Protein 1GV3 (pdb70)

B-factor: mean 31.77, std 11.48, range [1.85, 85.51]

Secondary structure (P-SEA, 3-state):
cccccccccccccccccccccccccccccccaaaaaaacccaaaaaaaaaaaaaaaccccccccaaaaaacccccccccaaaaaaaaaaaaaaaaaaaacccccccccccaaaaaaaaacccaaaaaaaaaaaaaacccccccccccccccbbbbbbbccccccccccccccccccccccccccccccaaaaaaaaccccccaaaaaaaaaac/ccccccccccccbbbbbccccccccccccccaaaaaaacccaaaaaaaaaaaaaccccccccccaaaaaacccccccccaaaaaaaaaaaaaaaaaaaacccccccccccaaaaaaaaacccaaaaaaaaaaaaaaccccccccccccccbbbbbbbbccccccccccccccccccccccccccccccaaaaaaaaccccccaaaaaaaaaac

Sequence (426 aa):
SIGFIDRQLGTNPAELPPLPYGYDALEKAIDAETMKLHHDKHHAAYVNNLNNALKKHPELQNSSVEALLRDLNSVPEDIRTTVRNNGGGHLNHTIFWQIMSPDGGGQPTGDIAQEINQTFGSFEEFKKQFNQAGGDRFGSGWVWLVRNPQGQLQVVSTPNQDNPIMEGSYPIMGNDVWEHAYYLRYQNRRPEYLNNWWNVVNWSEINRRTQASSIGFIDRQLGTNPAELPPLPYGYDALEKAIDAETMKLHHDKHHAAYVNNLNNALKKHPELQNSSVEALLRDLNSVPEDIRTTVRNNGGGHLNHTIFWQIMSPDGGGQPTGDIAQEINQTFGSFEEFKKQFNQAGGDRFGSGWVWLVRNPQGQLQVVSTPNQDNPIMEGSYPIMGNDVWEHAYYLRYQNRRPEYLNNWWNVVNWSEINRRTQAS

Solvent-accessible surface area: 17579 Å² total

Nearest PDB structures (foldseek):
  1gv3-assembly1_B  TM=1.004E+00  e=3.907E-37  Nostoc sp. PCC 7120 = FACHB-418
  8avn-assembly1_B  TM=9.792E-01  e=2.004E-24  Candidatus Wolfebacteria bacterium GW2011_GWB1_47_1
  6bej-assembly1_A  TM=9.726E-01  e=2.902E-24  Xanthomonas citri
  8avk-assembly1_B  TM=9.806E-01  e=1.754E-23  Candidatus Wolfebacteria bacterium GW2011_GWB1_47_1
  3mds-assembly1_A  TM=9.818E-01  e=2.825E-23  Thermus thermophilus

Foldseek 3Di:
DALDLVDFQAPLPGDQDDQPDQLCLLVLQAHSVLSCCCRVPVLVVLSVLLNVLCVVPVVCNVDGLLVCLQCLVPPDPVCSVSSQQSSLSNSQVSNASQQFGSPAADFADDPVQVLCCVQQVHRVRVLVVQLVQLVPPPAWWKWFFWQAPVRHTDIHIDHRSHDCSNVVIHGLYMDTNHCSRPCVPQNPNSSVSSVSRNRTGRNVSSVSSSVSD/DALDLPDFQAPLPGDQDDQPDALPLLVLQAHSVLSCCCRVPVLVVLRVLLNVLCVVPVVCRVDGLLVCLLCLVVPDPVCSVSSQQSSLSNSQVSNASQQFGSQAADQADDDVQVLCCVQQVHRVSSLVVQLVLLVPQPAWWKWFFKLAPVRHTDIHIDHRSHDCVNRPIRGLDMDTNHCSRPCVPQNPCSSVSSVSRNRGGRNVSSVSSSVSD

InterPro domains:
  IPR001189 Manganese/iron superoxide dismutase [PR01703] (69-80)
  IPR001189 Manganese/iron superoxide dismutase [PR01703] (90-103)
  IPR001189 Manganese/iron superoxide dismutase [PR01703] (136-149)
  IPR001189 Manganese/iron superoxide dismutase [PR01703] (189-197)
  IPR001189 Manganese/iron superoxide dismutase [PR01703] (226-238)
  IPR019831 Manganese/iron superoxide dismutase, N-terminal [PF00081] (67-153)
  IPR019832 Manganese/iron superoxide dismutase, C-terminal [PF02777] (160-261)
  IPR019833 Manganese/iron superoxide dismutase, binding site [PS00088] (228-235)
  IPR036314 Manganese/iron superoxide dismutase, C-terminal domain superfamily [G3DSA:3.55.40.20] (152-270)
  IPR036314 Manganese/iron superoxide dismutase, C-terminal domain superfamily [SSF54719] (155-264)
  IPR036324 Manganese/iron superoxide dismutase, N-terminal domain superfamily [G3DSA:1.10.287.990] (83-151)
  IPR036324 Manganese/iron superoxide dismutase, N-terminal domain superfamily [SSF46609] (63-154)

Radius of gyration: 22.81 Å; Cα contacts (8 Å, |Δi|>4): 747; chains: 2; bounding box: 48×62×49 Å

Organism: Nostoc sp. (strain PCC 7120 / SAG 25.82 / UTEX 2576) (NCBI:txid103690)

Structure (mmCIF, N/CA/C/O backbone):
data_1GV3
#
_entry.id   1GV3
#
_cell.length_a   151.320
_cell.length_b   151.320
_cell.length_c   69.280
_cell.angle_alpha   90.00
_cell.angle_beta   90.00
_cell.angle_gamma   120.00
#
_symmetry.space_group_name_H-M   'H 3'
#
loop_
_entity.id
_entity.type
_entity.pdbx_description
1 polymer 'MANGANESE SUPEROXIDE DISMUTASE'
2 non-polymer 'MANGANESE (II) ION'
3 water water
#
loop_
_atom_site.group_PDB
_atom_site.id
_atom_site.type_symbol
_atom_site.label_atom_id
_atom_site.label_alt_id
_atom_site.label_comp_id
_atom_site.label_asym_id
_atom_site.label_entity_id
_atom_site.label_seq_id
_atom_site.pdbx_PDB_ins_code
_atom_site.Cartn_x
_atom_site.Cartn_y
_atom_site.Cartn_z
_atom_site.occupancy
_atom_site.B_iso_or_equiv
_atom_site.auth_seq_id
_atom_site.auth_comp_id
_atom_site.auth_asym_id
_atom_site.auth_atom_id
_atom_site.pdbx_PDB_model_num
ATOM 1 N N . SER A 1 25 ? 116.637 29.441 -1.296 1.00 41.24 25 SER A N 1
ATOM 2 C CA . SER A 1 25 ? 117.280 28.430 -2.189 1.00 42.74 25 SER A CA 1
ATOM 3 C C . SER A 1 25 ? 118.355 27.638 -1.453 1.00 40.27 25 SER A C 1
ATOM 4 O O . SER A 1 25 ? 119.189 28.208 -0.747 1.00 40.10 25 SER A O 1
ATOM 7 N N . ILE A 1 26 ? 118.338 26.324 -1.650 1.00 39.30 26 ILE A N 1
ATOM 8 C CA . ILE A 1 26 ? 119.275 25.411 -0.998 1.00 36.96 26 ILE A CA 1
ATOM 9 C C . ILE A 1 26 ? 120.157 24.658 -1.998 1.00 36.07 26 ILE A C 1
ATOM 10 O O . ILE A 1 26 ? 121.360 24.550 -1.794 1.00 33.78 26 ILE A O 1
ATOM 15 N N . GLY A 1 27 ? 119.552 24.122 -3.059 1.00 35.33 27 GLY A N 1
ATOM 16 C CA . GLY A 1 27 ? 120.305 23.384 -4.064 1.00 36.12 27 GLY A CA 1
ATOM 17 C C . GLY A 1 27 ? 121.423 24.231 -4.632 1.00 38.67 27 GLY A C 1
ATOM 18 O O . GLY A 1 27 ? 122.595 23.849 -4.608 1.00 37.76 27 GLY A O 1
ATOM 19 N N . PHE A 1 28 ? 121.043 25.394 -5.148 1.00 40.95 28 PHE A N 1
ATOM 20 C CA . PHE A 1 28 ? 121.979 26.355 -5.706 1.00 43.01 28 PHE A CA 1
ATOM 21 C C . PHE A 1 28 ? 121.858 27.612 -4.855 1.00 44.79 28 PHE A C 1
ATOM 22 O O . PHE A 1 28 ? 120.813 27.856 -4.250 1.00 46.03 28 PHE A O 1
ATOM 30 N N . ILE A 1 29 ? 122.912 28.419 -4.805 1.00 46.71 29 ILE A N 1
ATOM 31 C CA . ILE A 1 29 ? 122.946 29.624 -3.990 1.00 49.44 29 ILE A CA 1
ATOM 32 C C . ILE A 1 29 ? 122.081 30.719 -4.630 1.00 51.04 29 ILE A C 1
ATOM 33 O O . ILE A 1 29 ? 121.302 31.388 -3.923 1.00 50.89 29 ILE A O 1
ATOM 38 N N . ASP A 1 30 ? 122.227 30.938 -5.923 1.00 53.25 30 ASP A N 1
ATOM 39 C CA . ASP A 1 30 ? 121.508 31.992 -6.630 1.00 55.96 30 ASP A CA 1
ATOM 40 C C . ASP A 1 30 ? 120.114 31.653 -7.159 1.00 56.35 30 ASP A C 1
ATOM 41 O O . ASP A 1 30 ? 119.409 32.537 -7.646 1.00 57.44 30 ASP A O 1
ATOM 46 N N . ARG A 1 31 ? 119.700 30.396 -7.042 1.00 56.12 31 ARG A N 1
ATOM 47 C CA . ARG A 1 31 ? 118.388 29.995 -7.542 1.00 56.04 31 ARG A CA 1
ATOM 48 C C . ARG A 1 31 ? 117.829 28.744 -6.878 1.00 54.76 31 ARG A C 1
ATOM 49 O O . ARG A 1 31 ? 118.576 27.905 -6.372 1.00 54.54 31 ARG A O 1
ATOM 57 N N . GLN A 1 32 ? 116.504 28.638 -6.871 1.00 53.34 32 GLN A N 1
ATOM 58 C CA . GLN A 1 32 ? 115.830 27.487 -6.287 1.00 51.93 32 GLN A CA 1
ATOM 59 C C . GLN A 1 32 ? 115.788 26.338 -7.286 1.00 49.42 32 GLN A C 1
ATOM 60 O O . GLN A 1 32 ? 115.978 26.535 -8.489 1.00 48.18 32 GLN A O 1
ATOM 66 N N . LEU A 1 33 ? 115.561 25.135 -6.773 1.00 46.87 33 LEU A N 1
ATOM 67 C CA . LEU A 1 33 ? 115.502 23.937 -7.599 1.00 44.13 33 LEU A CA 1
ATOM 68 C C . LEU A 1 33 ? 114.106 23.805 -8.207 1.00 43.11 33 LEU A C 1
ATOM 69 O O . LEU A 1 33 ? 113.135 23.526 -7.502 1.00 41.98 33 LEU A O 1
ATOM 74 N N . GLY A 1 34 ? 114.016 24.020 -9.518 1.00 43.21 34 GLY A N 1
ATOM 75 C CA . GLY A 1 34 ? 112.739 23.950 -10.213 1.00 42.53 34 GLY A CA 1
ATOM 76 C C . GLY A 1 34 ? 112.105 22.578 -10.367 1.00 42.29 34 GLY A C 1
ATOM 77 O O . GLY A 1 34 ? 112.787 21.550 -10.316 1.00 41.19 34 GLY A O 1
ATOM 78 N N . THR A 1 35 ? 110.785 22.570 -10.546 1.00 42.73 35 THR A N 1
ATOM 79 C CA . THR A 1 35 ? 110.024 21.335 -10.721 1.00 44.15 35 THR A CA 1
ATOM 80 C C . THR A 1 35 ? 109.122 21.414 -11.956 1.00 46.67 35 THR A C 1
ATOM 81 O O . THR A 1 35 ? 108.183 20.627 -12.101 1.00 46.74 35 THR A O 1
ATOM 85 N N . ASN A 1 36 ? 109.437 22.329 -12.870 1.00 48.68 36 ASN A N 1
ATOM 86 C CA . ASN A 1 36 ? 108.632 22.500 -14.075 1.00 50.53 36 ASN A CA 1
ATOM 87 C C . ASN A 1 36 ? 109.423 22.417 -15.388 1.00 48.98 36 ASN A C 1
ATOM 88 O O . ASN A 1 36 ? 109.491 23.386 -16.145 1.00 49.12 36 ASN A O 1
ATOM 93 N N . PRO A 1 37 ? 110.057 21.265 -15.661 1.00 47.96 37 PRO A N 1
ATOM 94 C CA . PRO A 1 37 ? 110.082 20.061 -14.826 1.00 46.85 37 PRO A CA 1
ATOM 95 C C . PRO A 1 37 ? 111.360 20.048 -13.983 1.00 44.88 37 PRO A C 1
ATOM 96 O O . PRO A 1 37 ? 112.133 21.009 -13.992 1.00 44.42 37 PRO A O 1
ATOM 100 N N . ALA A 1 38 ? 111.554 18.975 -13.227 1.00 43.62 38 ALA A N 1
ATOM 101 C CA . ALA A 1 38 ? 112.759 18.826 -12.423 1.00 41.84 38 ALA A CA 1
ATOM 102 C C . ALA A 1 38 ? 113.828 18.403 -13.426 1.00 40.25 38 ALA A C 1
ATOM 103 O O . ALA A 1 38 ? 113.541 17.635 -14.346 1.00 39.35 38 ALA A O 1
ATOM 105 N N . GLU A 1 39 ? 115.040 18.928 -13.280 1.00 39.45 39 GLU A N 1
ATOM 106 C CA . GLU A 1 39 ? 116.126 18.595 -14.205 1.00 40.43 39 GLU A CA 1
ATOM 107 C C . GLU A 1 39 ? 117.394 18.095 -13.534 1.00 37.69 39 GLU A C 1
ATOM 108 O O . GLU A 1 39 ? 117.818 18.632 -12.514 1.00 37.15 39 GLU A O 1
ATOM 114 N N . LEU A 1 40 ? 118.011 17.088 -14.141 1.00 36.18 40 LEU A N 1
ATOM 115 C CA . LEU A 1 40 ? 119.256 16.531 -13.633 1.00 35.70 40 LEU A CA 1
ATOM 116 C C . LEU A 1 40 ? 120.377 17.499 -13.986 1.00 36.34 40 LEU A C 1
ATOM 117 O O . LEU A 1 40 ? 120.659 17.725 -15.163 1.00 37.38 40 LEU A O 1
ATOM 122 N N . PRO A 1 41 ? 121.021 18.098 -12.970 1.00 36.47 41 PRO A N 1
ATOM 123 C CA . PRO A 1 41 ? 122.117 19.045 -13.193 1.00 36.52 41 PRO A CA 1
ATOM 124 C C . PRO A 1 41 ? 123.326 18.331 -13.780 1.00 36.75 41 PRO A C 1
ATOM 125 O O . PRO A 1 41 ? 123.602 17.177 -13.447 1.00 36.29 41 PRO A O 1
ATOM 129 N N . PRO A 1 42 ? 124.039 18.990 -14.698 1.00 37.34 42 PRO A N 1
ATOM 130 C CA . PRO A 1 42 ? 125.219 18.365 -15.296 1.00 37.26 42 PRO A CA 1
ATOM 131 C C . PRO A 1 42 ? 126.367 18.353 -14.285 1.00 37.09 42 PRO A C 1
ATOM 132 O O . PRO A 1 42 ? 126.461 19.233 -13.424 1.00 37.06 42 PRO A O 1
ATOM 136 N N . LEU A 1 43 ? 127.229 17.350 -14.389 1.00 36.53 43 LEU A N 1
ATOM 137 C CA . LEU A 1 43 ? 128.382 17.235 -13.511 1.00 36.00 43 LEU A CA 1
ATOM 138 C C . LEU A 1 43 ? 129.331 18.397 -13.855 1.00 37.48 43 LEU A C 1
ATOM 139 O O . LEU A 1 43 ? 129.636 18.630 -15.029 1.00 37.64 43 LEU A O 1
ATOM 144 N N . PRO A 1 44 ? 129.788 19.154 -12.837 1.00 36.79 44 PRO A N 1
ATOM 145 C CA . PRO A 1 44 ? 130.693 20.303 -12.995 1.00 36.75 44 PRO A CA 1
ATOM 146 C C . PRO A 1 44 ? 132.099 19.946 -13.475 1.00 36.57 44 PRO A C 1
ATOM 147 O O . PRO A 1 44 ? 132.910 20.832 -13.734 1.00 37.86 44 PRO A O 1
ATOM 151 N N . TYR A 1 45 ? 132.388 18.652 -13.560 1.00 36.06 45 TYR A N 1
ATOM 152 C CA . TYR A 1 45 ? 133.705 18.167 -13.972 1.00 34.84 45 TYR A CA 1
ATOM 153 C C . TYR A 1 45 ? 133.586 16.829 -14.692 1.00 33.97 45 TYR A C 1
ATOM 154 O O . TYR A 1 45 ? 132.483 16.339 -14.917 1.00 33.50 45 TYR A O 1
ATOM 163 N N . GLY A 1 46 ? 134.729 16.256 -15.066 1.00 34.50 46 GLY A N 1
ATOM 164 C CA . GLY A 1 46 ? 134.743 14.970 -15.741 1.00 33.98 46 GLY A CA 1
ATOM 165 C C . GLY A 1 46 ? 134.432 13.845 -14.771 1.00 33.89 46 GLY A C 1
ATOM 166 O O . GLY A 1 46 ? 134.619 13.996 -13.562 1.00 34.03 46 GLY A O 1
ATOM 167 N N . TYR A 1 47 ? 133.964 12.717 -15.298 1.00 33.31 47 TYR A N 1
ATOM 168 C CA . TYR A 1 47 ? 133.614 11.558 -14.480 1.00 33.84 47 TYR A CA 1
ATOM 169 C C . TYR A 1 47 ? 134.790 10.946 -13.730 1.00 34.14 47 TYR A C 1
ATOM 170 O O . TYR A 1 47 ? 134.607 10.351 -12.668 1.00 33.00 47 TYR A O 1
ATOM 179 N N . ASP A 1 48 ? 135.996 11.119 -14.266 1.00 34.09 48 ASP A N 1
ATOM 180 C CA . ASP A 1 48 ? 137.202 10.573 -13.643 1.00 34.61 48 ASP A CA 1
ATOM 181 C C . ASP A 1 48 ? 138.016 11.632 -12.894 1.00 33.27 48 ASP A C 1
ATOM 182 O O . ASP A 1 48 ? 139.135 11.369 -12.455 1.00 33.68 48 ASP A O 1
ATOM 187 N N . ALA A 1 49 ? 137.434 12.815 -12.728 1.00 32.31 49 ALA A N 1
ATOM 188 C CA . ALA A 1 49 ? 138.105 13.934 -12.068 1.00 31.22 49 ALA A CA 1
ATOM 189 C C . ALA A 1 49 ? 138.342 13.808 -10.566 1.00 31.37 49 ALA A C 1
ATOM 190 O O . ALA A 1 49 ? 139.241 14.452 -10.022 1.00 30.22 49 ALA A O 1
ATOM 192 N N . LEU A 1 50 ? 137.544 12.986 -9.891 1.00 31.72 50 LEU A N 1
ATOM 193 C CA . LEU A 1 50 ? 137.685 12.825 -8.445 1.00 31.07 50 LEU A CA 1
ATOM 194 C C . LEU A 1 50 ? 138.340 11.499 -8.069 1.00 32.19 50 LEU A C 1
ATOM 195 O O . LEU A 1 50 ? 138.245 11.060 -6.920 1.00 30.86 50 LEU A O 1
ATOM 200 N N . GLU A 1 51 ? 139.065 10.916 -9.024 1.00 33.34 51 GLU A N 1
ATOM 201 C CA . GLU A 1 51 ? 139.727 9.625 -8.852 1.00 36.02 51 GLU A CA 1
ATOM 202 C C . GLU A 1 51 ? 140.592 9.391 -7.619 1.00 37.04 51 GLU A C 1
ATOM 203 O O . GLU A 1 51 ? 140.814 8.242 -7.247 1.00 36.84 51 GLU A O 1
ATOM 209 N N . LYS A 1 52 ? 141.095 10.446 -6.983 1.00 38.30 52 LYS A N 1
ATOM 210 C CA . LYS A 1 52 ? 141.908 10.228 -5.787 1.00 40.02 52 LYS A CA 1
ATOM 211 C C . LYS A 1 52 ? 141.058 9.850 -4.573 1.00 38.47 52 LYS A C 1
ATOM 212 O O . LYS A 1 52 ? 141.582 9.636 -3.479 1.00 39.87 52 LYS A O 1
ATOM 218 N N . ALA A 1 53 ? 139.751 9.723 -4.794 1.00 35.98 53 ALA A N 1
ATOM 219 C CA . ALA A 1 53 ? 138.811 9.348 -3.745 1.00 33.96 53 ALA A CA 1
ATOM 220 C C . ALA A 1 53 ? 137.654 8.499 -4.283 1.00 31.81 53 ALA A C 1
ATOM 221 O O . ALA A 1 53 ? 137.321 7.469 -3.708 1.00 30.03 53 ALA A O 1
ATOM 223 N N . ILE A 1 54 ? 137.066 8.921 -5.401 1.00 30.16 54 ILE A N 1
ATOM 224 C CA . ILE A 1 54 ? 135.930 8.214 -5.994 1.00 29.37 54 ILE A CA 1
ATOM 225 C C . ILE A 1 54 ? 136.198 7.775 -7.436 1.00 28.75 54 ILE A C 1
ATOM 226 O O . ILE A 1 54 ? 136.559 8.588 -8.286 1.00 27.53 54 ILE A O 1
ATOM 231 N N . ASP A 1 55 ? 136.008 6.483 -7.694 1.00 28.41 55 ASP A N 1
ATOM 232 C CA . ASP A 1 55 ? 136.215 5.905 -9.018 1.00 28.39 55 ASP A CA 1
ATOM 233 C C . ASP A 1 55 ? 135.248 6.466 -10.057 1.00 27.86 55 ASP A C 1
ATOM 234 O O . ASP A 1 55 ? 134.144 6.898 -9.732 1.00 29.67 55 ASP A O 1
ATOM 239 N N . ALA A 1 56 ? 135.680 6.442 -11.313 1.00 27.48 56 ALA A N 1
ATOM 240 C CA . ALA A 1 56 ? 134.895 6.950 -12.430 1.00 27.17 56 ALA A CA 1
ATOM 241 C C . ALA A 1 56 ? 133.588 6.195 -12.654 1.00 26.30 56 ALA A C 1
ATOM 242 O O . ALA A 1 56 ? 132.571 6.804 -12.989 1.00 24.94 56 ALA A O 1
ATOM 244 N N . GLU A 1 57 ? 133.629 4.872 -12.502 1.00 25.95 57 GLU A N 1
ATOM 245 C CA . GLU A 1 57 ? 132.448 4.028 -12.684 1.00 28.72 57 GLU A CA 1
ATOM 246 C C . GLU A 1 57 ? 131.323 4.433 -11.723 1.00 27.49 57 GLU A C 1
ATOM 247 O O . GLU A 1 57 ? 130.149 4.459 -12.102 1.00 26.12 57 GLU A O 1
ATOM 253 N N . THR A 1 58 ? 131.695 4.752 -10.483 1.00 26.33 58 THR A N 1
ATOM 254 C CA . THR A 1 58 ? 130.731 5.171 -9.471 1.00 24.77 58 THR A CA 1
ATOM 255 C C . THR A 1 58 ? 130.187 6.567 -9.782 1.00 24.22 58 THR A C 1
ATOM 256 O O . THR A 1 58 ? 128.995 6.818 -9.616 1.00 23.72 58 THR A O 1
ATOM 260 N N . MET A 1 59 ? 131.047 7.467 -10.252 1.00 22.71 59 MET A N 1
ATOM 261 C CA . MET A 1 59 ? 130.593 8.812 -10.596 1.00 25.39 59 MET A CA 1
ATOM 262 C C . MET A 1 59 ? 129.511 8.738 -11.675 1.00 25.64 59 MET A C 1
ATOM 263 O O . MET A 1 59 ? 128.502 9.445 -11.599 1.00 26.97 59 MET A O 1
ATOM 268 N N . LYS A 1 60 ? 129.697 7.833 -12.637 1.00 27.32 60 LYS A N 1
ATOM 269 C CA . LYS A 1 60 ? 128.738 7.636 -13.727 1.00 28.05 60 LYS A CA 1
ATOM 270 C C . LYS A 1 60 ? 127.414 7.059 -13.232 1.00 27.32 60 LYS A C 1
ATOM 271 O O . LYS A 1 60 ? 126.353 7.605 -13.519 1.00 27.75 60 LYS A O 1
ATOM 277 N N . LEU A 1 61 ? 127.487 5.946 -12.505 1.00 26.50 61 LEU A N 1
ATOM 278 C CA . LEU A 1 61 ? 126.302 5.281 -11.960 1.00 25.48 61 LEU A CA 1
ATOM 279 C C . LEU A 1 61 ? 125.533 6.177 -11.002 1.00 24.42 61 LEU A C 1
ATOM 280 O O . LEU A 1 61 ? 124.315 6.306 -11.094 1.00 26.10 61 LEU A O 1
ATOM 285 N N . HIS A 1 62 ? 126.267 6.795 -10.084 1.00 23.89 62 HIS A N 1
ATOM 286 C CA . HIS A 1 62 ? 125.695 7.659 -9.058 1.00 21.47 62 HIS A CA 1
ATOM 287 C C . HIS A 1 62 ? 124.961 8.863 -9.654 1.00 23.22 62 HIS A C 1
ATOM 288 O O . HIS A 1 62 ? 123.820 9.154 -9.284 1.00 22.61 62 HIS A O 1
ATOM 295 N N . HIS A 1 63 ? 125.610 9.549 -10.588 1.00 22.74 63 HIS A N 1
ATOM 296 C CA . HIS A 1 63 ? 125.007 10.710 -11.229 1.00 24.90 63 HIS A CA 1
ATOM 297 C C . HIS A 1 63 ? 123.993 10.331 -12.315 1.00 26.23 63 HIS A C 1
ATOM 298 O O . HIS A 1 63 ? 122.825 10.723 -12.249 1.00 24.96 63 HIS A O 1
ATOM 305 N N . ASP A 1 64 ? 124.447 9.563 -13.304 1.00 27.87 64 ASP A N 1
ATOM 306 C CA . ASP A 1 64 ? 123.604 9.161 -14.434 1.00 29.88 64 ASP A CA 1
ATOM 307 C C . ASP A 1 64 ? 122.451 8.208 -14.152 1.00 30.07 64 ASP A C 1
ATOM 308 O O . ASP A 1 64 ? 121.440 8.249 -14.851 1.00 29.24 64 ASP A O 1
ATOM 313 N N . LYS A 1 65 ? 122.606 7.328 -13.166 1.00 28.21 65 LYS A N 1
ATOM 314 C CA . LYS A 1 65 ? 121.541 6.376 -12.852 1.00 29.19 65 LYS A CA 1
ATOM 315 C C . LYS A 1 65 ? 120.761 6.740 -11.590 1.00 27.71 65 LYS A C 1
ATOM 316 O O . LYS A 1 65 ? 119.557 6.979 -11.647 1.00 28.10 65 LYS A O 1
ATOM 322 N N . HIS A 1 66 ? 121.456 6.805 -10.457 1.00 27.15 66 HIS A N 1
ATOM 323 C CA . HIS A 1 66 ? 120.816 7.127 -9.183 1.00 25.07 66 HIS A CA 1
ATOM 324 C C . HIS A 1 66 ? 120.164 8.506 -9.101 1.00 24.47 66 HIS A C 1
ATOM 325 O O . HIS A 1 66 ? 118.981 8.608 -8.788 1.00 25.58 66 HIS A O 1
ATOM 332 N N . HIS A 1 67 ? 120.925 9.565 -9.365 1.00 23.68 67 HIS A N 1
ATOM 333 C CA . HIS A 1 67 ? 120.366 10.911 -9.288 1.00 22.76 67 HIS A CA 1
ATOM 334 C C . HIS A 1 67 ? 119.282 11.091 -10.354 1.00 23.28 67 HIS A C 1
ATOM 335 O O . HIS A 1 67 ? 118.213 11.623 -10.068 1.00 21.58 67 HIS A O 1
ATOM 342 N N . ALA A 1 68 ? 119.538 10.587 -11.559 1.00 23.91 68 ALA A N 1
ATOM 343 C CA . ALA A 1 68 ? 118.571 10.686 -12.653 1.00 24.48 68 ALA A CA 1
ATOM 344 C C . ALA A 1 68 ? 117.229 10.062 -12.263 1.00 24.46 68 ALA A C 1
ATOM 345 O O . ALA A 1 68 ? 116.171 10.619 -12.555 1.00 24.85 68 ALA A O 1
ATOM 347 N N . ALA A 1 69 ? 117.281 8.924 -11.574 1.00 23.81 69 ALA A N 1
ATOM 348 C CA . ALA A 1 69 ? 116.073 8.232 -11.134 1.00 22.00 69 ALA A CA 1
ATOM 349 C C . ALA A 1 69 ? 115.237 9.070 -10.171 1.00 23.66 69 ALA A C 1
ATOM 350 O O . ALA A 1 69 ? 114.016 9.080 -10.267 1.00 24.20 69 ALA A O 1
ATOM 352 N N . TYR A 1 70 ? 115.887 9.768 -9.241 1.00 23.96 70 TYR A N 1
ATOM 353 C CA . TYR A 1 70 ? 115.161 10.611 -8.289 1.00 25.05 70 TYR A CA 1
ATOM 354 C C . TYR A 1 70 ? 114.468 11.743 -9.041 1.00 25.54 70 TYR A C 1
ATOM 355 O O . TYR A 1 70 ? 113.359 12.142 -8.690 1.00 27.33 70 TYR A O 1
ATOM 364 N N . VAL A 1 71 ? 115.130 12.257 -10.074 1.00 26.78 71 VAL A N 1
ATOM 365 C CA . VAL A 1 71 ? 114.566 13.328 -10.894 1.00 28.28 71 VAL A CA 1
ATOM 366 C C . VAL A 1 71 ? 113.345 12.812 -11.650 1.00 28.05 71 VAL A C 1
ATOM 367 O 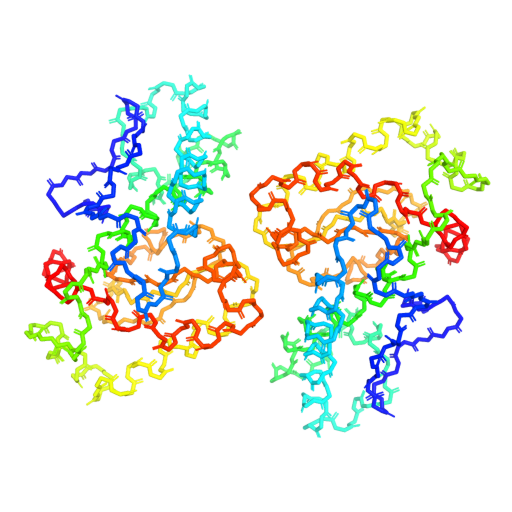O . VAL A 1 71 ? 112.284 13.433 -11.612 1.00 29.24 71 VAL A O 1
ATOM 371 N N . ASN A 1 72 ? 113.488 11.654 -12.292 1.00 29.57 72 ASN A N 1
ATOM 372 C CA . ASN A 1 72 ? 112.393 11.055 -13.051 1.00 30.44 72 ASN A CA 1
ATOM 373 C C . ASN A 1 72 ? 111.205 10.721 -12.161 1.00 30.70 72 ASN A C 1
ATOM 374 O O . ASN A 1 72 ? 110.071 11.066 -12.483 1.00 30.94 72 ASN A O 1
ATOM 379 N N . ASN A 1 73 ? 111.467 10.056 -11.037 1.00 30.41 73 ASN A N 1
ATOM 380 C CA . ASN A 1 73 ? 110.400 9.683 -10.114 1.00 30.60 73 ASN A CA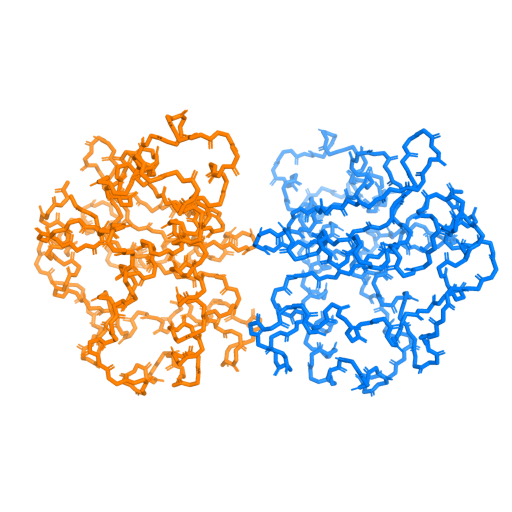 1
ATOM 381 C C . ASN A 1 73 ? 109.679 10.907 -9.568 1.00 29.87 73 ASN A C 1
ATOM 382 O O . ASN A 1 73 ? 108.471 10.868 -9.351 1.00 31.02 73 ASN A O 1
ATOM 387 N N . LEU A 1 74 ? 110.419 11.991 -9.348 1.00 30.06 74 LEU A N 1
ATOM 388 C CA . LEU A 1 74 ? 109.822 13.226 -8.849 1.00 31.15 74 LEU A CA 1
ATOM 389 C C . LEU A 1 74 ? 108.890 13.810 -9.910 1.00 31.90 74 LEU A C 1
ATOM 390 O O . LEU A 1 74 ? 107.761 14.187 -9.607 1.00 31.26 74 LEU A O 1
ATOM 395 N N . ASN A 1 75 ? 109.369 13.869 -11.150 1.00 33.50 75 ASN A N 1
ATOM 396 C CA . ASN A 1 75 ? 108.573 14.394 -12.257 1.00 36.04 75 ASN A CA 1
ATOM 397 C C . ASN A 1 75 ? 107.266 13.614 -12.427 1.00 37.98 75 ASN A C 1
ATOM 398 O O . ASN A 1 75 ? 106.210 14.211 -12.617 1.00 38.27 75 ASN A O 1
ATOM 403 N N . ASN A 1 76 ? 107.336 12.290 -12.304 1.00 40.90 76 ASN A N 1
ATOM 404 C CA . ASN A 1 76 ? 106.157 11.437 -12.430 1.00 43.61 76 ASN A CA 1
ATOM 405 C C . ASN A 1 76 ? 105.101 11.749 -11.377 1.00 44.87 76 ASN A C 1
ATOM 406 O O . ASN A 1 76 ? 103.909 11.791 -11.682 1.00 47.16 76 ASN A O 1
ATOM 411 N N . ALA A 1 77 ? 105.539 11.960 -10.139 1.00 44.41 77 ALA A N 1
ATOM 412 C CA . ALA A 1 77 ? 104.627 12.257 -9.040 1.00 44.13 77 ALA A CA 1
ATOM 413 C C . ALA A 1 77 ? 103.980 13.640 -9.142 1.00 44.66 77 ALA A C 1
ATOM 414 O O . ALA A 1 77 ? 102.831 13.821 -8.743 1.00 44.22 77 ALA A O 1
ATOM 416 N N . LEU A 1 78 ? 104.717 14.606 -9.681 1.00 45.13 78 LEU A N 1
ATOM 417 C CA . LEU A 1 78 ? 104.215 15.971 -9.823 1.00 46.94 78 LEU A CA 1
ATOM 418 C C . LEU A 1 78 ? 103.215 16.154 -10.964 1.00 48.74 78 LEU A C 1
ATOM 419 O O . LEU A 1 78 ? 102.421 17.093 -10.946 1.00 48.64 78 LEU A O 1
ATOM 424 N N . LYS A 1 79 ? 103.281 15.282 -11.968 1.00 50.07 79 LYS A N 1
ATOM 425 C CA . LYS A 1 79 ? 102.368 15.350 -13.105 1.00 52.97 79 LYS A CA 1
ATOM 426 C C . LYS A 1 79 ? 100.943 15.093 -12.641 1.00 54.47 79 LYS A C 1
ATOM 427 O O . LYS A 1 79 ? 99.986 15.581 -13.241 1.00 55.37 79 LYS A O 1
ATOM 433 N N . LYS A 1 80 ? 100.821 14.331 -11.556 1.00 55.39 80 LYS A N 1
ATOM 434 C CA . LYS A 1 80 ? 99.532 13.983 -10.971 1.00 56.45 80 LYS A CA 1
ATOM 435 C C . LYS A 1 80 ? 98.893 15.177 -10.266 1.00 56.38 80 LYS A C 1
ATOM 436 O O . LYS A 1 80 ? 97.687 15.191 -10.028 1.00 57.25 80 LYS A O 1
ATOM 442 N N . HIS A 1 81 ? 99.712 16.170 -9.930 1.00 55.73 81 HIS A N 1
ATOM 443 C CA . HIS A 1 81 ? 99.248 17.384 -9.265 1.00 55.78 81 HIS A CA 1
ATOM 444 C C . HIS A 1 81 ? 100.011 18.579 -9.842 1.00 56.31 81 HIS A C 1
ATOM 445 O O . HIS A 1 81 ? 100.906 19.126 -9.198 1.00 55.47 81 HIS A O 1
ATOM 452 N N . PRO A 1 82 ? 99.642 19.010 -11.063 1.00 57.47 82 PRO A N 1
ATOM 453 C CA . PRO A 1 82 ? 100.238 20.128 -11.807 1.00 58.49 82 PRO A CA 1
ATOM 454 C C . PRO A 1 82 ? 100.426 21.430 -11.030 1.00 59.40 82 PRO A C 1
ATOM 455 O O . PRO A 1 82 ? 101.272 22.251 -11.387 1.00 58.40 82 PRO A O 1
ATOM 459 N N . GLU A 1 83 ? 99.635 21.613 -9.976 1.00 60.68 83 GLU A N 1
ATOM 460 C CA . GLU A 1 83 ? 99.710 22.813 -9.147 1.00 62.05 83 GLU A CA 1
ATOM 461 C C . GLU A 1 83 ? 101.097 22.962 -8.539 1.00 62.32 83 GLU A C 1
ATOM 462 O O . GLU A 1 83 ? 101.672 24.051 -8.530 1.00 62.35 83 GLU A O 1
ATOM 468 N N . LEU A 1 84 ? 101.629 21.847 -8.047 1.00 62.68 84 LEU A N 1
ATOM 469 C CA . LEU A 1 84 ? 102.938 21.811 -7.406 1.00 63.49 84 LEU A CA 1
ATOM 470 C C . LEU A 1 84 ? 104.111 22.150 -8.322 1.00 63.74 84 LEU A C 1
ATOM 471 O O . LEU A 1 84 ? 105.209 22.436 -7.845 1.00 64.19 84 LEU A O 1
ATOM 476 N N . GLN A 1 85 ? 103.878 22.129 -9.630 1.00 64.22 85 GLN A N 1
ATOM 477 C CA . GLN A 1 85 ? 104.929 22.445 -10.592 1.00 64.50 85 GLN A CA 1
ATOM 478 C C . GLN A 1 85 ? 105.276 23.932 -10.591 1.00 64.12 85 GLN A C 1
ATOM 479 O O . GLN A 1 85 ? 106.243 24.347 -11.225 1.00 64.39 85 GLN A O 1
ATOM 485 N N . ASN A 1 86 ? 104.487 24.725 -9.871 1.00 64.01 86 ASN A N 1
ATOM 486 C CA . ASN A 1 86 ? 104.710 26.166 -9.777 1.00 63.53 86 ASN A CA 1
ATOM 487 C C . ASN A 1 86 ? 105.641 26.515 -8.606 1.00 61.57 86 ASN A C 1
ATOM 488 O O . ASN A 1 86 ? 106.109 27.650 -8.491 1.00 61.42 86 ASN A O 1
ATOM 493 N N . SER A 1 87 ? 105.899 25.539 -7.738 1.00 58.84 87 SER A N 1
ATOM 494 C CA . SER A 1 87 ? 106.787 25.738 -6.594 1.00 56.21 87 SER A CA 1
ATOM 495 C C . SER A 1 87 ? 108.117 25.017 -6.823 1.00 52.71 87 SER A C 1
ATOM 496 O O . SER A 1 87 ? 108.307 24.366 -7.848 1.00 53.14 87 SER A O 1
ATOM 499 N N . SER A 1 88 ? 109.037 25.146 -5.874 1.00 47.83 88 SER A N 1
ATOM 500 C CA . SER A 1 88 ? 110.347 24.518 -5.990 1.00 42.34 88 SER A CA 1
ATOM 501 C C . SER A 1 88 ? 110.479 23.300 -5.084 1.00 39.31 88 SER A C 1
ATOM 502 O O . SER A 1 88 ? 109.612 23.042 -4.248 1.00 39.08 88 SER A O 1
ATOM 505 N N . VAL A 1 89 ? 111.572 22.560 -5.254 1.00 34.75 89 VAL A N 1
ATOM 506 C CA . VAL A 1 89 ? 111.835 21.380 -4.435 1.00 31.34 89 VAL A CA 1
ATOM 507 C C . VAL A 1 89 ? 111.982 21.791 -2.968 1.00 29.37 89 VAL A C 1
ATOM 508 O O . VAL A 1 89 ? 111.437 21.134 -2.089 1.00 29.10 89 VAL A O 1
ATOM 512 N N . GLU A 1 90 ? 112.683 22.899 -2.720 1.00 29.89 90 GLU A N 1
ATOM 513 C CA . GLU A 1 90 ? 112.881 23.408 -1.361 1.00 31.27 90 GLU A CA 1
ATOM 514 C C . GLU A 1 90 ? 111.542 23.711 -0.694 1.00 32.18 90 GLU A C 1
ATOM 515 O O . GLU A 1 90 ? 111.293 23.290 0.435 1.00 30.83 90 GLU A O 1
ATOM 521 N N . ALA A 1 91 ? 110.673 24.410 -1.423 1.00 34.11 91 ALA A N 1
ATOM 522 C CA . ALA A 1 91 ? 109.350 24.788 -0.932 1.00 35.23 91 ALA A CA 1
ATOM 523 C C . ALA A 1 91 ? 108.497 23.579 -0.565 1.00 35.24 91 ALA A C 1
ATOM 524 O O . ALA A 1 91 ? 107.758 23.610 0.420 1.00 36.42 91 ALA A O 1
ATOM 526 N N . LEU A 1 92 ? 108.611 22.514 -1.354 1.00 35.65 92 LEU A N 1
ATOM 527 C CA . LEU A 1 92 ? 107.859 21.285 -1.115 1.00 36.53 92 LEU A CA 1
ATOM 528 C C . LEU A 1 92 ? 108.357 20.543 0.125 1.00 37.11 92 LEU A C 1
ATOM 529 O O . LEU A 1 92 ? 107.560 20.085 0.946 1.00 38.15 92 LEU A O 1
ATOM 534 N N . LEU A 1 93 ? 109.674 20.429 0.262 1.00 36.79 93 LEU A N 1
ATOM 535 C CA . LEU A 1 93 ? 110.265 19.726 1.401 1.00 37.66 93 LEU A CA 1
ATOM 536 C C . LEU A 1 93 ? 110.127 20.488 2.719 1.00 39.13 93 LEU A C 1
ATOM 537 O O . LEU A 1 93 ? 110.138 19.887 3.793 1.00 38.48 93 LEU A O 1
ATOM 542 N N . ARG A 1 94 ? 109.990 21.808 2.634 1.00 41.67 94 ARG A N 1
ATOM 543 C CA . ARG A 1 94 ? 109.842 22.635 3.829 1.00 46.08 94 ARG A CA 1
ATOM 544 C C . ARG A 1 94 ? 108.460 22.493 4.463 1.00 47.10 94 ARG A C 1
ATOM 545 O O . ARG A 1 94 ? 108.291 22.742 5.658 1.00 48.10 94 ARG A O 1
ATOM 553 N N . ASP A 1 95 ? 107.479 22.085 3.661 1.00 48.31 95 ASP A N 1
ATOM 554 C CA . ASP A 1 95 ? 106.111 21.919 4.142 1.00 49.78 95 ASP A CA 1
ATOM 555 C C . ASP A 1 95 ? 105.448 20.714 3.476 1.00 49.56 95 ASP A C 1
ATOM 556 O O . ASP A 1 95 ? 104.606 20.859 2.589 1.00 48.91 95 ASP A O 1
ATOM 561 N N . LEU A 1 96 ? 105.836 19.524 3.923 1.00 49.75 96 LEU A N 1
ATOM 562 C CA . LEU A 1 96 ? 105.300 18.283 3.383 1.00 49.48 96 LEU A CA 1
ATOM 563 C C . LEU A 1 96 ? 103.829 18.056 3.718 1.00 49.98 96 LEU A C 1
ATOM 564 O O . LEU A 1 96 ? 103.152 17.290 3.036 1.00 49.77 96 LEU A O 1
ATOM 569 N N . ASN A 1 97 ? 103.340 18.712 4.769 1.00 51.27 97 ASN A N 1
ATOM 570 C CA . ASN A 1 97 ? 101.940 18.582 5.170 1.00 52.08 97 ASN A CA 1
ATOM 571 C C . ASN A 1 97 ? 101.008 19.080 4.070 1.00 52.63 97 ASN A C 1
ATOM 572 O O . ASN A 1 97 ? 99.924 18.532 3.876 1.00 53.42 97 ASN A O 1
ATOM 577 N N . SER A 1 98 ? 101.445 20.108 3.344 1.00 52.21 98 SER A N 1
ATOM 578 C CA . SER A 1 98 ? 100.648 20.683 2.266 1.00 51.87 98 SER A CA 1
ATOM 579 C C . SER A 1 98 ? 100.717 19.883 0.966 1.00 51.74 98 SER A C 1
ATOM 580 O O . SER A 1 98 ? 100.018 20.201 0.003 1.00 52.19 98 SER A O 1
ATOM 583 N N . VAL A 1 99 ? 101.586 18.877 0.923 1.00 50.47 99 VAL A N 1
ATOM 584 C CA . VAL A 1 99 ? 101.715 18.031 -0.261 1.00 49.48 99 VAL A CA 1
ATOM 585 C C . VAL A 1 99 ? 100.690 16.908 -0.128 1.00 49.95 99 VAL A C 1
ATOM 586 O O . VAL A 1 99 ? 100.660 16.210 0.887 1.00 50.47 99 VAL A O 1
ATOM 590 N N . PRO A 1 100 ? 99.821 16.736 -1.140 1.00 50.20 100 PRO A N 1
ATOM 591 C CA . PRO A 1 100 ? 98.799 15.684 -1.102 1.00 50.77 100 PRO A CA 1
ATOM 592 C C . PRO A 1 100 ? 99.331 14.311 -0.694 1.00 51.74 100 PRO A C 1
ATOM 593 O O . PRO A 1 100 ? 100.337 13.826 -1.214 1.00 51.75 100 PRO A O 1
ATOM 597 N N . GLU A 1 101 ? 98.646 13.726 0.282 1.00 52.39 101 GLU A N 1
ATOM 598 C CA . GLU A 1 101 ? 98.969 12.432 0.870 1.00 53.52 101 GLU A CA 1
ATOM 599 C C . GLU A 1 101 ? 99.315 11.296 -0.093 1.00 52.08 101 GLU A C 1
ATOM 600 O O . GLU A 1 101 ? 100.172 10.467 0.211 1.00 52.35 101 GLU A O 1
ATOM 606 N N . ASP A 1 102 ? 98.661 11.260 -1.250 1.00 50.18 102 ASP A N 1
ATOM 607 C CA . ASP A 1 102 ? 98.909 10.201 -2.225 1.00 48.55 102 ASP A CA 1
ATOM 608 C C . ASP A 1 102 ? 100.325 10.186 -2.815 1.00 46.53 102 ASP A C 1
ATOM 609 O O . ASP A 1 102 ? 100.770 9.161 -3.330 1.00 46.11 102 ASP A O 1
ATOM 614 N N . ILE A 1 103 ? 101.030 11.313 -2.730 1.00 42.82 103 ILE A N 1
ATOM 615 C CA . ILE A 1 103 ? 102.395 11.406 -3.251 1.00 40.09 103 ILE A CA 1
ATOM 616 C C . ILE A 1 103 ? 103.375 12.058 -2.266 1.00 38.92 103 ILE A C 1
ATOM 617 O O . ILE A 1 103 ? 104.491 12.403 -2.647 1.00 39.60 103 ILE A O 1
ATOM 622 N N . ARG A 1 104 ? 102.969 12.211 -1.008 1.00 36.17 104 ARG A N 1
ATOM 623 C CA . ARG A 1 104 ? 103.819 12.844 -0.002 1.00 35.39 104 ARG A CA 1
ATOM 624 C C . ARG A 1 104 ? 105.162 12.154 0.194 1.00 34.84 104 ARG A C 1
ATOM 625 O O . ARG A 1 104 ? 106.208 12.802 0.136 1.00 32.95 104 ARG A O 1
ATOM 633 N N . THR A 1 105 ? 105.128 10.842 0.412 1.00 34.28 105 THR A N 1
ATOM 634 C CA . THR A 1 105 ? 106.343 10.060 0.621 1.00 34.26 105 THR A CA 1
ATOM 635 C C . THR A 1 105 ? 107.244 10.078 -0.616 1.00 33.80 105 THR A C 1
ATOM 636 O O . THR A 1 105 ? 108.464 10.209 -0.504 1.00 31.38 105 THR A O 1
ATOM 640 N N . THR A 1 106 ? 106.627 9.988 -1.790 1.00 32.69 106 THR A N 1
ATOM 641 C CA . THR A 1 106 ? 107.352 9.996 -3.053 1.00 32.63 106 THR A CA 1
ATOM 642 C C . THR A 1 106 ? 108.132 11.298 -3.235 1.00 31.20 106 THR A C 1
ATOM 643 O O . THR A 1 106 ? 109.288 11.282 -3.660 1.00 31.74 106 THR A O 1
ATOM 647 N N . VAL A 1 107 ? 107.506 12.419 -2.891 1.00 28.67 107 VAL A N 1
ATOM 648 C CA . VAL A 1 107 ? 108.155 13.722 -3.008 1.00 29.49 107 VAL A CA 1
ATOM 649 C C . VAL A 1 107 ? 109.272 13.875 -1.970 1.00 29.45 107 VAL A C 1
ATOM 650 O O . VAL A 1 107 ? 110.338 14.429 -2.257 1.00 29.29 107 VAL A O 1
ATOM 654 N N . ARG A 1 108 ? 109.021 13.376 -0.768 1.00 28.53 108 ARG A N 1
ATOM 655 C CA . ARG A 1 108 ? 110.000 13.434 0.307 1.00 28.51 108 ARG A CA 1
ATOM 656 C C . ARG A 1 108 ? 111.275 12.701 -0.100 1.00 27.26 108 ARG A C 1
ATOM 657 O O . ARG A 1 108 ? 112.371 13.254 -0.032 1.00 26.85 108 ARG A O 1
ATOM 665 N N . ASN A 1 109 ? 111.109 11.456 -0.540 1.00 26.93 109 ASN A N 1
ATOM 666 C CA . ASN A 1 109 ? 112.222 10.597 -0.936 1.00 25.84 109 ASN A CA 1
ATOM 667 C C . ASN A 1 109 ? 112.957 11.031 -2.196 1.00 25.83 109 ASN A C 1
ATOM 668 O O . ASN A 1 109 ? 114.188 11.080 -2.225 1.00 26.45 109 ASN A O 1
ATOM 673 N N . ASN A 1 110 ? 112.201 11.316 -3.247 1.00 25.78 110 ASN A N 1
ATOM 674 C CA . ASN A 1 110 ? 112.800 11.701 -4.509 1.00 25.38 110 ASN A CA 1
ATOM 675 C C . ASN A 1 110 ? 113.198 13.160 -4.567 1.00 24.02 110 ASN A C 1
ATOM 676 O O . ASN A 1 110 ? 114.224 13.495 -5.152 1.00 23.41 110 ASN A O 1
ATOM 681 N N . GLY A 1 111 ? 112.397 14.018 -3.940 1.00 23.89 111 GLY A N 1
ATOM 682 C CA . GLY A 1 111 ? 112.722 15.430 -3.887 1.00 23.62 111 GLY A CA 1
ATOM 683 C C . GLY A 1 111 ? 113.972 15.561 -3.035 1.00 23.55 111 GLY A C 1
ATOM 684 O O . GLY A 1 111 ? 114.890 16.305 -3.375 1.00 25.55 111 GLY A O 1
ATOM 685 N N . GLY A 1 112 ? 114.020 14.797 -1.943 1.00 23.68 112 GLY A N 1
ATOM 686 C CA . GLY A 1 112 ? 115.181 14.820 -1.068 1.00 20.24 112 GLY A CA 1
ATOM 687 C C . GLY A 1 112 ? 116.398 14.305 -1.815 1.00 19.63 112 GLY A C 1
ATOM 688 O O . GLY A 1 112 ? 117.474 14.908 -1.765 1.00 17.61 112 GLY A O 1
ATOM 689 N N . GLY A 1 113 ? 116.214 13.196 -2.528 1.00 19.06 113 GLY A N 1
ATOM 690 C CA . GLY A 1 113 ? 117.292 12.610 -3.301 1.00 20.58 113 GLY A CA 1
ATOM 691 C C . GLY A 1 113 ? 117.845 13.586 -4.324 1.00 23.30 113 GLY A C 1
ATOM 692 O O . GLY A 1 113 ? 119.062 13.682 -4.501 1.00 25.09 113 GLY A O 1
ATOM 693 N N . HIS A 1 114 ? 116.954 14.330 -4.979 1.00 22.37 114 HIS A N 1
ATOM 694 C CA . HIS A 1 114 ? 117.357 15.311 -5.981 1.00 22.84 114 HIS A CA 1
ATOM 695 C C . HIS A 1 114 ? 118.120 16.461 -5.325 1.00 22.58 114 HIS A C 1
ATOM 696 O O . HIS A 1 114 ? 119.227 16.802 -5.740 1.00 24.40 114 HIS A O 1
ATOM 703 N N . LEU A 1 115 ? 117.547 17.035 -4.275 1.00 22.59 115 LEU A N 1
ATOM 704 C CA . LEU A 1 115 ? 118.198 18.138 -3.576 1.00 23.96 115 LEU A CA 1
ATOM 705 C C . LEU A 1 115 ? 119.573 17.740 -3.020 1.00 23.18 115 LEU A C 1
ATOM 706 O O . LEU A 1 115 ? 120.575 18.408 -3.296 1.00 25.48 115 LEU A O 1
ATOM 711 N N . ASN A 1 116 ? 119.618 16.638 -2.272 1.00 22.80 116 ASN A N 1
ATOM 712 C CA . ASN A 1 116 ? 120.857 16.158 -1.661 1.00 20.76 116 ASN A CA 1
ATOM 713 C C . ASN A 1 116 ? 121.994 15.964 -2.665 1.00 20.89 116 ASN A C 1
ATOM 714 O O . ASN A 1 116 ? 123.096 16.463 -2.452 1.00 19.79 116 ASN A O 1
ATOM 719 N N . HIS A 1 117 ? 121.727 15.238 -3.750 1.00 19.21 117 HIS A N 1
ATOM 720 C CA . HIS A 1 117 ? 122.752 14.985 -4.756 1.00 22.24 117 HIS A CA 1
ATOM 721 C C . HIS A 1 117 ? 123.164 16.229 -5.529 1.00 21.83 117 HIS A C 1
ATOM 722 O O . HIS A 1 117 ? 124.319 16.351 -5.927 1.00 22.91 117 HIS A O 1
ATOM 729 N N . THR A 1 118 ? 122.228 17.154 -5.722 1.00 22.55 118 THR A N 1
ATOM 730 C CA . THR A 1 118 ? 122.523 18.401 -6.428 1.00 24.01 118 THR A CA 1
ATOM 731 C C . THR A 1 118 ? 123.588 19.153 -5.633 1.00 23.20 118 THR A C 1
ATOM 732 O O . THR A 1 118 ? 124.579 19.615 -6.194 1.00 24.51 118 THR A O 1
ATOM 736 N N . ILE A 1 119 ? 123.405 19.219 -4.318 1.00 22.37 119 ILE A N 1
ATOM 737 C CA . ILE A 1 119 ? 124.369 19.886 -3.447 1.00 22.25 119 ILE A CA 1
ATOM 738 C C . ILE A 1 119 ? 125.704 19.143 -3.492 1.00 23.49 119 ILE A C 1
ATOM 739 O O . ILE A 1 119 ? 126.760 19.757 -3.642 1.00 23.03 119 ILE A O 1
ATOM 744 N N . PHE A 1 120 ? 125.626 17.814 -3.387 1.00 22.99 120 PHE A N 1
ATOM 745 C CA . PHE A 1 120 ? 126.791 16.926 -3.374 1.00 23.55 120 PHE A CA 1
ATOM 746 C C . PHE A 1 120 ? 127.807 17.149 -4.497 1.00 25.18 120 PHE A C 1
ATOM 747 O O . PHE A 1 120 ? 129.004 17.274 -4.226 1.00 25.06 120 PHE A O 1
ATOM 755 N N . TRP A 1 121 ? 127.340 17.193 -5.745 1.00 25.56 121 TRP A N 1
ATOM 756 C CA . TRP A 1 121 ? 128.240 17.379 -6.891 1.00 25.14 121 TRP A CA 1
ATOM 757 C C . TRP A 1 121 ? 129.032 18.685 -6.830 1.00 26.28 121 TRP A C 1
ATOM 758 O O . TRP A 1 121 ? 130.212 18.717 -7.184 1.00 27.38 121 TRP A O 1
ATOM 769 N N . GLN A 1 122 ? 128.382 19.745 -6.358 1.00 26.67 122 GLN A N 1
ATOM 770 C CA . GLN A 1 122 ? 128.995 21.068 -6.257 1.00 27.41 122 GLN A CA 1
ATOM 771 C C . GLN A 1 122 ? 130.054 21.234 -5.171 1.00 27.77 122 GLN A C 1
ATOM 772 O O . GLN A 1 122 ? 130.953 22.064 -5.310 1.00 27.37 122 GLN A O 1
ATOM 778 N N . ILE A 1 123 ? 129.933 20.488 -4.077 1.00 27.44 123 ILE A N 1
ATOM 779 C CA . ILE A 1 123 ? 130.893 20.623 -2.979 1.00 26.51 123 ILE A CA 1
ATOM 780 C C . ILE A 1 123 ? 132.134 19.756 -3.091 1.00 26.84 123 ILE A C 1
ATOM 781 O O . ILE A 1 123 ? 132.859 19.561 -2.109 1.00 26.79 123 ILE A O 1
ATOM 786 N N . MET A 1 124 ? 132.351 19.202 -4.277 1.00 26.80 124 MET A N 1
ATOM 787 C CA . MET A 1 124 ? 133.527 18.387 -4.547 1.00 26.70 124 MET A CA 1
ATOM 788 C C . MET A 1 124 ? 134.226 19.034 -5.741 1.00 27.84 124 MET A C 1
ATOM 789 O O . MET A 1 124 ? 133.575 19.684 -6.562 1.00 28.03 124 MET A O 1
ATOM 794 N N . SER A 1 125 ? 135.541 18.865 -5.835 1.00 27.55 125 SER A N 1
ATOM 795 C CA . SER A 1 125 ? 136.306 19.457 -6.929 1.00 30.38 125 SER A CA 1
ATOM 796 C C . SER A 1 125 ? 137.620 18.731 -7.168 1.00 30.37 125 SER A C 1
ATOM 797 O O . SER A 1 125 ? 138.214 18.190 -6.235 1.00 27.79 125 SER A O 1
ATOM 800 N N . PRO A 1 126 ? 138.089 18.706 -8.433 1.00 34.06 126 PRO A N 1
ATOM 801 C CA . PRO A 1 126 ? 139.347 18.051 -8.812 1.00 34.80 126 PRO A CA 1
ATOM 802 C C . PRO A 1 126 ? 140.504 18.737 -8.097 1.00 35.57 126 PRO A C 1
ATOM 803 O O . PRO A 1 126 ? 141.518 18.112 -7.789 1.00 36.31 126 PRO A O 1
ATOM 807 N N . ASP A 1 127 ? 140.323 20.033 -7.847 1.00 37.38 127 ASP A N 1
ATOM 808 C CA . ASP A 1 127 ? 141.303 20.881 -7.175 1.00 38.57 127 ASP A CA 1
ATOM 809 C C . ASP A 1 127 ? 140.970 21.056 -5.696 1.00 38.32 127 ASP A C 1
ATOM 810 O O . ASP A 1 127 ? 141.456 21.989 -5.057 1.00 41.42 127 ASP A O 1
ATOM 815 N N . GLY A 1 128 ? 140.129 20.177 -5.160 1.00 36.47 128 GLY A N 1
ATOM 816 C CA . GLY A 1 128 ? 139.740 20.279 -3.763 1.00 32.90 128 GLY A CA 1
ATOM 817 C C . GLY A 1 128 ? 140.760 19.743 -2.776 1.00 30.91 128 GLY A C 1
ATOM 818 O O . GLY A 1 128 ? 141.928 19.553 -3.109 1.00 31.78 128 GLY A O 1
ATOM 819 N N . GLY A 1 129 ? 140.312 19.488 -1.552 1.00 28.40 129 GLY A N 1
ATOM 820 C CA . GLY A 1 129 ? 141.208 18.977 -0.537 1.00 27.17 129 GLY A CA 1
ATOM 821 C C . GLY A 1 129 ? 141.888 20.078 0.247 1.00 27.44 129 GLY A C 1
ATOM 822 O O . GLY A 1 129 ? 141.593 21.261 0.064 1.00 27.00 129 GLY A O 1
ATOM 823 N N . GLY A 1 130 ? 142.836 19.687 1.091 1.00 26.75 130 GLY A N 1
ATOM 824 C CA . GLY A 1 130 ? 143.530 20.648 1.921 1.00 28.76 130 GLY A CA 1
ATOM 825 C C . GLY A 1 130 ? 142.661 20.976 3.118 1.00 30.08 130 GLY A C 1
ATOM 826 O O . GLY A 1 130 ? 141.549 20.465 3.254 1.00 33.23 130 GLY A O 1
ATOM 827 N N . GLN A 1 131 ? 143.163 21.823 4.000 1.00 30.70 131 GLN A N 1
ATOM 828 C CA . GLN A 1 131 ? 142.409 22.210 5.180 1.00 30.15 131 GLN A CA 1
ATOM 829 C C . GLN A 1 131 ? 141.453 23.341 4.820 1.00 29.40 131 GLN A C 1
ATOM 830 O O . GLN A 1 131 ? 141.641 24.010 3.806 1.00 29.41 131 GLN A O 1
ATOM 836 N N . PRO A 1 132 ? 140.392 23.550 5.623 1.00 28.20 132 PRO A N 1
ATOM 837 C CA . PRO A 1 132 ? 139.438 24.623 5.321 1.00 27.88 132 PRO A CA 1
ATOM 838 C C . PRO A 1 132 ? 140.129 25.980 5.224 1.00 27.83 132 PRO A C 1
ATOM 839 O O . PRO A 1 132 ? 141.129 26.235 5.902 1.00 26.51 132 PRO A O 1
ATOM 843 N N . THR A 1 133 ? 139.583 26.848 4.385 1.00 27.92 133 THR A N 1
ATOM 844 C CA . THR A 1 133 ? 140.131 28.186 4.205 1.00 28.15 133 THR A CA 1
ATOM 845 C C . THR A 1 133 ? 139.038 29.227 4.419 1.00 29.20 133 THR A C 1
ATOM 846 O O . THR A 1 133 ? 137.851 28.920 4.299 1.00 30.06 133 THR A O 1
ATOM 850 N N . GLY A 1 134 ? 139.449 30.442 4.776 1.00 29.27 134 GLY A N 1
ATOM 851 C CA . GLY A 1 134 ? 138.515 31.541 4.959 1.00 29.37 134 GLY A CA 1
ATOM 852 C C . GLY A 1 134 ? 137.499 31.509 6.084 1.00 29.23 134 GLY A C 1
ATOM 853 O O . GLY A 1 134 ? 137.773 31.023 7.180 1.00 28.93 134 GLY A O 1
ATOM 854 N N . ASP A 1 135 ? 136.322 32.062 5.802 1.00 30.80 135 ASP A N 1
ATOM 855 C CA . ASP A 1 135 ? 135.232 32.145 6.774 1.00 32.88 135 ASP A CA 1
ATOM 856 C C . ASP A 1 135 ? 134.863 30.829 7.434 1.00 31.13 135 ASP A C 1
ATOM 857 O O . ASP A 1 135 ? 134.796 30.754 8.660 1.00 32.64 135 ASP A O 1
ATOM 862 N N . ILE A 1 136 ? 134.618 29.797 6.628 1.00 28.76 136 ILE A N 1
ATOM 863 C CA . ILE A 1 136 ? 134.253 28.493 7.169 1.00 27.00 136 ILE A CA 1
ATOM 864 C C . ILE A 1 136 ? 135.325 27.963 8.121 1.00 26.97 136 ILE A C 1
ATOM 865 O O . ILE A 1 136 ? 135.006 27.477 9.203 1.00 26.60 136 ILE A O 1
ATOM 870 N N . ALA A 1 137 ? 136.593 28.124 7.745 1.00 26.73 137 ALA A N 1
ATOM 871 C CA . ALA A 1 137 ? 137.707 27.667 8.575 1.00 26.83 137 ALA A CA 1
ATOM 872 C C . ALA A 1 137 ? 137.672 28.316 9.955 1.00 26.69 137 ALA A C 1
ATOM 873 O O . ALA A 1 137 ? 137.857 27.642 10.970 1.00 26.66 137 ALA A O 1
ATOM 875 N N . GLN A 1 138 ? 137.415 29.619 9.985 1.00 28.01 138 GLN A N 1
ATOM 876 C CA . GLN A 1 138 ? 137.348 30.363 11.240 1.00 30.98 138 GLN A CA 1
ATOM 877 C C . GLN A 1 138 ? 136.179 29.881 12.091 1.00 31.18 138 GLN A C 1
ATOM 878 O O . GLN A 1 138 ? 136.327 29.655 13.293 1.00 31.08 138 GLN A O 1
ATOM 884 N N . GLU A 1 139 ? 135.021 29.697 11.464 1.00 30.10 139 GLU A N 1
ATOM 885 C CA . GLU A 1 139 ? 133.853 29.253 12.204 1.00 29.09 139 GLU A CA 1
ATOM 886 C C . GLU A 1 139 ? 134.017 27.827 12.728 1.00 29.20 139 GLU A C 1
ATOM 887 O O . GLU A 1 139 ? 133.547 27.512 13.822 1.00 29.15 139 GLU A O 1
ATOM 893 N N . ILE A 1 140 ? 134.738 26.989 11.982 1.00 28.20 140 ILE A N 1
ATOM 894 C CA . ILE A 1 140 ? 134.978 25.612 12.407 1.00 28.31 140 ILE A CA 1
ATOM 895 C C . ILE A 1 140 ? 135.881 25.578 13.638 1.00 28.77 140 ILE A C 1
ATOM 896 O O . ILE A 1 140 ? 135.613 24.838 14.586 1.00 27.28 140 ILE A O 1
ATOM 901 N N . ASN A 1 141 ? 136.942 26.383 13.621 1.00 29.55 141 ASN A N 1
ATOM 902 C CA . ASN A 1 141 ? 137.868 26.448 14.746 1.00 31.57 141 ASN A CA 1
ATOM 903 C C . ASN A 1 141 ? 137.144 26.961 15.985 1.00 31.71 141 ASN A C 1
ATOM 904 O O . ASN A 1 141 ? 137.319 26.425 17.073 1.00 31.09 141 ASN A O 1
ATOM 909 N N . GLN A 1 142 ? 136.295 27.967 15.798 1.00 33.53 142 GLN A N 1
ATOM 910 C CA . GLN A 1 142 ? 135.535 28.561 16.897 1.00 37.19 142 GLN A CA 1
ATOM 911 C C . GLN A 1 142 ? 134.482 27.630 17.499 1.00 36.48 142 GLN A C 1
ATOM 912 O O . GLN A 1 142 ? 134.223 27.672 18.700 1.00 37.06 142 GLN A O 1
ATOM 918 N N . THR A 1 143 ? 133.892 26.781 16.665 1.00 35.80 143 THR A N 1
ATOM 919 C CA . THR A 1 143 ? 132.851 25.865 17.116 1.00 34.00 143 THR A CA 1
ATOM 920 C C . THR A 1 143 ? 133.357 24.506 17.584 1.00 33.58 143 THR A C 1
ATOM 921 O O . THR A 1 143 ? 132.955 24.016 18.642 1.00 32.74 143 THR A O 1
ATOM 925 N N . PHE A 1 144 ? 134.254 23.909 16.805 1.00 32.08 144 PHE A N 1
ATOM 926 C CA . PHE A 1 144 ? 134.770 22.582 17.118 1.00 32.54 144 PHE A CA 1
ATOM 927 C C . PHE A 1 144 ? 136.161 22.526 17.721 1.00 32.91 144 PHE A C 1
ATOM 928 O O . PHE A 1 144 ? 136.603 21.462 18.156 1.00 34.21 144 PHE A O 1
ATOM 936 N N . GLY A 1 145 ? 136.846 23.664 17.755 1.00 33.70 145 GLY A N 1
ATOM 937 C CA . GLY A 1 145 ? 138.188 23.704 18.313 1.00 33.00 145 GLY A CA 1
ATOM 938 C C . GLY A 1 145 ? 139.275 23.690 17.252 1.00 32.33 145 GLY A C 1
ATOM 939 O O . GLY A 1 145 ? 140.230 24.460 17.335 1.00 32.12 145 GLY A O 1
ATOM 940 N N . SER A 1 146 ? 139.113 22.830 16.249 1.00 31.07 146 SER A N 1
ATOM 941 C CA . SER A 1 146 ? 140.069 22.690 15.154 1.00 30.73 146 SER A CA 1
ATOM 942 C C . SER A 1 146 ? 139.453 21.854 14.034 1.00 31.02 146 SER A C 1
ATOM 943 O O . SER A 1 146 ? 138.388 21.259 14.206 1.00 29.05 146 SER A O 1
ATOM 946 N N . PHE A 1 147 ? 140.135 21.802 12.894 1.00 30.28 147 PHE A N 1
ATOM 947 C CA . PHE A 1 147 ? 139.657 21.025 11.757 1.00 31.68 147 PHE A CA 1
ATOM 948 C C . PHE A 1 147 ? 139.761 19.533 12.057 1.00 32.03 147 PHE A C 1
ATOM 949 O O . PHE A 1 147 ? 138.892 18.752 11.675 1.00 32.12 147 PHE A O 1
ATOM 957 N N . GLU A 1 148 ? 140.838 19.152 12.736 1.00 32.03 148 GLU A N 1
ATOM 958 C CA . GLU A 1 148 ? 141.080 17.765 13.102 1.00 33.81 148 GLU A CA 1
ATOM 959 C C . GLU A 1 148 ? 139.939 17.212 13.952 1.00 32.06 148 GLU A C 1
ATOM 960 O O . GLU A 1 148 ? 139.501 16.084 13.743 1.00 31.26 148 GLU A O 1
ATOM 966 N N . GLU A 1 149 ? 139.444 18.018 14.889 1.00 30.87 149 GLU A N 1
ATOM 967 C CA . GLU A 1 149 ? 138.346 17.596 15.759 1.00 32.43 149 GLU A CA 1
ATOM 968 C C . GLU A 1 149 ? 137.020 17.539 14.998 1.00 30.57 149 GLU A C 1
ATOM 969 O O . GLU A 1 149 ? 136.234 16.612 15.176 1.00 30.33 149 GLU A O 1
ATOM 975 N N . PHE A 1 150 ? 136.782 18.542 14.157 1.00 29.10 150 PHE A N 1
ATOM 976 C CA . PHE A 1 150 ? 135.579 18.605 13.335 1.00 28.41 150 PHE A CA 1
ATOM 977 C C . PHE A 1 150 ? 135.516 17.364 12.444 1.00 27.17 150 PHE A C 1
ATOM 978 O O . PHE A 1 150 ? 134.495 16.682 12.375 1.00 26.43 150 PHE A O 1
ATOM 986 N N . LYS A 1 151 ? 136.637 17.080 11.790 1.00 26.07 151 LYS A N 1
ATOM 987 C CA . LYS A 1 151 ? 136.781 15.946 10.885 1.00 27.26 151 LYS A CA 1
ATOM 988 C C . LYS A 1 151 ? 136.494 14.621 11.595 1.00 27.75 151 LYS A C 1
ATOM 989 O O . LYS A 1 151 ? 135.820 13.753 11.040 1.00 25.88 151 LYS A O 1
ATOM 995 N N . LYS A 1 152 ? 136.998 14.471 12.821 1.00 30.06 152 LYS A N 1
ATOM 996 C CA . LYS A 1 152 ? 136.762 13.255 13.600 1.00 31.52 152 LYS A CA 1
ATOM 997 C C . LYS A 1 152 ? 135.273 13.092 13.904 1.00 29.96 152 LYS A C 1
ATOM 998 O O . LYS A 1 152 ? 134.720 12.012 13.741 1.00 27.55 152 LYS A O 1
ATOM 1004 N N . GLN A 1 153 ? 134.640 14.170 14.360 1.00 28.06 153 GLN A N 1
ATOM 1005 C CA . GLN A 1 153 ? 133.220 14.136 14.691 1.00 27.99 153 GLN A CA 1
ATOM 1006 C C . GLN A 1 153 ? 132.339 13.919 13.465 1.00 26.76 153 GLN A C 1
ATOM 1007 O O . GLN A 1 153 ? 131.288 13.283 13.558 1.00 26.23 153 GLN A O 1
ATOM 1013 N N . PHE A 1 154 ? 132.785 14.431 12.319 1.00 24.86 154 PHE A N 1
ATOM 1014 C CA . PHE A 1 154 ? 132.044 14.294 11.066 1.00 24.36 154 PHE A CA 1
ATOM 1015 C C . PHE A 1 154 ? 132.067 12.842 10.607 1.00 22.65 154 PHE A C 1
ATOM 1016 O O . PHE A 1 154 ? 131.031 12.272 10.288 1.00 22.96 154 PHE A O 1
ATOM 1024 N N . ASN A 1 155 ? 133.261 12.255 10.582 1.00 24.68 155 ASN A N 1
ATOM 1025 C CA . ASN A 1 155 ? 133.447 10.866 10.165 1.00 24.46 155 ASN A CA 1
ATOM 1026 C C . ASN A 1 155 ? 132.743 9.930 11.127 1.00 25.69 155 ASN A C 1
ATOM 1027 O O . ASN A 1 155 ? 132.177 8.915 10.720 1.00 27.04 155 ASN A O 1
ATOM 1032 N N . GLN A 1 156 ? 132.811 10.265 12.408 1.00 24.89 156 GLN A N 1
ATOM 1033 C CA . GLN A 1 156 ? 132.164 9.477 13.445 1.00 27.22 156 GLN A CA 1
ATOM 1034 C C . GLN A 1 156 ? 130.657 9.449 13.173 1.00 23.37 156 GLN A C 1
ATOM 1035 O O . GLN A 1 156 ? 130.060 8.378 13.089 1.00 24.04 156 GLN A O 1
ATOM 1041 N N . ALA A 1 157 ? 130.061 10.628 12.995 1.00 21.73 157 ALA A N 1
ATOM 1042 C CA . ALA A 1 157 ? 128.627 10.745 12.713 1.00 21.22 157 ALA A CA 1
ATOM 1043 C C . ALA A 1 157 ? 128.269 9.962 11.446 1.00 22.18 157 ALA A C 1
ATOM 1044 O O . ALA A 1 157 ? 127.202 9.355 11.360 1.00 20.58 157 ALA A O 1
ATOM 1046 N N . GLY A 1 158 ? 129.180 9.968 10.475 1.00 21.42 158 GLY A N 1
ATOM 1047 C CA . GLY A 1 158 ? 128.957 9.241 9.243 1.00 21.66 158 GLY A CA 1
ATOM 1048 C C . GLY A 1 158 ? 128.974 7.741 9.457 1.00 22.92 158 GLY A C 1
ATOM 1049 O O . GLY A 1 158 ? 128.213 7.007 8.825 1.00 22.81 158 GLY A O 1
ATOM 1050 N N . GLY A 1 159 ? 129.871 7.284 10.325 1.00 22.97 159 GLY A N 1
ATOM 1051 C CA . GLY A 1 159 ? 129.958 5.864 10.619 1.00 23.50 159 GLY A CA 1
ATOM 1052 C C . GLY A 1 159 ? 128.796 5.407 11.482 1.00 23.89 159 GLY A C 1
ATOM 1053 O O . GLY A 1 159 ? 128.321 4.283 11.342 1.00 25.66 159 GLY A O 1
ATOM 1054 N N . ASP A 1 160 ? 128.324 6.291 12.360 1.00 24.73 160 ASP A N 1
ATOM 1055 C CA . ASP A 1 160 ? 127.214 5.989 13.267 1.00 24.46 160 ASP A CA 1
ATOM 1056 C C . ASP A 1 160 ? 125.839 5.928 12.602 1.00 23.33 160 ASP A C 1
ATOM 1057 O O . ASP A 1 160 ? 124.886 5.463 13.213 1.00 24.08 160 ASP A O 1
ATOM 1062 N N . ARG A 1 161 ? 125.722 6.460 11.387 1.00 22.31 161 ARG A N 1
ATOM 1063 C CA . ARG A 1 161 ? 124.456 6.449 10.655 1.00 20.80 161 ARG A CA 1
ATOM 1064 C C . ARG A 1 161 ? 124.239 5.045 10.073 1.00 20.89 161 ARG A C 1
ATOM 1065 O O . ARG A 1 161 ? 124.797 4.693 9.034 1.00 20.43 161 ARG A O 1
ATOM 1073 N N . PHE A 1 162 ? 123.458 4.235 10.792 1.00 20.43 162 PHE A N 1
ATOM 1074 C CA . PHE A 1 162 ? 123.167 2.851 10.402 1.00 19.19 162 PHE A CA 1
ATOM 1075 C C . PHE A 1 162 ? 122.181 2.775 9.243 1.00 19.51 162 PHE A C 1
ATOM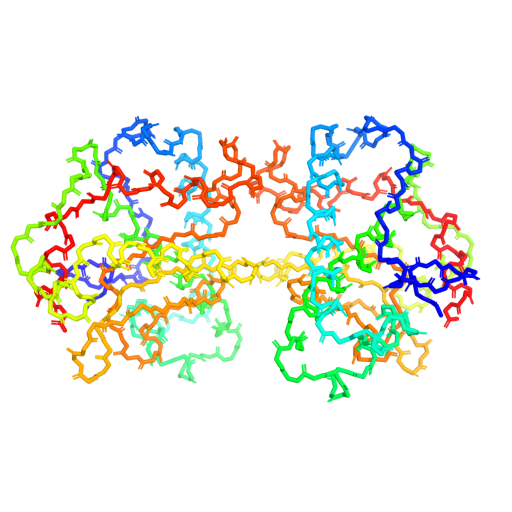 1076 O O . PHE A 1 162 ? 121.112 3.384 9.280 1.00 21.24 162 PHE A O 1
ATOM 1084 N N . GLY A 1 163 ? 122.530 1.984 8.235 1.00 20.47 163 GLY A N 1
ATOM 1085 C CA . GLY A 1 163 ? 121.686 1.854 7.063 1.00 18.80 163 GLY A CA 1
ATOM 1086 C C . GLY A 1 163 ? 122.066 2.913 6.042 1.00 19.37 163 GLY A C 1
ATOM 1087 O O . GLY A 1 163 ? 123.223 3.323 5.979 1.00 21.29 163 GLY A O 1
ATOM 1088 N N . SER A 1 164 ? 121.091 3.388 5.274 1.00 17.77 164 SER A N 1
ATOM 1089 C CA . SER A 1 164 ? 121.322 4.404 4.253 1.00 17.17 164 SER A CA 1
ATOM 1090 C C . SER A 1 164 ? 121.104 5.804 4.816 1.00 18.13 164 SER A C 1
ATOM 1091 O O . SER A 1 164 ? 120.197 6.024 5.622 1.00 19.35 164 SER A O 1
ATOM 1094 N N . GLY A 1 165 ? 121.913 6.758 4.373 1.00 18.33 165 GLY A N 1
ATOM 1095 C CA . GLY A 1 165 ? 121.755 8.115 4.866 1.00 18.97 165 GLY A CA 1
ATOM 1096 C C . GLY A 1 165 ? 122.827 9.087 4.432 1.00 20.23 165 GLY A C 1
ATOM 1097 O O . GLY A 1 165 ? 123.645 8.787 3.548 1.00 20.90 165 GLY A O 1
ATOM 1098 N N . TRP A 1 166 ? 122.841 10.244 5.092 1.00 18.95 166 TRP A N 1
ATOM 1099 C CA . TRP A 1 166 ? 123.787 11.318 4.805 1.00 17.53 166 TRP A CA 1
ATOM 1100 C C . TRP A 1 166 ? 124.317 11.926 6.098 1.00 19.47 166 TRP A C 1
ATOM 1101 O O . TRP A 1 166 ? 123.628 11.913 7.113 1.00 17.84 166 TRP A O 1
ATOM 1112 N N . VAL A 1 167 ? 125.543 12.446 6.059 1.00 18.79 167 VAL A N 1
ATOM 1113 C CA . VAL A 1 167 ? 126.125 13.132 7.217 1.00 19.68 167 VAL A CA 1
ATOM 1114 C C . VAL A 1 167 ? 126.170 14.566 6.748 1.00 19.66 167 VAL A C 1
ATOM 1115 O O . VAL A 1 167 ? 126.614 14.825 5.630 1.00 19.14 167 VAL A O 1
ATOM 1119 N N . TRP A 1 168 ? 125.807 15.500 7.617 1.00 19.69 168 TRP A N 1
ATOM 1120 C CA . TRP A 1 168 ? 125.787 16.903 7.226 1.00 20.49 168 TRP A CA 1
ATOM 1121 C C . TRP A 1 168 ? 126.450 17.840 8.207 1.00 22.90 168 TRP A C 1
ATOM 1122 O O . TRP A 1 168 ? 126.621 17.518 9.387 1.00 22.06 168 TRP A O 1
ATOM 1133 N N . LEU A 1 169 ? 126.845 18.994 7.676 1.00 23.11 169 LEU A N 1
ATOM 1134 C CA . LEU A 1 169 ? 127.362 20.096 8.469 1.00 22.71 169 LEU A CA 1
ATOM 1135 C C . LEU A 1 169 ? 126.270 21.111 8.141 1.00 22.42 169 LEU A C 1
ATOM 1136 O O . LEU A 1 169 ? 126.060 21.453 6.974 1.00 20.72 169 LEU A O 1
ATOM 1141 N N . VAL A 1 170 ? 125.492 21.485 9.148 1.00 22.45 170 VAL A N 1
ATOM 1142 C CA . VAL A 1 170 ? 124.404 22.424 8.937 1.00 22.09 170 VAL A CA 1
ATOM 1143 C C . VAL A 1 170 ? 124.510 23.657 9.824 1.00 24.07 170 VAL A C 1
ATOM 1144 O O . VAL A 1 170 ? 125.323 23.713 10.749 1.00 23.70 170 VAL A O 1
ATOM 1148 N N . ARG A 1 171 ? 123.729 24.670 9.468 1.00 23.28 171 ARG A N 1
ATOM 1149 C CA . ARG A 1 171 ? 123.617 25.884 10.259 1.00 25.24 171 ARG A CA 1
ATOM 1150 C C . ARG A 1 171 ? 122.207 25.680 10.824 1.00 25.37 171 ARG A C 1
ATOM 1151 O O . ARG A 1 171 ? 121.233 25.655 10.067 1.00 23.84 171 ARG A O 1
ATOM 1159 N N . ASN A 1 172 ? 122.112 25.413 12.124 1.00 24.98 172 ASN A N 1
ATOM 1160 C CA . ASN A 1 172 ? 120.809 25.176 12.746 1.00 26.94 172 ASN A CA 1
ATOM 1161 C C . ASN A 1 172 ? 119.981 26.459 12.930 1.00 27.76 172 ASN A C 1
ATOM 1162 O O . ASN A 1 172 ? 120.475 27.560 12.668 1.00 26.66 172 ASN A O 1
ATOM 1167 N N . PRO A 1 173 ? 118.695 26.331 13.327 1.00 28.77 173 PRO A N 1
ATOM 1168 C CA . PRO A 1 173 ? 117.835 27.505 13.525 1.00 29.33 173 PRO A CA 1
ATOM 1169 C C . PRO A 1 173 ? 118.392 28.564 14.477 1.00 30.24 173 PRO A C 1
ATOM 1170 O O . PRO A 1 173 ? 118.040 29.735 14.370 1.00 30.56 173 PRO A O 1
ATOM 1174 N N . GLN A 1 174 ? 119.254 28.155 15.404 1.00 32.08 174 GLN A N 1
ATOM 1175 C CA . GLN A 1 174 ? 119.866 29.094 16.339 1.00 34.73 174 GLN A CA 1
ATOM 1176 C C . GLN A 1 174 ? 121.058 29.826 15.701 1.00 34.46 174 GLN A C 1
ATOM 1177 O O . GLN A 1 174 ? 121.658 30.706 16.316 1.00 34.58 174 GLN A O 1
ATOM 1183 N N . GLY A 1 175 ? 121.378 29.471 14.458 1.00 32.92 175 GLY A N 1
ATOM 1184 C CA . GLY A 1 175 ? 122.480 30.106 13.750 1.00 33.24 175 GLY A CA 1
ATOM 1185 C C . GLY A 1 175 ? 123.864 29.518 13.985 1.00 32.82 175 GLY A C 1
ATOM 1186 O O . GLY A 1 175 ? 124.859 30.105 13.561 1.00 32.78 175 GLY A O 1
ATOM 1187 N N . GLN A 1 176 ? 123.925 28.346 14.615 1.00 32.46 176 GLN A N 1
ATOM 1188 C CA . GLN A 1 176 ? 125.187 27.674 14.925 1.00 33.81 176 GLN A CA 1
ATOM 1189 C C . GLN A 1 176 ? 125.489 26.506 13.981 1.00 33.01 176 GLN A C 1
ATOM 1190 O O . GLN A 1 176 ? 124.579 25.923 13.387 1.00 31.53 176 GLN A O 1
ATOM 1196 N N . LEU A 1 177 ? 126.770 26.153 13.869 1.00 31.08 177 LEU A N 1
ATOM 1197 C CA . LEU A 1 177 ? 127.181 25.025 13.039 1.00 28.72 177 LEU A CA 1
ATOM 1198 C C . LEU A 1 177 ? 126.897 23.767 13.836 1.00 28.37 177 LEU A C 1
ATOM 1199 O O . LEU A 1 177 ? 127.104 23.731 15.053 1.00 27.03 177 LEU A O 1
ATOM 1204 N N . GLN A 1 178 ? 126.451 22.724 13.144 1.00 26.94 178 GLN A N 1
ATOM 1205 C CA . GLN A 1 178 ? 126.127 21.472 13.806 1.00 24.85 178 GLN A CA 1
ATOM 1206 C C . GLN A 1 178 ? 126.291 20.293 12.859 1.00 23.69 178 GLN A C 1
ATOM 1207 O O . GLN A 1 178 ? 126.000 20.396 11.665 1.00 24.26 178 GLN A O 1
ATOM 1213 N N . VAL A 1 179 ? 126.792 19.184 13.390 1.00 23.52 179 VAL A N 1
ATOM 1214 C CA . VAL A 1 179 ? 126.956 17.972 12.601 1.00 22.15 179 VAL A CA 1
ATOM 1215 C C . VAL A 1 179 ? 125.759 17.068 12.883 1.00 22.74 179 VAL A C 1
ATOM 1216 O O . VAL A 1 179 ? 125.472 16.758 14.040 1.00 23.25 179 VAL A O 1
ATOM 1220 N N . VAL A 1 180 ? 125.036 16.688 11.835 1.00 21.57 180 VAL A N 1
ATOM 1221 C CA . VAL A 1 180 ? 123.883 15.801 11.991 1.00 23.17 180 VAL A CA 1
ATOM 1222 C C . VAL A 1 180 ? 123.829 14.805 10.843 1.00 22.86 180 VAL A C 1
ATOM 1223 O O . VAL A 1 180 ? 124.343 15.077 9.757 1.00 21.22 180 VAL A O 1
ATOM 1227 N N . SER A 1 181 ? 123.251 13.636 11.101 1.00 20.79 181 SER A N 1
ATOM 1228 C CA . SER A 1 181 ? 123.093 12.634 10.053 1.00 20.48 181 SER A CA 1
ATOM 1229 C C . SER A 1 181 ? 121.598 12.475 9.839 1.00 21.82 181 SER A C 1
ATOM 1230 O O . SER A 1 181 ? 120.812 12.688 10.768 1.00 21.03 181 SER A O 1
ATOM 1233 N N . THR A 1 182 ? 121.204 12.153 8.610 1.00 20.85 182 THR A N 1
ATOM 1234 C CA . THR A 1 182 ? 119.794 11.957 8.285 1.00 20.57 182 THR A CA 1
ATOM 1235 C C . THR A 1 182 ? 119.597 10.603 7.601 1.00 19.01 182 THR A C 1
ATOM 1236 O O . THR A 1 182 ? 120.521 10.064 7.006 1.00 19.96 182 THR A O 1
ATOM 1240 N N . PRO A 1 183 ? 118.406 10.001 7.747 1.00 20.29 183 PRO A N 1
ATOM 1241 C CA . PRO A 1 183 ? 118.149 8.706 7.117 1.00 19.20 183 PRO A CA 1
ATOM 1242 C C . PRO A 1 183 ? 117.759 8.836 5.653 1.00 19.24 183 PRO A C 1
ATOM 1243 O O . PRO A 1 183 ? 117.184 9.843 5.240 1.00 17.05 183 PRO A O 1
ATOM 1247 N N . ASN A 1 184 ? 118.108 7.812 4.882 1.00 19.67 184 ASN A N 1
ATOM 1248 C CA . ASN A 1 184 ? 117.777 7.721 3.465 1.00 20.77 184 ASN A CA 1
ATOM 1249 C C . ASN A 1 184 ? 118.035 9.006 2.679 1.00 19.30 184 ASN A C 1
ATOM 1250 O O . ASN A 1 184 ? 119.178 9.427 2.559 1.00 20.45 184 ASN A O 1
ATOM 1255 N N . GLN A 1 185 ? 116.990 9.616 2.123 1.00 20.36 185 GLN A N 1
ATOM 1256 C CA . GLN A 1 185 ? 117.172 10.857 1.368 1.00 20.45 185 GLN A CA 1
ATOM 1257 C C . GLN A 1 185 ? 116.575 12.070 2.073 1.00 21.68 185 GLN A C 1
ATOM 1258 O O . GLN A 1 185 ? 116.298 13.093 1.444 1.00 22.36 185 GLN A O 1
ATOM 1264 N N . ASP A 1 186 ? 116.348 11.949 3.375 1.00 22.14 186 ASP A N 1
ATOM 1265 C CA . ASP A 1 186 ? 115.815 13.067 4.138 1.00 24.14 186 ASP A CA 1
ATOM 1266 C C . ASP A 1 186 ? 116.813 14.218 4.143 1.00 25.11 186 ASP A C 1
ATOM 1267 O O . ASP A 1 186 ? 118.030 14.017 4.159 1.00 25.31 186 ASP A O 1
ATOM 1272 N N . ASN A 1 187 ? 116.289 15.430 4.112 1.00 27.81 187 ASN A N 1
ATOM 1273 C CA . ASN A 1 187 ? 117.132 16.604 4.090 1.00 29.06 187 ASN A CA 1
ATOM 1274 C C . ASN A 1 187 ? 116.916 17.461 5.330 1.00 28.06 187 ASN A C 1
ATOM 1275 O O . ASN A 1 187 ? 115.806 17.530 5.857 1.00 26.69 187 ASN A O 1
ATOM 1280 N N . PRO A 1 188 ? 117.987 18.104 5.827 1.00 27.21 188 PRO A N 1
ATOM 1281 C CA . 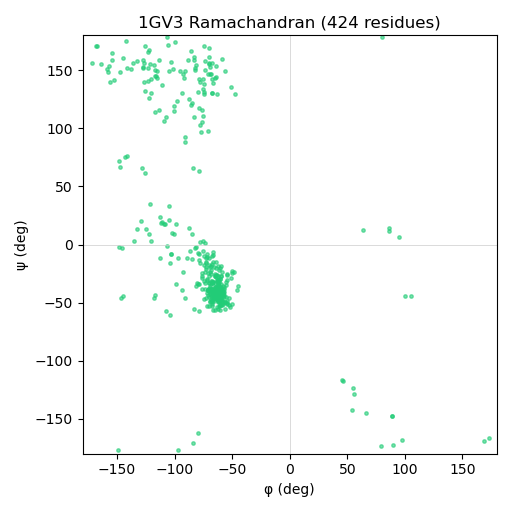PRO A 1 188 ? 117.927 18.966 7.010 1.00 27.12 188 PRO A CA 1
ATOM 1282 C C . PRO A 1 188 ? 116.990 20.177 6.868 1.00 27.79 188 PRO A C 1
ATOM 1283 O O . PRO A 1 188 ? 116.580 20.755 7.872 1.00 28.53 188 PRO A O 1
ATOM 1287 N N . ILE A 1 189 ? 116.653 20.578 5.644 1.00 27.92 189 ILE A N 1
ATOM 1288 C CA . ILE A 1 189 ? 115.749 21.721 5.493 1.00 31.09 189 ILE A CA 1
ATOM 1289 C C . ILE A 1 189 ? 114.349 21.383 5.989 1.00 32.16 189 ILE A C 1
ATOM 1290 O O . ILE A 1 189 ? 113.545 22.277 6.239 1.00 33.24 189 ILE A O 1
ATOM 1295 N N . MET A 1 190 ? 114.067 20.088 6.131 1.00 33.51 190 MET A N 1
ATOM 1296 C CA . MET A 1 190 ? 112.778 19.625 6.637 1.00 35.07 190 MET A CA 1
ATOM 1297 C C . MET A 1 190 ? 112.662 19.994 8.111 1.00 36.13 190 MET A C 1
ATOM 1298 O O . MET A 1 190 ? 111.570 20.010 8.678 1.00 35.00 190 MET A O 1
ATOM 1303 N N . GLU A 1 191 ? 113.806 20.284 8.723 1.00 38.11 191 GLU A N 1
ATOM 1304 C CA . GLU A 1 191 ? 113.855 20.664 10.125 1.00 40.89 191 GLU A CA 1
ATOM 1305 C C . GLU A 1 191 ? 114.482 22.047 10.312 1.00 40.68 191 GLU A C 1
ATOM 1306 O O . GLU A 1 191 ? 115.200 22.291 11.280 1.00 43.80 191 GLU A O 1
ATOM 1312 N N . GLY A 1 192 ? 114.224 22.938 9.357 1.00 38.19 192 GLY A N 1
ATOM 1313 C CA . GLY A 1 192 ? 114.723 24.302 9.429 1.00 36.12 192 GLY A CA 1
ATOM 1314 C C . GLY A 1 192 ? 116.218 24.567 9.415 1.00 34.80 192 GLY A C 1
ATOM 1315 O O . GLY A 1 192 ? 116.639 25.686 9.702 1.00 35.67 192 GLY A O 1
ATOM 1316 N N . SER A 1 193 ? 117.022 23.561 9.088 1.00 33.60 193 SER A N 1
ATOM 1317 C CA . SER A 1 193 ? 118.471 23.731 9.043 1.00 30.22 193 SER A CA 1
ATOM 1318 C C . SER A 1 193 ? 118.982 23.898 7.622 1.00 29.46 193 SER A C 1
ATOM 1319 O O . SER A 1 193 ? 118.390 23.384 6.670 1.00 30.68 193 SER A O 1
ATOM 1322 N N . TYR A 1 194 ? 120.083 24.623 7.483 1.00 29.17 194 TYR A N 1
ATOM 1323 C CA . TYR A 1 194 ? 120.686 24.861 6.177 1.00 29.65 194 TYR A CA 1
ATOM 1324 C C . TYR A 1 194 ? 121.871 23.913 6.001 1.00 27.83 194 TYR A C 1
ATOM 1325 O O . TYR A 1 194 ? 122.824 23.952 6.775 1.00 26.78 194 TYR A O 1
ATOM 1334 N N . PRO A 1 195 ? 121.818 23.045 4.976 1.00 27.36 195 PRO A N 1
ATOM 1335 C CA . PRO A 1 195 ? 122.885 22.078 4.692 1.00 26.88 195 PRO A CA 1
ATOM 1336 C C . PRO A 1 195 ? 124.065 22.744 3.988 1.00 27.05 195 PRO A C 1
ATOM 1337 O O . PRO A 1 195 ? 123.991 23.022 2.790 1.00 27.54 195 PRO A O 1
ATOM 1341 N N . ILE A 1 196 ? 125.137 23.011 4.730 1.00 26.46 196 ILE A N 1
ATOM 1342 C CA . ILE A 1 196 ? 126.331 23.631 4.155 1.00 26.90 196 ILE A CA 1
ATOM 1343 C C . ILE A 1 196 ? 127.026 22.624 3.237 1.00 27.06 196 ILE A C 1
ATOM 1344 O O . ILE A 1 196 ? 127.332 22.915 2.079 1.00 25.21 196 ILE A O 1
ATOM 1349 N N . MET A 1 197 ? 127.292 21.445 3.790 1.00 26.63 197 MET A N 1
ATOM 1350 C CA . MET A 1 197 ? 127.965 20.383 3.066 1.00 28.23 197 MET A CA 1
ATOM 1351 C C . MET A 1 197 ? 127.554 19.067 3.692 1.00 26.49 197 MET A C 1
ATOM 1352 O O . MET A 1 197 ? 127.061 19.033 4.817 1.00 25.74 197 MET A O 1
ATOM 1357 N N . GLY A 1 198 ? 127.809 17.979 2.980 1.00 26.89 198 GLY A N 1
ATOM 1358 C CA . GLY A 1 198 ? 127.471 16.677 3.511 1.00 25.09 198 GLY A CA 1
ATOM 1359 C C . GLY A 1 198 ? 128.009 15.561 2.653 1.00 24.78 198 GLY A C 1
ATOM 1360 O O . GLY A 1 198 ? 128.285 15.771 1.469 1.00 25.97 198 GLY A O 1
ATOM 1361 N N . ASN A 1 199 ? 128.195 14.393 3.261 1.00 21.22 199 ASN A N 1
ATOM 1362 C CA . ASN A 1 199 ? 128.676 13.225 2.545 1.00 20.55 199 ASN A CA 1
ATOM 1363 C C . ASN A 1 199 ? 127.600 12.147 2.533 1.00 18.76 199 ASN A C 1
ATOM 1364 O O . ASN A 1 199 ? 126.847 11.977 3.490 1.00 20.16 199 ASN A O 1
ATOM 1369 N N . ASP A 1 200 ? 127.536 11.441 1.417 1.00 18.54 200 ASP A N 1
ATOM 1370 C CA . ASP A 1 200 ? 126.572 10.380 1.161 1.00 16.21 200 ASP A CA 1
ATOM 1371 C C . ASP A 1 200 ? 127.080 9.056 1.729 1.00 17.34 200 ASP A C 1
ATOM 1372 O O . ASP A 1 200 ? 128.173 8.605 1.366 1.00 17.42 200 ASP A O 1
ATOM 1377 N N . VAL A 1 201 ? 126.314 8.443 2.635 1.00 15.93 201 VAL A N 1
ATOM 1378 C CA . VAL A 1 201 ? 126.724 7.150 3.181 1.00 17.06 201 VAL A CA 1
ATOM 1379 C C . VAL A 1 201 ? 125.885 5.969 2.716 1.00 16.25 201 VAL A C 1
ATOM 1380 O O . VAL A 1 201 ? 125.897 4.913 3.347 1.00 17.25 201 VAL A O 1
ATOM 1384 N N . TRP A 1 202 ? 125.144 6.152 1.624 1.00 16.41 202 TRP A N 1
ATOM 1385 C CA . TRP A 1 202 ? 124.387 5.043 1.033 1.00 16.00 202 TRP A CA 1
ATOM 1386 C C . TRP A 1 202 ? 125.502 4.168 0.498 1.00 17.60 202 TRP A C 1
ATOM 1387 O O . TRP A 1 202 ? 126.538 4.694 0.084 1.00 18.89 202 TRP A O 1
ATOM 1398 N N . GLU A 1 203 ? 125.321 2.850 0.506 1.00 18.24 203 GLU A N 1
ATOM 1399 C CA . GLU A 1 203 ? 126.374 1.967 0.005 1.00 18.47 203 GLU A CA 1
ATOM 1400 C C . GLU A 1 203 ? 126.753 2.173 -1.457 1.00 18.56 203 GLU A C 1
ATOM 1401 O O . GLU A 1 203 ? 127.913 1.995 -1.818 1.00 18.65 203 GLU A O 1
ATOM 1407 N N . HIS A 1 204 ? 125.812 2.609 -2.289 1.00 20.25 204 HIS A N 1
ATOM 1408 C CA . HIS A 1 204 ? 126.134 2.840 -3.701 1.00 20.84 204 HIS A CA 1
ATOM 1409 C C . HIS A 1 204 ? 127.204 3.928 -3.896 1.00 20.88 204 HIS A C 1
ATOM 1410 O O . HIS A 1 204 ? 127.851 3.998 -4.943 1.00 20.10 204 HIS A O 1
ATOM 1417 N N . ALA A 1 205 ? 127.409 4.755 -2.875 1.00 20.80 205 ALA A N 1
ATOM 1418 C CA . ALA A 1 205 ? 128.396 5.829 -2.955 1.00 21.94 205 ALA A CA 1
ATOM 1419 C C . ALA A 1 205 ? 129.844 5.377 -2.770 1.00 21.16 205 ALA A C 1
ATOM 1420 O O . ALA A 1 205 ? 130.766 6.107 -3.129 1.00 22.56 205 ALA A O 1
ATOM 1422 N N . TYR A 1 206 ? 130.051 4.172 -2.244 1.00 21.99 206 TYR A N 1
ATOM 1423 C CA . TYR A 1 206 ? 131.412 3.683 -2.010 1.00 21.44 206 TYR A CA 1
ATOM 1424 C C . TYR A 1 206 ? 131.646 2.187 -2.203 1.00 21.14 206 TYR A C 1
ATOM 1425 O O . TYR A 1 206 ? 132.783 1.727 -2.093 1.00 22.32 206 TYR A O 1
ATOM 1434 N N . TYR A 1 207 ? 130.607 1.423 -2.515 1.00 21.50 207 TYR A N 1
ATOM 1435 C CA . TYR A 1 207 ? 130.788 -0.026 -2.632 1.00 22.36 207 TYR A CA 1
ATOM 1436 C C . TYR A 1 207 ? 131.776 -0.568 -3.669 1.00 22.67 207 TYR A C 1
ATOM 1437 O O . TYR A 1 207 ? 132.548 -1.485 -3.373 1.00 21.52 207 TYR A O 1
ATOM 1446 N N . LEU A 1 208 ? 131.764 -0.001 -4.869 1.00 23.34 208 LEU A N 1
ATOM 1447 C CA . LEU A 1 208 ? 132.652 -0.472 -5.925 1.00 25.36 208 LEU A CA 1
ATOM 1448 C C . LEU A 1 208 ? 134.139 -0.367 -5.592 1.00 25.30 208 LEU A C 1
ATOM 1449 O O . LEU A 1 208 ? 134.907 -1.283 -5.881 1.00 24.32 208 LEU A O 1
ATOM 1454 N N . ARG A 1 209 ? 134.528 0.712 -4.922 1.00 24.82 209 ARG A N 1
ATOM 1455 C CA . ARG A 1 209 ? 135.929 0.917 -4.575 1.00 25.25 209 ARG A CA 1
ATOM 1456 C C . ARG A 1 209 ? 136.312 0.531 -3.143 1.00 24.93 209 ARG A C 1
ATOM 1457 O O . ARG A 1 209 ? 137.422 0.039 -2.904 1.00 25.16 209 ARG A O 1
ATOM 1465 N N . TYR A 1 210 ? 135.395 0.717 -2.198 1.00 23.02 210 TYR A N 1
ATOM 1466 C CA . TYR A 1 210 ? 135.697 0.412 -0.801 1.00 22.76 210 TYR A CA 1
ATOM 1467 C C . TYR A 1 210 ? 134.929 -0.753 -0.200 1.00 22.14 210 TYR A C 1
ATOM 1468 O O . TYR A 1 210 ? 135.269 -1.226 0.883 1.00 20.21 210 TYR A O 1
ATOM 1477 N N . GLN A 1 211 ? 133.910 -1.227 -0.908 1.00 23.34 211 GLN A N 1
ATOM 1478 C CA . GLN A 1 211 ? 133.081 -2.324 -0.422 1.00 24.00 211 GLN A CA 1
ATOM 1479 C C . GLN A 1 211 ? 132.513 -1.985 0.964 1.00 22.48 211 GLN A C 1
ATOM 1480 O O . GLN A 1 211 ? 131.906 -0.936 1.133 1.00 21.31 211 GLN A O 1
ATOM 1486 N N . ASN A 1 212 ? 132.765 -2.832 1.960 1.00 22.27 212 ASN A N 1
ATOM 1487 C CA . ASN A 1 212 ? 132.249 -2.614 3.313 1.00 22.81 212 ASN A CA 1
ATOM 1488 C C . ASN A 1 212 ? 133.034 -1.590 4.136 1.00 23.94 212 ASN A C 1
ATOM 1489 O O . ASN A 1 212 ? 132.609 -1.204 5.227 1.00 24.36 212 ASN A O 1
ATOM 1494 N N . ARG A 1 213 ? 134.172 -1.150 3.617 1.00 23.72 213 ARG A N 1
ATOM 1495 C CA . ARG A 1 213 ? 135.016 -0.210 4.347 1.00 25.95 213 ARG A CA 1
ATOM 1496 C C . ARG A 1 213 ? 134.547 1.243 4.308 1.00 26.12 213 ARG A C 1
ATOM 1497 O O . ARG A 1 213 ? 135.252 2.124 3.813 1.00 26.99 213 ARG A O 1
ATOM 1505 N N . ARG A 1 214 ? 133.365 1.496 4.872 1.00 24.07 214 ARG A N 1
ATOM 1506 C CA . ARG A 1 214 ? 132.814 2.848 4.913 1.00 23.94 214 ARG A CA 1
ATOM 1507 C C . ARG A 1 214 ? 133.768 3.892 5.515 1.00 23.42 214 ARG A C 1
ATOM 1508 O O . ARG A 1 214 ? 133.917 4.974 4.960 1.00 23.44 214 ARG A O 1
ATOM 1516 N N . PRO A 1 215 ? 134.419 3.589 6.659 1.00 26.38 215 PRO A N 1
ATOM 1517 C CA . PRO A 1 215 ? 135.332 4.586 7.238 1.00 27.36 215 PRO A CA 1
ATOM 1518 C C . PRO A 1 215 ? 136.492 5.016 6.338 1.00 27.59 215 PRO A C 1
ATOM 1519 O O . PRO A 1 215 ? 136.993 6.133 6.475 1.00 27.67 215 PRO A O 1
ATOM 1523 N N . GLU A 1 216 ? 136.911 4.141 5.424 1.00 27.94 216 GLU A N 1
ATOM 1524 C CA . GLU A 1 216 ? 137.988 4.468 4.488 1.00 28.73 216 GLU A CA 1
ATOM 1525 C C . GLU A 1 216 ? 137.495 5.511 3.498 1.00 27.89 216 GLU A C 1
ATOM 1526 O O . GLU A 1 216 ? 138.223 6.439 3.145 1.00 28.26 216 GLU A O 1
ATOM 1532 N N . TYR A 1 217 ? 136.267 5.328 3.022 1.00 25.49 217 TYR A N 1
ATOM 1533 C CA . TYR A 1 217 ? 135.658 6.267 2.091 1.00 22.83 217 TYR A CA 1
ATOM 1534 C C . TYR A 1 217 ? 135.494 7.620 2.778 1.00 23.06 217 TYR A C 1
ATOM 1535 O O . TYR A 1 217 ? 135.761 8.661 2.184 1.00 22.81 217 TYR A O 1
ATOM 1544 N N . LEU A 1 218 ? 135.037 7.597 4.027 1.00 22.44 218 LEU A N 1
ATOM 1545 C CA . LEU A 1 218 ? 134.837 8.824 4.786 1.00 24.05 218 LEU A CA 1
ATOM 1546 C C . LEU A 1 218 ? 136.140 9.598 4.951 1.00 25.12 218 LEU A C 1
ATOM 1547 O O . LEU A 1 218 ? 136.156 10.830 4.877 1.00 23.61 218 LEU A O 1
ATOM 1552 N N . ASN A 1 219 ? 137.237 8.869 5.117 1.00 25.68 219 ASN A N 1
ATOM 1553 C CA . ASN A 1 219 ? 138.538 9.491 5.296 1.00 29.93 219 ASN A CA 1
ATOM 1554 C C . ASN A 1 219 ? 139.151 10.036 4.001 1.00 29.09 219 ASN A C 1
ATOM 1555 O O . ASN A 1 219 ? 139.780 11.092 4.013 1.00 29.71 219 ASN A O 1
ATOM 1560 N N . ASN A 1 220 ? 138.976 9.320 2.894 1.00 26.73 220 ASN A N 1
ATOM 1561 C CA . ASN A 1 220 ? 139.526 9.758 1.611 1.00 27.91 220 ASN A CA 1
ATOM 1562 C C . ASN A 1 220 ? 138.724 10.887 0.976 1.00 26.75 220 ASN A C 1
ATOM 1563 O O . ASN A 1 220 ? 139.269 11.690 0.216 1.00 25.89 220 ASN A O 1
ATOM 1568 N N . TRP A 1 221 ? 137.432 10.949 1.296 1.00 25.66 221 TRP A N 1
ATOM 1569 C CA . TRP A 1 221 ? 136.538 11.968 0.750 1.00 23.11 221 TRP A CA 1
ATOM 1570 C C . TRP A 1 221 ? 137.041 13.396 0.970 1.00 23.31 221 TRP A C 1
ATOM 1571 O O . TRP A 1 221 ? 136.790 14.292 0.156 1.00 22.43 221 TRP A O 1
ATOM 1582 N N . TRP A 1 222 ? 137.760 13.604 2.066 1.00 22.58 222 TRP A N 1
ATOM 1583 C CA . TRP A 1 222 ? 138.291 14.923 2.387 1.00 23.96 222 TRP A CA 1
ATOM 1584 C C . TRP A 1 222 ? 139.276 15.471 1.352 1.00 26.28 222 TRP A C 1
ATOM 1585 O O . TRP A 1 222 ? 139.473 16.685 1.259 1.00 26.73 222 TRP A O 1
ATOM 1596 N N . ASN A 1 223 ? 139.870 14.579 0.562 1.00 26.91 223 ASN A N 1
ATOM 1597 C CA . ASN A 1 223 ? 140.830 14.978 -0.463 1.00 27.50 223 ASN A CA 1
ATOM 1598 C C . ASN A 1 223 ? 140.190 15.663 -1.673 1.00 27.27 223 ASN A C 1
ATOM 1599 O O . ASN A 1 223 ? 140.901 16.216 -2.507 1.00 28.14 223 ASN A O 1
ATOM 1604 N N . VAL A 1 224 ? 138.862 15.618 -1.784 1.00 27.11 224 VAL A N 1
ATOM 1605 C CA . VAL A 1 224 ? 138.182 16.243 -2.922 1.00 26.62 224 VAL A CA 1
ATOM 1606 C C . VAL A 1 224 ? 137.142 17.298 -2.551 1.00 26.79 224 VAL A C 1
ATOM 1607 O O . VAL A 1 224 ? 136.398 17.770 -3.410 1.00 26.80 224 VAL A O 1
ATOM 1611 N N . VAL A 1 225 ? 137.101 17.673 -1.279 1.00 25.57 225 VAL A N 1
ATOM 1612 C CA . VAL A 1 225 ? 136.152 18.672 -0.799 1.00 26.84 225 VAL A CA 1
ATOM 1613 C C . VAL A 1 225 ? 136.487 20.051 -1.379 1.00 27.70 225 VAL A C 1
ATOM 1614 O O . VAL A 1 225 ? 137.643 20.480 -1.345 1.00 26.48 225 VAL A O 1
ATOM 1618 N N . ASN A 1 226 ? 135.474 20.712 -1.938 1.00 26.53 226 ASN A N 1
ATOM 1619 C CA . ASN A 1 226 ? 135.618 22.033 -2.549 1.00 27.75 226 ASN A CA 1
ATOM 1620 C C . ASN A 1 226 ? 135.352 23.129 -1.516 1.00 27.44 226 ASN A C 1
ATOM 1621 O O . ASN A 1 226 ? 134.231 23.621 -1.400 1.00 29.05 226 ASN A O 1
ATOM 1626 N N . TRP A 1 227 ? 136.392 23.539 -0.796 1.00 27.69 227 TRP A N 1
ATOM 1627 C CA . TRP A 1 227 ? 136.241 24.569 0.224 1.00 27.84 227 TRP A CA 1
ATOM 1628 C C . TRP A 1 227 ? 135.749 25.918 -0.305 1.00 29.57 227 TRP A C 1
ATOM 1629 O O . TRP A 1 227 ? 135.048 26.642 0.402 1.00 30.38 227 TRP A O 1
ATOM 1640 N N . SER A 1 228 ? 136.076 26.238 -1.555 1.00 29.25 228 SER A N 1
ATOM 1641 C CA . SER A 1 228 ? 135.633 27.494 -2.153 1.00 29.28 228 SER A CA 1
ATOM 1642 C C . SER A 1 228 ? 134.112 27.562 -2.218 1.00 28.16 228 SER A C 1
ATOM 1643 O O . SER A 1 228 ? 133.514 28.560 -1.824 1.00 28.15 228 SER A O 1
ATOM 1646 N N . GLU A 1 229 ? 133.489 26.499 -2.719 1.00 27.72 229 GLU A N 1
ATOM 1647 C CA . GLU A 1 229 ? 132.035 26.454 -2.821 1.00 26.98 229 GLU A CA 1
ATOM 1648 C C . GLU A 1 229 ? 131.405 26.412 -1.433 1.00 26.58 229 GLU A C 1
ATOM 1649 O O . GLU A 1 229 ? 130.387 27.054 -1.187 1.00 26.41 229 GLU A O 1
ATOM 1655 N N . ILE A 1 230 ? 132.020 25.662 -0.525 1.00 26.65 230 ILE A N 1
ATOM 1656 C CA . ILE A 1 230 ? 131.504 25.557 0.833 1.00 27.67 230 ILE A CA 1
ATOM 1657 C C . ILE A 1 230 ? 131.486 26.924 1.519 1.00 28.08 230 ILE A C 1
ATOM 1658 O O . ILE A 1 230 ? 130.591 27.206 2.313 1.00 27.89 230 ILE A O 1
ATOM 1663 N N . ASN A 1 231 ? 132.432 27.790 1.164 1.00 28.23 231 ASN A N 1
ATOM 1664 C CA . ASN A 1 231 ? 132.475 29.132 1.736 1.00 30.25 231 ASN A CA 1
ATOM 1665 C C . ASN A 1 231 ? 131.317 29.988 1.239 1.00 30.66 231 ASN A C 1
ATOM 1666 O O . ASN A 1 231 ? 130.758 30.777 1.999 1.00 29.21 231 ASN A O 1
ATOM 1671 N N . ARG A 1 232 ? 130.972 29.842 -0.039 1.00 31.73 232 ARG A N 1
ATOM 1672 C CA . ARG A 1 232 ? 129.859 30.597 -0.616 1.00 33.54 232 ARG A CA 1
ATOM 1673 C C . ARG A 1 232 ? 128.571 30.154 0.065 1.00 33.40 232 ARG A C 1
ATOM 1674 O O . ARG A 1 232 ? 127.705 30.973 0.363 1.00 32.35 232 ARG A O 1
ATOM 1682 N N . ARG A 1 233 ? 128.473 28.853 0.337 1.00 32.89 233 ARG A N 1
ATOM 1683 C CA . ARG A 1 233 ? 127.299 28.287 0.993 1.00 33.24 233 ARG A CA 1
ATOM 1684 C C . ARG A 1 233 ? 127.201 28.717 2.455 1.00 32.36 233 ARG A C 1
ATOM 1685 O O . ARG A 1 233 ? 126.104 28.947 2.953 1.00 30.61 233 ARG A O 1
ATOM 1693 N N . THR A 1 234 ? 128.343 28.812 3.136 1.00 30.82 234 THR A N 1
ATOM 1694 C CA . THR A 1 234 ? 128.372 29.245 4.534 1.00 32.81 234 THR A CA 1
ATOM 1695 C C . THR A 1 234 ? 127.858 30.683 4.591 1.00 33.61 234 THR A C 1
ATOM 1696 O O . THR A 1 234 ? 127.089 31.046 5.480 1.00 32.29 234 THR A O 1
ATOM 1700 N N . GLN A 1 235 ? 128.280 31.488 3.620 1.00 35.27 235 GLN A N 1
ATOM 1701 C CA . GLN A 1 235 ? 127.880 32.886 3.543 1.00 38.29 235 GLN A CA 1
ATOM 1702 C C . GLN A 1 235 ? 126.384 33.018 3.277 1.00 37.90 235 GLN A C 1
ATOM 1703 O O . GLN A 1 235 ? 125.701 33.794 3.943 1.00 37.73 235 GLN A O 1
ATOM 1709 N N . ALA A 1 236 ? 125.877 32.238 2.323 1.00 36.71 236 ALA A N 1
ATOM 1710 C CA . ALA A 1 236 ? 124.454 32.251 1.983 1.00 37.01 236 ALA A CA 1
ATOM 1711 C C . ALA A 1 236 ? 123.647 31.778 3.191 1.00 37.98 236 ALA A C 1
ATOM 1712 O O . ALA A 1 236 ? 122.522 32.224 3.429 1.00 37.43 236 ALA A O 1
ATOM 1714 N N . SER A 1 237 ? 124.270 30.900 3.968 1.00 37.44 237 SER A N 1
ATOM 1715 C CA . SER A 1 237 ? 123.696 30.317 5.171 1.00 38.00 237 SER A CA 1
ATOM 1716 C C . SER A 1 237 ? 123.327 31.363 6.232 1.00 38.14 237 SER A C 1
ATOM 1717 O O . SER A 1 237 ? 122.329 31.133 6.948 1.00 35.70 237 SER A O 1
ATOM 1720 N N . ARG A 1 238 ? 124.037 32.392 6.340 1.00 39.50 238 ARG A N 1
ATOM 1721 N N . SER B 1 25 ? 112.887 -20.529 18.999 1.00 36.59 25 SER B N 1
ATOM 1722 C CA . SER B 1 25 ? 114.112 -20.332 18.163 1.00 35.98 25 SER B CA 1
ATOM 1723 C C . SER B 1 25 ? 113.739 -19.817 16.771 1.00 34.47 25 SER B C 1
ATOM 1724 O O . SER B 1 25 ? 112.793 -20.308 16.150 1.00 35.00 25 SER B O 1
ATOM 1727 N N . ILE B 1 26 ? 114.482 -18.823 16.292 1.00 32.34 26 ILE B N 1
ATOM 1728 C CA . ILE B 1 26 ? 114.222 -18.218 14.988 1.00 29.33 26 ILE B CA 1
ATOM 1729 C C . ILE B 1 26 ? 115.372 -18.410 13.993 1.00 29.75 26 ILE B C 1
ATOM 1730 O O . ILE B 1 26 ? 115.132 -18.701 12.823 1.00 27.88 26 ILE B O 1
ATOM 1735 N N . GLY B 1 27 ? 116.608 -18.222 14.454 1.00 28.41 27 GLY B N 1
ATOM 1736 C CA . GLY B 1 27 ? 117.765 -18.379 13.586 1.00 29.13 27 GLY B CA 1
ATOM 1737 C C . GLY B 1 27 ? 117.847 -19.782 13.027 1.00 30.17 27 GLY B C 1
ATOM 1738 O O . GLY B 1 27 ? 117.918 -19.982 11.813 1.00 30.88 27 GLY B O 1
ATOM 1739 N N . PHE B 1 28 ? 117.867 -20.755 13.926 1.00 31.01 28 PHE B N 1
ATOM 1740 C CA . PHE B 1 28 ? 117.904 -22.161 13.552 1.00 33.85 28 PHE B CA 1
ATOM 1741 C C . PHE B 1 28 ? 116.569 -22.721 14.020 1.00 35.65 28 PHE B C 1
ATOM 1742 O O . PHE B 1 28 ? 115.925 -22.130 14.885 1.00 38.01 28 PHE B O 1
ATOM 1750 N N . ILE B 1 29 ? 116.124 -23.843 13.457 1.00 38.73 29 ILE B N 1
ATOM 1751 C CA . ILE B 1 29 ? 114.834 -24.413 13.815 1.00 41.99 29 ILE B CA 1
ATOM 1752 C C . ILE B 1 29 ? 114.940 -25.162 15.151 1.00 44.50 29 ILE B C 1
ATOM 1753 O O . ILE B 1 29 ? 113.980 -25.153 15.950 1.00 44.70 29 ILE B O 1
ATOM 1758 N N . ASP B 1 30 ? 116.075 -25.774 15.415 1.00 46.74 30 ASP B N 1
ATOM 1759 C CA . ASP B 1 30 ? 116.294 -26.573 16.616 1.00 49.60 30 ASP B CA 1
ATOM 1760 C C . ASP B 1 30 ? 116.899 -25.871 17.836 1.00 49.54 30 ASP B C 1
ATOM 1761 O O . ASP B 1 30 ? 116.725 -26.335 18.963 1.00 50.01 30 ASP B O 1
ATOM 1766 N N . ARG B 1 31 ? 117.619 -24.775 17.622 1.00 48.98 31 ARG B N 1
ATOM 1767 C CA . ARG B 1 31 ? 118.254 -24.067 18.730 1.00 47.50 31 ARG B CA 1
ATOM 1768 C C . ARG B 1 31 ? 118.268 -22.559 18.529 1.00 46.15 31 ARG B C 1
ATOM 1769 O O . ARG B 1 31 ? 118.121 -22.070 17.409 1.00 45.65 31 ARG B O 1
ATOM 1777 N N . GLN B 1 32 ? 118.444 -21.826 19.625 1.00 43.93 32 GLN B N 1
ATOM 1778 C CA . GLN B 1 32 ? 118.492 -20.370 19.575 1.00 41.94 32 GLN B CA 1
ATOM 1779 C C . GLN B 1 32 ? 119.911 -19.876 19.332 1.00 38.79 32 GLN B C 1
ATOM 1780 O O . GLN B 1 32 ? 120.876 -20.617 19.529 1.00 37.62 32 GLN B O 1
ATOM 1786 N N . LEU B 1 33 ? 120.026 -18.646 18.840 1.00 36.48 33 LEU B N 1
ATOM 1787 C CA . LEU B 1 33 ? 121.327 -18.042 18.571 1.00 35.82 33 LEU B CA 1
ATOM 1788 C C . LEU B 1 33 ? 121.981 -17.612 19.877 1.00 34.52 33 LEU B C 1
ATOM 1789 O O . LEU B 1 33 ? 121.522 -16.675 20.530 1.00 34.26 33 LEU B O 1
ATOM 1794 N N . GLY B 1 34 ? 123.048 -18.311 20.254 1.00 34.28 34 GLY B N 1
ATOM 1795 C CA . GLY B 1 34 ? 123.747 -18.000 21.487 1.00 34.03 34 GLY B CA 1
ATOM 1796 C C . GLY B 1 34 ? 124.516 -16.692 21.467 1.00 34.88 34 GLY B C 1
ATOM 1797 O O . GLY B 1 34 ? 124.904 -16.192 20.406 1.00 35.05 34 GLY B O 1
ATOM 1798 N N . THR B 1 35 ? 124.733 -16.134 22.654 1.00 35.11 35 THR B N 1
ATOM 1799 C CA . THR B 1 35 ? 125.467 -14.883 22.797 1.00 35.50 35 THR B CA 1
ATOM 1800 C C . THR B 1 35 ? 126.653 -15.036 23.748 1.00 35.31 35 THR B C 1
ATOM 1801 O O . THR B 1 35 ? 127.248 -14.045 24.161 1.00 34.56 35 THR B O 1
ATOM 1805 N N . ASN B 1 36 ? 127.011 -16.272 24.082 1.00 36.63 36 ASN B N 1
ATOM 1806 C CA . ASN B 1 36 ? 128.125 -16.494 24.997 1.00 39.31 36 ASN B CA 1
ATOM 1807 C C . ASN B 1 36 ? 129.168 -17.466 24.458 1.00 38.87 36 ASN B C 1
ATOM 1808 O O . ASN B 1 36 ? 129.315 -18.575 24.972 1.00 40.65 36 ASN B O 1
ATOM 1813 N N . PRO B 1 37 ? 129.874 -17.081 23.380 1.00 37.92 37 PRO B N 1
ATOM 1814 C CA . PRO B 1 37 ? 129.736 -15.811 22.660 1.00 36.21 37 PRO B CA 1
ATOM 1815 C C . PRO B 1 37 ? 128.888 -16.009 21.406 1.00 34.16 37 PRO B C 1
ATOM 1816 O O . PRO B 1 37 ? 128.490 -17.132 21.091 1.00 32.63 37 PRO B O 1
ATOM 1820 N N . ALA B 1 38 ? 128.580 -14.915 20.716 1.00 32.27 38 ALA B N 1
ATOM 1821 C CA . ALA B 1 38 ? 127.820 -15.005 19.477 1.00 31.41 38 ALA B CA 1
ATOM 1822 C C . ALA B 1 38 ? 128.815 -15.535 18.446 1.00 30.50 38 ALA B C 1
ATOM 1823 O O . ALA B 1 38 ? 129.982 -15.131 18.438 1.00 29.04 38 ALA B O 1
ATOM 1825 N N . GLU B 1 39 ? 128.364 -16.455 17.599 1.00 31.27 39 GLU B N 1
ATOM 1826 C CA . GLU B 1 39 ? 129.237 -17.052 16.592 1.00 32.98 39 GLU B CA 1
ATOM 1827 C C . GLU B 1 39 ? 128.750 -16.902 15.158 1.00 30.94 39 GLU B C 1
ATOM 1828 O O . GLU B 1 39 ? 127.560 -17.044 14.875 1.00 29.76 39 GLU B O 1
ATOM 1834 N N . LEU B 1 40 ? 129.694 -16.644 14.257 1.00 29.69 40 LEU B N 1
ATOM 1835 C CA . LEU B 1 40 ? 129.400 -16.513 12.833 1.00 28.98 40 LEU B CA 1
ATOM 1836 C C . LEU B 1 40 ? 129.259 -17.919 12.245 1.00 27.31 40 LEU B C 1
ATOM 1837 O O . LEU B 1 40 ? 130.211 -18.706 12.256 1.00 25.43 40 LEU B O 1
ATOM 1842 N N . PRO B 1 41 ? 128.069 -18.252 11.723 1.00 27.09 41 PRO B N 1
ATOM 1843 C CA . PRO B 1 41 ? 127.847 -19.577 11.141 1.00 26.24 41 PRO B CA 1
ATOM 1844 C C . PRO B 1 41 ? 128.516 -19.689 9.781 1.00 24.80 41 PRO B C 1
ATOM 1845 O O . PRO B 1 41 ? 128.426 -18.780 8.965 1.00 22.88 41 PRO B O 1
ATOM 1849 N N . PRO B 1 42 ? 129.238 -20.789 9.540 1.00 25.22 42 PRO B N 1
ATOM 1850 C CA . PRO B 1 42 ? 129.906 -20.983 8.249 1.00 25.91 42 PRO B CA 1
ATOM 1851 C C . PRO B 1 42 ? 128.842 -21.227 7.179 1.00 26.36 42 PRO B C 1
ATOM 1852 O O . PRO B 1 42 ? 127.730 -21.668 7.496 1.00 25.06 42 PRO B O 1
ATOM 1856 N N . LEU B 1 43 ? 129.154 -20.887 5.931 1.00 25.75 43 LEU B N 1
ATOM 1857 C CA . LEU B 1 43 ? 128.226 -21.122 4.829 1.00 26.27 43 LEU B CA 1
ATOM 1858 C C . LEU B 1 43 ? 128.088 -22.627 4.649 1.00 27.02 43 LEU B C 1
ATOM 1859 O O . LEU B 1 43 ? 129.076 -23.355 4.736 1.00 27.43 43 LEU B O 1
ATOM 1864 N N . PRO B 1 44 ? 126.859 -23.117 4.408 1.00 28.31 44 PRO B N 1
ATOM 1865 C CA . PRO B 1 44 ? 126.613 -24.554 4.220 1.00 27.91 44 PRO B CA 1
ATOM 1866 C C . PRO B 1 44 ? 127.092 -25.059 2.859 1.00 28.74 44 PRO B C 1
ATOM 1867 O O . PRO B 1 44 ? 127.136 -26.263 2.623 1.00 30.56 44 PRO B O 1
ATOM 1871 N N . TYR B 1 45 ? 127.452 -24.131 1.976 1.00 26.24 45 TYR B N 1
ATOM 1872 C CA . TYR B 1 45 ? 127.897 -24.455 0.622 1.00 24.47 45 TYR B CA 1
ATOM 1873 C C . TYR B 1 45 ? 129.026 -23.517 0.199 1.00 24.77 45 TYR B C 1
ATOM 1874 O O . TYR B 1 45 ? 129.355 -22.574 0.920 1.00 22.75 45 TYR B O 1
ATOM 1883 N N . GLY B 1 46 ? 129.598 -23.766 -0.979 1.00 23.98 46 GLY B N 1
ATOM 1884 C CA . GLY B 1 46 ? 130.678 -22.931 -1.486 1.00 25.11 46 GLY B CA 1
ATOM 1885 C C . GLY B 1 46 ? 130.268 -21.509 -1.846 1.00 26.11 46 GLY B C 1
ATOM 1886 O O . GLY B 1 46 ? 129.101 -21.246 -2.147 1.00 27.59 46 GLY B O 1
ATOM 1887 N N . TYR B 1 47 ? 131.234 -20.594 -1.840 1.00 25.38 47 TYR B N 1
ATOM 1888 C CA . TYR B 1 47 ? 130.977 -19.190 -2.159 1.00 26.38 47 TYR B CA 1
ATOM 1889 C C . TYR B 1 47 ? 130.459 -18.962 -3.573 1.00 26.60 47 TYR B C 1
ATOM 1890 O O . TYR B 1 47 ? 129.760 -17.982 -3.834 1.00 27.54 47 TYR B O 1
ATOM 1899 N N . ASP B 1 48 ? 130.806 -19.869 -4.479 1.00 27.35 48 ASP B N 1
ATOM 1900 C CA . ASP B 1 48 ? 130.388 -19.780 -5.874 1.00 29.85 48 ASP B CA 1
ATOM 1901 C C . ASP B 1 48 ? 129.211 -20.685 -6.226 1.00 29.04 48 ASP B C 1
ATOM 1902 O O . ASP B 1 48 ? 128.855 -20.813 -7.395 1.00 29.41 48 ASP B O 1
ATOM 1907 N N . ALA B 1 49 ? 128.593 -21.285 -5.214 1.00 28.09 49 ALA B N 1
ATOM 1908 C CA . ALA B 1 49 ? 127.470 -22.194 -5.428 1.00 27.29 49 ALA B CA 1
ATOM 1909 C C . ALA B 1 49 ? 126.144 -21.547 -5.834 1.00 25.92 49 ALA B C 1
ATOM 1910 O O . ALA B 1 49 ? 125.235 -22.237 -6.303 1.00 24.21 49 ALA B O 1
ATOM 1912 N N . LEU B 1 50 ? 126.031 -20.234 -5.669 1.00 24.60 50 LEU B N 1
ATOM 1913 C CA . LEU B 1 50 ? 124.794 -19.533 -6.008 1.00 24.19 50 LEU B CA 1
ATOM 1914 C C . LEU B 1 50 ? 124.959 -18.595 -7.200 1.00 25.06 50 LEU B C 1
ATOM 1915 O O . LEU B 1 50 ? 124.167 -17.672 -7.381 1.00 26.16 50 LEU B O 1
ATOM 1920 N N . GLU B 1 51 ? 125.953 -18.874 -8.040 1.00 26.22 51 GLU B N 1
ATOM 1921 C CA . GLU B 1 51 ? 126.258 -18.056 -9.215 1.00 29.52 51 GLU B CA 1
ATOM 1922 C C . GLU B 1 51 ? 125.121 -17.701 -10.175 1.00 30.64 51 GLU B C 1
ATOM 1923 O O . GLU B 1 51 ? 125.209 -16.696 -10.882 1.00 29.85 51 GLU B O 1
ATOM 1929 N N . LYS B 1 52 ? 124.054 -18.497 -10.219 1.00 32.45 52 LYS B N 1
ATOM 1930 C CA . LYS B 1 52 ? 122.958 -18.160 -11.127 1.00 35.11 52 LYS B CA 1
ATOM 1931 C C . LYS B 1 52 ? 122.134 -16.970 -10.637 1.00 33.96 52 LYS B C 1
ATOM 1932 O O . LYS B 1 52 ? 121.188 -16.534 -11.295 1.00 35.02 52 LYS B O 1
ATOM 1938 N N . ALA B 1 53 ? 122.542 -16.412 -9.503 1.00 31.51 53 ALA B N 1
ATOM 1939 C CA . ALA B 1 53 ? 121.864 -15.265 -8.927 1.00 29.32 53 ALA B CA 1
ATOM 1940 C C . ALA B 1 53 ? 122.848 -14.317 -8.246 1.00 26.87 53 ALA B C 1
ATOM 1941 O O . ALA B 1 53 ? 122.770 -13.102 -8.430 1.00 26.25 53 ALA B O 1
ATOM 1943 N N . ILE B 1 54 ? 123.779 -14.880 -7.476 1.00 23.90 54 ILE B N 1
ATOM 1944 C CA . ILE B 1 54 ? 124.742 -14.081 -6.726 1.00 22.54 54 ILE B CA 1
ATOM 1945 C C . ILE B 1 54 ? 126.188 -14.460 -7.012 1.00 21.70 54 ILE B C 1
ATOM 1946 O O . ILE B 1 54 ? 126.555 -15.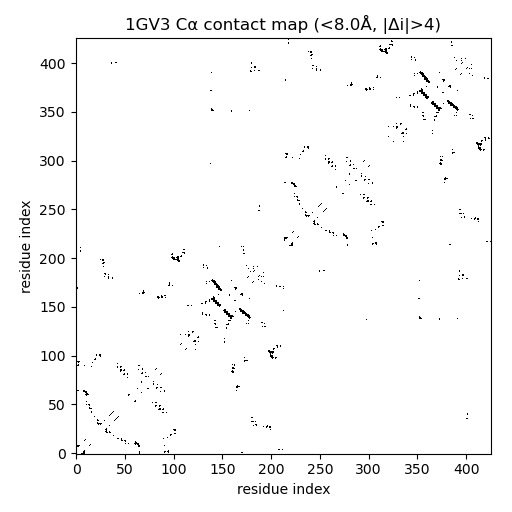635 -6.955 1.00 24.19 54 ILE B O 1
ATOM 1951 N N . ASP B 1 55 ? 127.010 -13.449 -7.269 1.00 21.31 55 ASP B N 1
ATOM 1952 C CA . ASP B 1 55 ? 128.432 -13.633 -7.547 1.00 21.76 55 ASP B CA 1
ATOM 1953 C C . ASP B 1 55 ? 129.201 -14.046 -6.292 1.00 22.03 55 ASP B C 1
ATOM 1954 O O . ASP B 1 55 ? 128.878 -13.619 -5.177 1.00 22.50 55 ASP B O 1
ATOM 1959 N N . ALA B 1 56 ? 130.228 -14.869 -6.494 1.00 22.23 56 ALA B N 1
ATOM 1960 C CA . ALA B 1 56 ? 131.067 -15.373 -5.415 1.00 21.40 56 ALA B CA 1
ATOM 1961 C C . ALA B 1 56 ? 131.729 -14.282 -4.574 1.00 21.91 56 ALA B C 1
ATOM 1962 O O . ALA B 1 56 ? 131.867 -14.435 -3.357 1.00 21.47 56 ALA B O 1
ATOM 1964 N N . GLU B 1 57 ? 132.138 -13.190 -5.220 1.00 21.70 57 GLU B N 1
ATOM 1965 C CA . GLU B 1 57 ? 132.795 -12.087 -4.520 1.00 25.32 57 GLU B CA 1
ATOM 1966 C C . GLU B 1 57 ? 131.865 -11.483 -3.467 1.00 23.39 57 GLU B C 1
ATOM 1967 O O . GLU B 1 57 ? 132.280 -11.212 -2.344 1.00 23.98 57 GLU B O 1
ATOM 1973 N N . THR B 1 58 ? 130.602 -11.301 -3.838 1.00 23.95 58 THR B N 1
ATOM 1974 C CA . THR B 1 58 ? 129.596 -10.750 -2.936 1.00 22.35 58 THR B CA 1
ATOM 1975 C C . THR B 1 58 ? 129.335 -11.725 -1.796 1.00 20.05 58 THR B C 1
ATOM 1976 O O . THR B 1 58 ? 129.228 -11.316 -0.645 1.00 21.19 58 THR B O 1
ATOM 1980 N N . MET B 1 59 ? 129.248 -13.012 -2.115 1.00 19.52 59 MET B N 1
ATOM 1981 C CA . MET B 1 59 ? 129.023 -14.034 -1.095 1.00 19.36 59 MET B CA 1
ATOM 1982 C C . MET B 1 59 ? 130.130 -13.950 -0.042 1.00 18.74 59 MET B C 1
ATOM 1983 O O . MET B 1 59 ? 129.855 -13.984 1.154 1.00 19.52 59 MET B O 1
ATOM 1988 N N . LYS B 1 60 ? 131.370 -13.783 -0.499 1.00 19.92 60 LYS B N 1
ATOM 1989 C CA . LYS B 1 60 ? 132.522 -13.665 0.393 1.00 22.06 60 LYS B CA 1
ATOM 1990 C C . LYS B 1 60 ? 132.424 -12.423 1.276 1.00 22.84 60 LYS B C 1
ATOM 1991 O O . LYS B 1 60 ? 132.525 -12.521 2.498 1.00 23.14 60 LYS B O 1
ATOM 1997 N N . LEU B 1 61 ? 132.232 -11.261 0.648 1.00 23.23 61 LEU B N 1
ATOM 1998 C CA . LEU B 1 61 ? 132.116 -9.993 1.365 1.00 22.94 61 LEU B CA 1
ATOM 1999 C C . LEU B 1 61 ? 130.926 -9.986 2.315 1.00 22.83 61 LEU B C 1
ATOM 2000 O O . LEU B 1 61 ? 131.045 -9.590 3.476 1.00 21.78 61 LEU B O 1
ATOM 2005 N N . HIS B 1 62 ? 129.777 -10.419 1.806 1.00 19.82 62 HIS B N 1
ATOM 2006 C CA . HIS B 1 62 ? 128.544 -10.434 2.584 1.00 21.09 62 HIS B CA 1
ATOM 2007 C C . HIS B 1 62 ? 128.646 -11.299 3.843 1.00 21.41 62 HIS B C 1
ATOM 2008 O O . HIS B 1 62 ? 128.204 -10.897 4.921 1.00 21.29 62 HIS B O 1
ATOM 2015 N N . HIS B 1 63 ? 129.218 -12.488 3.696 1.00 21.55 63 HIS B N 1
ATOM 2016 C CA . HIS B 1 63 ? 129.369 -13.394 4.824 1.00 21.27 63 HIS B CA 1
ATOM 2017 C C . HIS B 1 63 ? 130.592 -13.104 5.680 1.00 20.93 63 HIS B C 1
ATOM 2018 O O . HIS B 1 63 ? 130.460 -12.895 6.880 1.00 21.85 63 HIS B O 1
ATOM 2025 N N . ASP B 1 64 ? 131.771 -13.085 5.056 1.00 22.22 64 ASP B N 1
ATOM 2026 C CA . ASP B 1 64 ? 133.029 -12.877 5.771 1.00 23.62 64 ASP B CA 1
ATOM 2027 C C . ASP B 1 64 ? 133.272 -11.483 6.337 1.00 25.27 64 ASP B C 1
ATOM 2028 O O . ASP B 1 64 ? 133.991 -11.335 7.329 1.00 25.06 64 ASP B O 1
ATOM 2033 N N . LYS B 1 65 ? 132.683 -10.462 5.718 1.00 24.32 65 LYS B N 1
ATOM 2034 C CA . LYS B 1 65 ? 132.876 -9.095 6.194 1.00 22.96 65 LYS B CA 1
ATOM 2035 C C . LYS B 1 65 ? 131.653 -8.504 6.882 1.00 22.85 65 LYS B C 1
ATOM 2036 O O . LYS B 1 65 ? 131.736 -8.085 8.037 1.00 22.99 65 LYS B O 1
ATOM 2042 N N . HIS B 1 66 ? 130.523 -8.468 6.179 1.00 22.41 66 HIS B N 1
ATOM 2043 C CA . HIS B 1 66 ? 129.304 -7.890 6.736 1.00 22.11 66 HIS B CA 1
ATOM 2044 C C . HIS B 1 66 ? 128.713 -8.672 7.909 1.00 22.51 66 HIS B C 1
ATOM 2045 O O . HIS B 1 66 ? 128.536 -8.124 8.994 1.00 23.27 66 HIS B O 1
ATOM 2052 N N . HIS B 1 67 ? 128.422 -9.951 7.698 1.00 22.31 67 HIS B N 1
ATOM 2053 C CA . HIS B 1 67 ? 127.850 -10.774 8.757 1.00 20.89 67 HIS B CA 1
ATOM 2054 C C . HIS B 1 67 ? 128.810 -10.874 9.949 1.00 19.97 67 HIS B C 1
ATOM 2055 O O . HIS B 1 67 ? 128.381 -10.799 11.100 1.00 19.54 67 HIS B O 1
ATOM 2062 N N . ALA B 1 68 ? 130.105 -10.994 9.662 1.00 20.26 68 ALA B N 1
ATOM 2063 C CA . ALA B 1 68 ? 131.132 -11.087 10.705 1.00 21.05 68 ALA B CA 1
ATOM 2064 C C . ALA B 1 68 ? 131.141 -9.841 11.593 1.00 22.25 68 ALA B C 1
ATOM 2065 O O . ALA B 1 68 ? 131.235 -9.951 12.821 1.00 21.45 68 ALA B O 1
ATOM 2067 N N . ALA B 1 69 ? 131.026 -8.667 10.966 1.00 21.08 69 ALA B N 1
ATOM 2068 C CA . ALA B 1 69 ? 131.003 -7.395 11.683 1.00 21.58 69 ALA B CA 1
ATOM 2069 C C . ALA B 1 69 ? 129.826 -7.306 12.657 1.00 21.97 69 ALA B C 1
ATOM 2070 O O . ALA B 1 69 ? 129.987 -6.809 13.771 1.00 22.08 69 ALA B O 1
ATOM 2072 N N . TYR B 1 70 ? 128.647 -7.780 12.241 1.00 21.51 70 TYR B N 1
ATOM 2073 C CA . TYR B 1 70 ? 127.463 -7.762 13.113 1.00 21.46 70 TYR B CA 1
ATOM 2074 C C . TYR B 1 70 ? 127.696 -8.618 14.359 1.00 22.54 70 TYR B C 1
ATOM 2075 O O . TYR B 1 70 ? 127.331 -8.227 15.466 1.00 22.77 70 TYR B O 1
ATOM 2084 N N . VAL B 1 71 ? 128.337 -9.771 14.165 1.00 23.21 71 VAL B N 1
ATOM 2085 C CA . VAL B 1 71 ? 128.651 -10.694 15.253 1.00 22.86 71 VAL B CA 1
ATOM 2086 C C . VAL B 1 71 ? 129.684 -10.075 16.199 1.00 25.46 71 VAL B C 1
ATOM 2087 O O . VAL B 1 71 ? 129.481 -10.057 17.412 1.00 27.51 71 VAL B O 1
ATOM 2091 N N . ASN B 1 72 ? 130.759 -9.526 15.640 1.00 26.82 72 ASN B N 1
ATOM 2092 C CA . ASN B 1 72 ? 131.808 -8.901 16.441 1.00 29.49 72 ASN B CA 1
ATOM 2093 C C . ASN B 1 72 ? 131.287 -7.732 17.284 1.00 30.42 72 ASN B C 1
ATOM 2094 O O . ASN B 1 72 ? 131.584 -7.651 18.474 1.00 30.55 72 ASN B O 1
ATOM 2099 N N . ASN B 1 73 ? 130.508 -6.840 16.669 1.00 29.65 73 ASN B N 1
ATOM 2100 C CA . ASN B 1 73 ? 129.960 -5.682 17.374 1.00 29.72 73 ASN B CA 1
ATOM 2101 C C . ASN B 1 73 ? 128.996 -6.084 18.481 1.00 28.79 73 ASN B C 1
ATOM 2102 O O . ASN B 1 73 ? 128.934 -5.429 19.523 1.00 28.86 73 ASN B O 1
ATOM 2107 N N . LEU B 1 74 ? 128.220 -7.136 18.239 1.00 27.77 74 LEU B N 1
ATOM 2108 C CA . LEU B 1 74 ? 127.274 -7.624 19.239 1.00 28.01 74 LEU B CA 1
ATOM 2109 C C . LEU B 1 74 ? 128.052 -8.154 20.446 1.00 28.02 74 LEU B C 1
ATOM 2110 O O . LEU B 1 74 ? 127.677 -7.907 21.591 1.00 27.82 74 LEU B O 1
ATOM 2115 N N . ASN B 1 75 ? 129.132 -8.888 20.185 1.00 28.75 75 ASN B N 1
ATOM 2116 C CA . ASN B 1 75 ? 129.952 -9.436 21.265 1.00 30.05 75 ASN B CA 1
ATOM 2117 C C . ASN B 1 75 ? 130.627 -8.344 22.085 1.00 30.92 75 ASN B C 1
ATOM 2118 O O . ASN B 1 75 ? 130.761 -8.471 23.304 1.00 30.40 75 ASN B O 1
ATOM 2123 N N . ASN B 1 76 ? 131.036 -7.270 21.417 1.00 32.79 76 ASN B N 1
ATOM 2124 C CA . ASN B 1 76 ? 131.686 -6.157 22.098 1.00 35.63 76 ASN B CA 1
ATOM 2125 C C . ASN B 1 76 ? 130.710 -5.446 23.020 1.00 35.88 76 ASN B C 1
ATOM 2126 O O . ASN B 1 76 ? 131.071 -5.052 24.124 1.00 36.86 76 ASN B O 1
ATOM 2131 N N . ALA B 1 77 ? 129.467 -5.313 22.573 1.00 34.99 77 ALA B N 1
ATOM 2132 C CA . ALA B 1 77 ? 128.440 -4.666 23.375 1.00 36.88 77 ALA B CA 1
ATOM 2133 C C . ALA B 1 77 ? 128.065 -5.518 24.588 1.00 38.23 77 ALA B C 1
ATOM 2134 O O . ALA B 1 77 ? 127.802 -4.985 25.666 1.00 38.97 77 ALA B O 1
ATOM 2136 N N . LEU B 1 78 ? 128.047 -6.838 24.410 1.00 39.10 78 LEU B N 1
ATOM 2137 C CA . LEU B 1 78 ? 127.690 -7.755 25.490 1.00 40.69 78 LEU B CA 1
ATOM 2138 C C . LEU B 1 78 ? 128.759 -7.893 26.564 1.00 41.53 78 LEU B C 1
ATOM 2139 O O . LEU B 1 78 ? 128.464 -8.323 27.675 1.00 41.68 78 LEU B O 1
ATOM 2144 N N . LYS B 1 79 ? 129.998 -7.548 26.228 1.00 43.96 79 LYS B N 1
ATOM 2145 C CA . LYS B 1 79 ? 131.093 -7.624 27.190 1.00 46.86 79 LYS B CA 1
ATOM 2146 C C . LYS B 1 79 ? 130.856 -6.669 28.356 1.00 47.35 79 LYS B C 1
ATOM 2147 O O . LYS B 1 79 ? 131.139 -7.009 29.502 1.00 48.06 79 LYS B O 1
ATOM 2153 N N . LYS B 1 80 ? 130.324 -5.483 28.067 1.00 48.39 80 LYS B N 1
ATOM 2154 C CA . LYS B 1 80 ? 130.053 -4.510 29.122 1.00 50.70 80 LYS B CA 1
ATOM 2155 C C . LYS B 1 80 ? 128.792 -4.791 29.936 1.00 50.40 80 LYS B C 1
ATOM 2156 O O . LYS B 1 80 ? 128.449 -4.034 30.846 1.00 50.44 80 LYS B O 1
ATOM 2162 N N . HIS B 1 81 ? 128.121 -5.894 29.616 1.00 50.25 81 HIS B N 1
ATOM 2163 C CA . HIS B 1 81 ? 126.914 -6.314 30.323 1.00 50.85 81 HIS B CA 1
ATOM 2164 C C . HIS B 1 81 ? 126.847 -7.840 30.343 1.00 51.60 81 HIS B C 1
ATOM 2165 O O . HIS B 1 81 ? 125.953 -8.436 29.747 1.00 50.90 81 HIS B O 1
ATOM 2172 N N . PRO B 1 82 ? 127.787 -8.488 31.061 1.00 52.99 82 PRO B N 1
ATOM 2173 C CA . PRO B 1 82 ? 127.890 -9.949 31.195 1.00 54.12 82 PRO B CA 1
ATOM 2174 C C . PRO B 1 82 ? 126.623 -10.652 31.686 1.00 55.40 82 PRO B C 1
ATOM 2175 O O . PRO B 1 82 ? 126.418 -11.833 31.406 1.00 55.69 82 PRO B O 1
ATOM 2179 N N . GLU B 1 83 ? 125.781 -9.925 32.417 1.00 55.61 83 GLU B N 1
ATOM 2180 C CA . GLU B 1 83 ? 124.539 -10.486 32.936 1.00 57.33 83 GLU B CA 1
ATOM 2181 C C . GLU B 1 83 ? 123.545 -10.825 31.822 1.00 58.05 83 GLU B C 1
ATOM 2182 O O . GLU B 1 83 ? 122.519 -11.458 32.072 1.00 58.19 83 GLU B O 1
ATOM 2188 N N . LEU B 1 84 ? 123.862 -10.404 30.598 1.00 58.82 84 LEU B N 1
ATOM 2189 C CA . LEU B 1 84 ? 123.015 -10.653 29.432 1.00 60.11 84 LEU B CA 1
ATOM 2190 C C . LEU B 1 84 ? 123.534 -11.772 28.535 1.00 60.50 84 LEU B C 1
ATOM 2191 O O . LEU B 1 84 ? 122.854 -12.175 27.591 1.00 60.34 84 LEU B O 1
ATOM 2196 N N . GLN B 1 85 ? 124.738 -12.262 28.817 1.00 61.50 85 GLN B N 1
ATOM 2197 C CA . GLN B 1 85 ? 125.336 -13.325 28.013 1.00 63.06 85 GLN B CA 1
ATOM 2198 C C . GLN B 1 85 ? 124.632 -14.678 28.123 1.00 62.64 85 GLN B C 1
ATOM 2199 O O . GLN B 1 85 ? 124.912 -15.595 27.351 1.00 62.55 85 GLN B O 1
ATOM 2205 N N . ASN B 1 86 ? 123.711 -14.795 29.074 1.00 62.06 86 ASN B N 1
ATOM 2206 C CA . ASN B 1 86 ? 122.958 -16.029 29.257 1.00 62.14 86 ASN B CA 1
ATOM 2207 C C . ASN B 1 86 ? 121.824 -16.127 28.238 1.00 60.01 86 ASN B C 1
ATOM 2208 O O . ASN B 1 86 ? 121.490 -17.219 27.779 1.00 60.86 86 ASN B O 1
ATOM 2213 N N . SER B 1 87 ? 121.239 -14.983 27.888 1.00 56.72 87 SER B N 1
ATOM 2214 C CA . SER B 1 87 ? 120.128 -14.938 26.940 1.00 53.44 87 SER B CA 1
ATOM 2215 C C . SER B 1 87 ? 120.530 -14.993 25.464 1.00 49.72 87 SER B C 1
ATOM 2216 O O . SER B 1 87 ? 121.638 -14.611 25.090 1.00 50.94 87 SER B O 1
ATOM 2219 N N . SER B 1 88 ? 119.608 -15.471 24.636 1.00 42.72 88 SER B N 1
ATOM 2220 C CA . SER B 1 88 ? 119.824 -15.603 23.199 1.00 36.52 88 SER B CA 1
ATOM 2221 C C . SER B 1 88 ? 119.503 -14.315 22.441 1.00 32.86 88 SER B C 1
ATOM 2222 O O . SER B 1 88 ? 118.847 -13.420 22.971 1.00 30.41 88 SER B O 1
ATOM 2225 N N . VAL B 1 89 ? 119.924 -14.255 21.179 1.00 29.66 89 VAL B N 1
ATOM 2226 C CA . VAL B 1 89 ? 119.654 -13.093 20.333 1.00 27.62 89 VAL B CA 1
ATOM 2227 C C . VAL B 1 89 ? 118.143 -12.898 20.243 1.00 26.76 89 VAL B C 1
ATOM 2228 O O . VAL B 1 89 ? 117.654 -11.774 20.320 1.00 25.74 89 VAL B O 1
ATOM 2232 N N . GLU B 1 90 ? 117.412 -14.004 20.100 1.00 25.83 90 GLU B N 1
ATOM 2233 C CA . GLU B 1 90 ? 115.956 -13.963 20.022 1.00 26.88 90 GLU B CA 1
ATOM 2234 C C . GLU B 1 90 ? 115.344 -13.264 21.239 1.00 26.21 90 GLU B C 1
ATOM 2235 O O . GLU B 1 90 ? 114.525 -12.357 21.094 1.00 25.51 90 GLU B O 1
ATOM 2241 N N . AL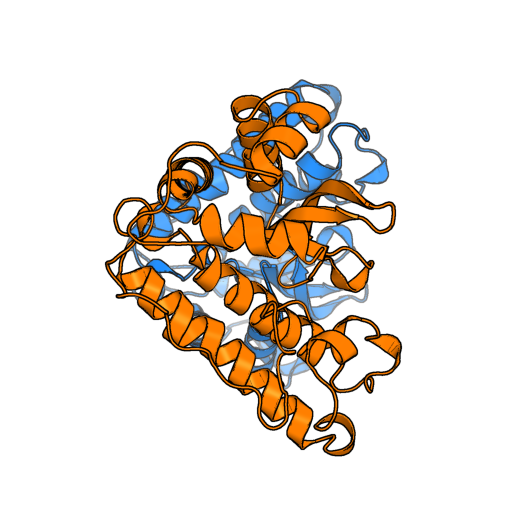A B 1 91 ? 115.771 -13.665 22.433 1.00 27.13 91 ALA B N 1
ATOM 2242 C CA . ALA B 1 91 ? 115.255 -1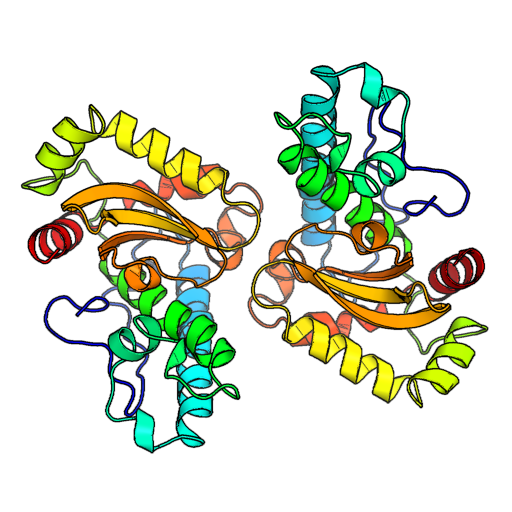3.084 23.672 1.00 27.10 91 ALA B CA 1
ATOM 2243 C C . ALA B 1 91 ? 115.542 -11.587 23.779 1.00 26.64 91 ALA B C 1
ATOM 2244 O O . ALA B 1 91 ? 114.694 -10.817 24.227 1.00 27.76 91 ALA B O 1
ATOM 2246 N N . LEU B 1 92 ? 116.729 -11.172 23.349 1.00 26.37 92 LEU B N 1
ATOM 2247 C CA . LEU B 1 92 ? 117.108 -9.762 23.407 1.00 27.96 92 LEU B CA 1
ATOM 2248 C C . LEU B 1 92 ? 116.256 -8.914 22.467 1.00 28.13 92 LEU B C 1
ATOM 2249 O O . LEU B 1 92 ? 115.771 -7.852 22.851 1.00 28.55 92 LEU B O 1
ATOM 2254 N N . LEU B 1 93 ? 116.050 -9.404 21.247 1.00 29.73 93 LEU B N 1
ATOM 2255 C CA . LEU B 1 93 ? 115.261 -8.680 20.253 1.00 30.58 93 LEU B CA 1
ATOM 2256 C C . LEU B 1 93 ? 113.765 -8.670 20.559 1.00 31.73 93 LEU B C 1
ATOM 2257 O O . LEU B 1 93 ? 113.065 -7.716 20.218 1.00 32.37 93 LEU B O 1
ATOM 2262 N N . ARG B 1 94 ? 113.277 -9.724 21.203 1.00 33.00 94 ARG B N 1
ATOM 2263 C CA . ARG B 1 94 ? 111.860 -9.805 21.549 1.00 34.52 94 ARG B CA 1
ATOM 2264 C C . ARG B 1 94 ? 111.468 -8.827 22.648 1.00 35.50 94 ARG B C 1
ATOM 2265 O O . ARG B 1 94 ? 110.288 -8.512 22.812 1.00 36.88 94 ARG B O 1
ATOM 2273 N N . ASP B 1 95 ? 112.459 -8.328 23.381 1.00 36.05 95 ASP B N 1
ATOM 2274 C CA . ASP B 1 95 ? 112.201 -7.377 24.450 1.00 37.41 95 ASP B CA 1
ATOM 2275 C C . ASP B 1 95 ? 113.366 -6.407 24.610 1.00 36.81 95 ASP B C 1
ATOM 2276 O O . ASP B 1 95 ? 114.102 -6.458 25.599 1.00 36.05 95 ASP B O 1
ATOM 2281 N N . LEU B 1 96 ? 113.503 -5.507 23.637 1.00 36.53 96 LEU B N 1
ATOM 2282 C CA . LEU B 1 96 ? 114.568 -4.511 23.632 1.00 36.21 96 LEU B CA 1
ATOM 2283 C C . LEU B 1 96 ? 114.497 -3.523 24.786 1.00 35.92 96 LEU B C 1
ATOM 2284 O O . LEU B 1 96 ? 115.514 -2.961 25.186 1.00 33.70 96 LEU B O 1
ATOM 2289 N N . ASN B 1 97 ? 113.298 -3.306 25.314 1.00 38.20 97 ASN B N 1
ATOM 2290 C CA . ASN B 1 97 ? 113.123 -2.382 26.426 1.00 41.84 97 ASN B CA 1
ATOM 2291 C C . ASN B 1 97 ? 113.825 -2.828 27.707 1.00 41.64 97 ASN B C 1
ATOM 2292 O O . ASN B 1 97 ? 114.173 -1.994 28.548 1.00 41.17 97 ASN B O 1
ATOM 2297 N N . SER B 1 98 ? 114.045 -4.136 27.848 1.00 41.81 98 SER B N 1
ATOM 2298 C CA . SER B 1 98 ? 114.724 -4.670 29.027 1.00 42.34 98 SER B CA 1
ATOM 2299 C C . SER B 1 98 ? 116.253 -4.617 28.880 1.00 40.92 98 SER B C 1
ATOM 2300 O O . SER B 1 98 ? 116.987 -4.804 29.853 1.00 40.89 98 SER B O 1
ATOM 2303 N N . VAL B 1 99 ? 116.719 -4.354 27.659 1.00 39.04 99 VAL B N 1
ATOM 2304 C CA . VAL B 1 99 ? 118.150 -4.238 27.364 1.00 36.52 99 VAL B CA 1
ATOM 2305 C C . VAL B 1 99 ? 118.596 -2.837 27.795 1.00 35.86 99 VAL B C 1
ATOM 2306 O O . VAL B 1 99 ? 117.943 -1.849 27.461 1.00 34.53 99 VAL B O 1
ATOM 2310 N N . PRO B 1 100 ? 119.700 -2.736 28.557 1.00 36.07 100 PRO B N 1
ATOM 2311 C CA . PRO B 1 100 ? 120.232 -1.454 29.038 1.00 36.81 100 PRO B CA 1
ATOM 2312 C C . PRO B 1 100 ? 120.406 -0.405 27.937 1.00 38.42 100 PRO B C 1
ATOM 2313 O O . PRO B 1 100 ? 120.922 -0.701 26.860 1.00 36.55 100 PRO B O 1
ATOM 2317 N N . GLU B 1 101 ? 119.984 0.821 28.244 1.00 40.89 101 GLU B N 1
ATOM 2318 C CA . GLU B 1 101 ? 120.039 1.967 27.330 1.00 43.40 101 GLU B CA 1
ATOM 2319 C C . GLU B 1 101 ? 121.341 2.186 26.564 1.00 42.29 101 GLU B C 1
ATOM 2320 O O . GLU B 1 101 ? 121.315 2.589 25.401 1.00 43.63 101 GLU B O 1
ATOM 2326 N N . ASP B 1 102 ? 122.473 1.958 27.220 1.00 40.37 102 ASP B N 1
ATOM 2327 C CA . ASP B 1 102 ? 123.766 2.176 26.583 1.00 39.69 102 ASP B CA 1
ATOM 2328 C C . ASP B 1 102 ? 124.164 1.202 25.471 1.00 38.95 102 ASP B C 1
ATOM 2329 O O . ASP B 1 102 ? 125.146 1.445 24.768 1.00 40.33 102 ASP B O 1
ATOM 2334 N N . ILE B 1 103 ? 123.428 0.102 25.317 1.00 34.93 103 ILE B N 1
ATOM 2335 C CA . ILE B 1 103 ? 123.736 -0.875 24.269 1.00 33.32 103 ILE B CA 1
ATOM 2336 C C . ILE B 1 103 ? 122.498 -1.349 23.508 1.00 32.64 103 ILE B C 1
ATOM 2337 O O . ILE B 1 103 ? 122.603 -2.186 22.611 1.00 32.87 103 ILE B O 1
ATOM 2342 N N . ARG B 1 104 ? 121.338 -0.786 23.845 1.00 31.10 104 ARG B N 1
ATOM 2343 C CA . ARG B 1 104 ? 120.072 -1.162 23.216 1.00 30.66 104 ARG B CA 1
ATOM 2344 C C . ARG B 1 104 ? 120.082 -1.054 21.683 1.00 30.29 104 ARG B C 1
ATOM 2345 O O . ARG B 1 104 ? 119.709 -1.995 20.991 1.00 29.51 104 ARG B O 1
ATOM 2353 N N . THR B 1 105 ? 120.517 0.089 21.161 1.00 31.03 105 THR B N 1
ATOM 2354 C CA . THR B 1 105 ? 120.575 0.300 19.717 1.00 30.35 105 THR B CA 1
ATOM 2355 C C . THR B 1 105 ? 121.626 -0.601 19.057 1.00 29.93 105 THR B C 1
ATOM 2356 O O . THR B 1 105 ? 121.400 -1.137 17.970 1.00 29.35 105 THR B O 1
ATOM 2360 N N . THR B 1 106 ? 122.754 -0.793 19.733 1.00 27.35 106 THR B N 1
ATOM 2361 C CA . THR B 1 106 ? 123.823 -1.654 19.221 1.00 28.43 106 THR B CA 1
ATOM 2362 C C . THR B 1 106 ? 123.333 -3.102 19.105 1.00 27.14 106 THR B C 1
ATOM 2363 O O . THR B 1 106 ? 123.662 -3.802 18.147 1.00 26.10 106 THR B O 1
ATOM 2367 N N . VAL B 1 107 ? 122.549 -3.539 20.091 1.00 26.54 107 VAL B N 1
ATOM 2368 C CA . VAL B 1 107 ? 122.003 -4.896 20.120 1.00 26.76 107 VAL B CA 1
ATOM 2369 C C . VAL B 1 107 ? 120.921 -5.059 19.057 1.00 26.45 107 VAL B C 1
ATOM 2370 O O . VAL B 1 107 ? 120.823 -6.097 18.396 1.00 27.45 107 VAL B O 1
ATOM 2374 N N . ARG B 1 108 ? 120.112 -4.021 18.901 1.00 25.11 108 ARG B N 1
ATOM 2375 C CA . ARG B 1 108 ? 119.043 -4.011 17.917 1.00 25.11 108 ARG B CA 1
ATOM 2376 C C . ARG B 1 108 ? 119.601 -4.149 16.493 1.00 24.13 108 ARG B C 1
ATOM 2377 O O . ARG B 1 108 ? 119.183 -5.020 15.728 1.00 23.05 108 ARG B O 1
ATOM 2385 N N . ASN B 1 109 ? 120.554 -3.286 16.156 1.00 22.53 109 ASN B N 1
ATOM 2386 C CA . ASN B 1 109 ? 121.163 -3.279 14.830 1.00 22.35 109 ASN B CA 1
ATOM 2387 C C . ASN B 1 109 ? 122.051 -4.470 14.517 1.00 21.81 109 ASN B C 1
ATOM 2388 O O . ASN B 1 109 ? 121.919 -5.080 13.459 1.00 23.77 109 ASN B O 1
ATOM 2393 N N . ASN B 1 110 ? 122.955 -4.799 15.434 1.00 22.22 110 ASN B N 1
ATOM 2394 C CA . ASN B 1 110 ? 123.875 -5.911 15.230 1.00 20.58 110 ASN B CA 1
ATOM 2395 C C . ASN B 1 110 ? 123.241 -7.254 15.536 1.00 20.64 110 ASN B C 1
ATOM 2396 O O . ASN B 1 110 ? 123.561 -8.262 14.895 1.00 19.35 110 ASN B O 1
ATOM 2401 N N . GLY B 1 111 ? 122.338 -7.263 16.514 1.00 20.94 111 GLY B N 1
ATOM 2402 C CA . GLY B 1 111 ? 121.632 -8.485 16.855 1.00 20.80 111 GLY B CA 1
ATOM 2403 C C . GLY B 1 111 ? 120.736 -8.833 15.680 1.00 21.93 111 GLY B C 1
ATOM 2404 O O . GLY B 1 111 ? 120.661 -9.988 15.261 1.00 19.98 111 GLY B O 1
ATOM 2405 N N . GLY B 1 112 ? 120.069 -7.814 15.132 1.00 20.68 112 GLY B N 1
ATOM 2406 C CA . GLY B 1 112 ? 119.199 -8.027 13.989 1.00 22.04 112 GLY B CA 1
ATOM 2407 C C . GLY B 1 112 ? 119.993 -8.518 12.790 1.00 20.26 112 GLY B C 1
ATOM 2408 O O . GLY B 1 112 ? 119.601 -9.484 12.136 1.00 21.90 112 GLY B O 1
ATOM 2409 N N . GLY B 1 113 ? 121.126 -7.871 12.526 1.00 20.49 113 GLY B N 1
ATOM 2410 C CA . GLY B 1 113 ? 121.979 -8.263 11.414 1.00 20.81 113 GLY B CA 1
ATOM 2411 C C . GLY B 1 113 ? 122.442 -9.706 11.520 1.00 21.09 113 GLY B C 1
ATOM 2412 O O . GLY B 1 113 ? 122.499 -10.423 10.516 1.00 22.65 113 GLY B O 1
ATOM 2413 N N . HIS B 1 114 ? 122.755 -10.138 12.740 1.00 19.32 114 HIS B N 1
ATOM 2414 C CA . HIS B 1 114 ? 123.187 -11.512 12.983 1.00 18.91 114 HIS B CA 1
ATOM 2415 C C . HIS B 1 114 ? 122.045 -12.477 12.658 1.00 18.47 114 HIS B C 1
ATOM 2416 O O . HIS B 1 114 ? 122.200 -13.370 11.836 1.00 21.27 114 HIS B O 1
ATOM 2423 N N . LEU B 1 115 ? 120.897 -12.282 13.303 1.00 19.98 115 LEU B N 1
ATOM 2424 C CA . LEU B 1 115 ? 119.733 -13.133 13.088 1.00 20.43 115 LEU B CA 1
ATOM 2425 C C . LEU B 1 115 ? 119.261 -13.169 11.621 1.00 21.59 115 LEU B C 1
ATOM 2426 O O . LEU B 1 115 ? 119.038 -14.242 11.061 1.00 20.69 115 LEU B O 1
ATOM 2431 N N . ASN B 1 116 ? 119.105 -11.993 11.014 1.00 20.64 116 ASN B N 1
ATOM 2432 C CA . ASN B 1 116 ? 118.646 -11.896 9.633 1.00 20.52 116 ASN B CA 1
ATOM 2433 C C . ASN B 1 116 ? 119.512 -12.666 8.647 1.00 20.65 116 ASN B C 1
ATOM 2434 O O . ASN B 1 116 ? 118.987 -13.429 7.833 1.00 19.74 116 ASN B O 1
ATOM 2439 N N . HIS B 1 117 ? 120.829 -12.460 8.714 1.00 20.30 117 HIS B N 1
ATOM 2440 C CA . HIS B 1 117 ? 121.754 -13.139 7.807 1.00 21.02 117 HIS B CA 1
ATOM 2441 C C . HIS B 1 117 ? 121.887 -14.633 8.081 1.00 20.80 117 HIS B C 1
ATOM 2442 O O . HIS B 1 117 ? 122.095 -15.410 7.152 1.00 20.38 117 HIS B O 1
ATOM 2449 N N . THR B 1 118 ? 121.787 -15.027 9.351 1.00 21.62 118 THR B N 1
ATOM 2450 C CA . THR B 1 118 ? 121.863 -16.440 9.737 1.00 20.27 118 THR B CA 1
ATOM 2451 C C . THR B 1 118 ? 120.716 -17.198 9.058 1.00 21.27 118 THR B C 1
ATOM 2452 O O . THR B 1 118 ? 120.882 -18.331 8.616 1.00 22.52 118 THR B O 1
ATOM 2456 N N . ILE B 1 119 ? 119.558 -16.551 8.963 1.00 21.36 119 ILE B N 1
ATOM 2457 C CA . ILE B 1 119 ? 118.398 -17.141 8.300 1.00 21.36 119 ILE B CA 1
ATOM 2458 C C . ILE B 1 119 ? 118.636 -17.184 6.782 1.00 20.99 119 ILE B C 1
ATOM 2459 O O . ILE B 1 119 ? 118.381 -18.196 6.125 1.00 20.82 119 ILE B O 1
ATOM 2464 N N . PHE B 1 120 ? 119.172 -16.085 6.258 1.00 20.22 120 PHE B N 1
ATOM 2465 C CA . PHE B 1 120 ? 119.444 -15.907 4.833 1.00 21.03 120 PHE B CA 1
ATOM 2466 C C . PHE B 1 120 ? 120.308 -17.009 4.201 1.00 21.33 120 PHE B C 1
ATOM 2467 O O . PHE B 1 120 ? 119.941 -17.562 3.164 1.00 20.75 120 PHE B O 1
ATOM 2475 N N . TRP B 1 121 ? 121.430 -17.355 4.831 1.00 20.27 121 TRP B N 1
ATOM 2476 C CA . TRP B 1 121 ? 122.302 -18.392 4.266 1.00 21.34 121 TRP B CA 1
ATOM 2477 C C . TRP B 1 121 ? 121.619 -19.759 4.161 1.00 21.01 121 TRP B C 1
ATOM 2478 O O . TRP B 1 121 ? 121.889 -20.524 3.231 1.00 21.72 121 TRP B O 1
ATOM 2489 N N . GLN B 1 122 ? 120.731 -20.056 5.110 1.00 22.67 122 GLN B N 1
ATOM 2490 C CA . GLN B 1 122 ? 120.028 -21.341 5.147 1.00 23.69 122 GLN B CA 1
ATOM 2491 C C . GLN B 1 122 ? 118.919 -21.524 4.121 1.00 23.68 122 GLN B C 1
ATOM 2492 O O . GLN B 1 122 ? 118.651 -22.646 3.688 1.00 22.81 122 GLN B O 1
ATOM 2498 N N . ILE B 1 123 ? 118.256 -20.431 3.754 1.00 23.32 123 ILE B N 1
ATOM 2499 C CA . ILE B 1 123 ? 117.156 -20.501 2.797 1.00 23.52 123 ILE B CA 1
ATOM 2500 C C . ILE B 1 123 ? 117.558 -20.454 1.328 1.00 23.04 123 ILE B C 1
ATOM 2501 O O . ILE B 1 123 ? 116.708 -20.293 0.455 1.00 22.39 123 ILE B O 1
ATOM 2506 N N . MET B 1 124 ? 118.857 -20.539 1.062 1.00 23.37 124 MET B N 1
ATOM 2507 C CA . MET B 1 124 ? 119.361 -20.558 -0.310 1.00 22.82 124 MET B CA 1
ATOM 2508 C C . MET B 1 124 ? 120.134 -21.860 -0.459 1.00 24.51 124 MET B C 1
ATOM 2509 O O . MET B 1 124 ? 120.636 -22.401 0.523 1.00 24.87 124 MET B O 1
ATOM 2514 N N . SER B 1 125 ? 120.251 -22.347 -1.689 1.00 26.09 125 SER B N 1
ATOM 2515 C CA . SER B 1 125 ? 120.927 -23.607 -1.941 1.00 27.04 125 SER B CA 1
ATOM 2516 C C . SER B 1 125 ? 121.394 -23.726 -3.391 1.00 27.58 125 SER B C 1
ATOM 2517 O O . SER B 1 125 ? 120.800 -23.136 -4.294 1.00 26.86 125 SER B O 1
ATOM 2520 N N . PRO B 1 126 ? 122.486 -24.479 -3.627 1.00 28.91 126 PRO B N 1
ATOM 2521 C CA . PRO B 1 126 ? 123.035 -24.683 -4.975 1.00 28.78 126 PRO B CA 1
ATOM 2522 C C . PRO B 1 126 ? 121.986 -25.371 -5.857 1.00 28.62 126 PRO B C 1
ATOM 2523 O O . PRO B 1 126 ? 121.921 -25.133 -7.060 1.00 28.37 126 PRO B O 1
ATOM 2527 N N . ASP B 1 127 ? 121.177 -26.236 -5.253 1.00 28.37 127 ASP B N 1
ATOM 2528 C CA . ASP B 1 127 ? 120.129 -26.917 -6.004 1.00 31.04 127 ASP B CA 1
ATOM 2529 C C . ASP B 1 127 ? 118.758 -26.327 -5.691 1.00 29.43 127 ASP B C 1
ATOM 2530 O O . ASP B 1 127 ? 117.749 -27.036 -5.681 1.00 29.89 127 ASP B O 1
ATOM 2535 N N . GLY B 1 128 ? 118.737 -25.022 -5.433 1.00 26.78 128 GLY B N 1
ATOM 2536 C CA . GLY B 1 128 ? 117.491 -24.345 -5.138 1.00 25.44 128 GLY B CA 1
ATOM 2537 C C . GLY B 1 128 ? 116.764 -23.937 -6.405 1.00 24.09 128 GLY B C 1
ATOM 2538 O O . GLY B 1 128 ? 117.160 -24.308 -7.510 1.00 23.92 128 GLY B O 1
ATOM 2539 N N . GLY B 1 129 ? 115.710 -23.144 -6.244 1.00 25.94 129 GLY B N 1
ATOM 2540 C CA . GLY B 1 129 ? 114.933 -22.695 -7.382 1.00 25.10 129 GLY B CA 1
ATOM 2541 C C . GLY B 1 129 ? 113.714 -23.572 -7.557 1.00 25.88 129 GLY B C 1
ATOM 2542 O O . GLY B 1 129 ? 113.392 -24.370 -6.671 1.00 24.08 129 GLY B O 1
ATOM 2543 N N . GLY B 1 130 ? 113.044 -23.434 -8.700 1.00 26.23 130 GLY B N 1
ATOM 2544 C CA . GLY B 1 130 ? 111.850 -24.219 -8.966 1.00 26.85 130 GLY B CA 1
ATOM 2545 C C . GLY B 1 130 ? 110.655 -23.632 -8.248 1.00 28.22 130 GLY B C 1
ATOM 2546 O O . GLY B 1 130 ? 110.757 -22.566 -7.649 1.00 30.10 130 GLY B O 1
ATOM 2547 N N . GLN B 1 131 ? 109.530 -24.334 -8.297 1.00 28.82 131 GLN B N 1
ATOM 2548 C CA . GLN B 1 131 ? 108.289 -23.902 -7.659 1.00 30.93 131 GLN B CA 1
ATOM 2549 C C . GLN B 1 131 ? 108.217 -24.572 -6.280 1.00 32.19 131 GLN B C 1
ATOM 2550 O O . GLN B 1 131 ? 108.755 -25.664 -6.090 1.00 31.77 131 GLN B O 1
ATOM 2556 N N . PRO B 1 132 ? 107.576 -23.921 -5.292 1.00 32.38 132 PRO B N 1
ATOM 2557 C CA . PRO B 1 132 ? 107.502 -24.546 -3.967 1.00 32.86 132 PRO B CA 1
ATOM 2558 C C . PRO B 1 132 ? 106.823 -25.909 -3.932 1.00 34.49 132 PRO B C 1
ATOM 2559 O O . PRO B 1 132 ? 106.080 -26.285 -4.844 1.00 33.44 132 PRO B O 1
ATOM 2563 N N . THR B 1 133 ? 107.124 -26.654 -2.877 1.00 36.17 133 THR B N 1
ATOM 2564 C CA . THR B 1 133 ? 106.576 -27.985 -2.659 1.00 38.38 133 THR B CA 1
ATOM 2565 C C . THR B 1 133 ? 105.929 -28.051 -1.279 1.00 38.44 133 THR B C 1
ATOM 2566 O O . THR B 1 133 ? 106.054 -27.124 -0.478 1.00 37.89 133 THR B O 1
ATOM 2570 N N . GLY B 1 134 ? 105.218 -29.144 -1.025 1.00 39.18 134 GLY B N 1
ATOM 2571 C CA . GLY B 1 134 ? 104.584 -29.374 0.264 1.00 39.37 134 GLY B CA 1
ATOM 2572 C C . GLY B 1 134 ? 103.641 -28.357 0.883 1.00 40.00 134 GLY B C 1
ATOM 2573 O O . GLY B 1 134 ? 102.831 -27.724 0.202 1.00 40.91 134 GLY B O 1
ATOM 2574 N N . ASP B 1 135 ? 103.749 -28.235 2.204 1.00 39.43 135 ASP B N 1
ATOM 2575 C CA . ASP B 1 135 ? 102.923 -27.340 3.006 1.00 39.32 135 ASP B CA 1
ATOM 2576 C C . ASP B 1 135 ? 102.869 -25.897 2.539 1.00 36.86 135 ASP B C 1
ATOM 2577 O O . ASP B 1 135 ? 101.786 -25.352 2.340 1.00 37.18 135 ASP B O 1
ATOM 2582 N N . ILE B 1 136 ? 104.028 -25.270 2.374 1.00 34.55 136 ILE B N 1
ATOM 2583 C CA . ILE B 1 136 ? 104.049 -23.873 1.969 1.00 32.09 136 ILE B CA 1
ATOM 2584 C C . ILE B 1 136 ? 103.484 -23.592 0.581 1.00 30.70 136 ILE B C 1
ATOM 2585 O O . ILE B 1 136 ? 102.969 -22.501 0.335 1.00 30.29 136 ILE B O 1
ATOM 2590 N N . ALA B 1 137 ? 103.555 -24.581 -0.309 1.00 30.21 137 ALA B N 1
ATOM 2591 C CA . ALA B 1 137 ? 103.035 -24.440 -1.668 1.00 30.46 137 ALA B CA 1
ATOM 2592 C C . ALA B 1 137 ? 101.528 -24.243 -1.650 1.00 30.78 137 ALA B C 1
ATOM 2593 O O . ALA B 1 137 ? 101.003 -23.366 -2.336 1.00 30.26 137 ALA B O 1
ATOM 2595 N N . GLN B 1 138 ? 100.827 -25.063 -0.871 1.00 33.31 138 GLN B N 1
ATOM 2596 C CA . GLN B 1 138 ? 99.374 -24.936 -0.798 1.00 35.76 138 GLN B CA 1
ATOM 2597 C C . GLN B 1 138 ? 98.946 -23.747 0.049 1.00 32.93 138 GLN B C 1
ATOM 2598 O O . GLN B 1 138 ? 97.908 -23.142 -0.205 1.00 33.38 138 GLN B O 1
ATOM 2604 N N . GLU B 1 139 ? 99.765 -23.383 1.029 1.00 32.40 139 GLU B N 1
ATOM 2605 C CA . GLU B 1 139 ? 99.447 -22.235 1.866 1.00 32.43 139 GLU B CA 1
ATOM 2606 C C . GLU B 1 139 ? 99.606 -20.955 1.042 1.00 31.63 139 GLU B C 1
ATOM 2607 O O . GLU B 1 139 ? 98.787 -20.036 1.136 1.00 31.01 139 GLU B O 1
ATOM 2613 N N . ILE B 1 140 ? 100.639 -20.918 0.201 1.00 30.48 140 ILE B N 1
ATOM 2614 C CA . ILE B 1 140 ? 100.872 -19.772 -0.666 1.00 29.11 140 ILE B CA 1
ATOM 2615 C C . ILE B 1 140 ? 99.715 -19.635 -1.663 1.00 29.15 140 ILE B C 1
ATOM 2616 O O . ILE B 1 140 ? 99.222 -18.532 -1.904 1.00 26.74 140 ILE B O 1
ATOM 2621 N N . ASN B 1 141 ? 99.265 -20.760 -2.212 1.00 30.94 141 ASN B N 1
ATOM 2622 C CA . ASN B 1 141 ? 98.155 -20.759 -3.168 1.00 32.91 141 ASN B CA 1
ATOM 2623 C C . ASN B 1 141 ? 96.852 -20.216 -2.570 1.00 34.03 141 ASN B C 1
ATOM 2624 O O . ASN B 1 141 ? 96.133 -19.450 -3.223 1.00 35.05 141 ASN B O 1
ATOM 2629 N N . GLN B 1 142 ? 96.550 -20.606 -1.334 1.00 34.06 142 GLN B N 1
ATOM 2630 C CA . GLN B 1 142 ? 95.332 -20.149 -0.662 1.00 34.16 142 GLN B CA 1
ATOM 2631 C C . GLN B 1 142 ? 95.364 -18.663 -0.326 1.00 33.69 142 GLN B C 1
ATOM 2632 O O . GLN B 1 142 ? 94.391 -17.938 -0.544 1.00 33.03 142 GLN B O 1
ATOM 2638 N N . THR B 1 143 ? 96.483 -18.227 0.245 1.00 32.35 143 THR B N 1
ATOM 2639 C CA . THR B 1 143 ? 96.648 -16.844 0.672 1.00 31.14 143 THR B CA 1
ATOM 2640 C C . THR B 1 143 ? 96.806 -15.831 -0.455 1.00 31.11 143 THR B C 1
ATOM 2641 O O . THR B 1 143 ? 96.073 -14.839 -0.524 1.00 30.53 143 THR B O 1
ATOM 2645 N N . PHE B 1 144 ? 97.760 -16.092 -1.341 1.00 30.42 144 PHE B N 1
ATOM 2646 C CA . PHE B 1 144 ? 98.064 -15.176 -2.429 1.00 29.91 144 PHE B CA 1
ATOM 2647 C C . PHE B 1 144 ? 97.429 -15.462 -3.782 1.00 29.67 144 PHE B C 1
ATOM 2648 O O . PHE B 1 144 ? 97.488 -14.623 -4.678 1.00 30.27 144 PHE B O 1
ATOM 2656 N N . GLY B 1 145 ? 96.834 -16.641 -3.935 1.00 31.24 145 GLY B N 1
ATOM 2657 C CA . GLY B 1 145 ? 96.190 -16.984 -5.193 1.00 32.21 145 GLY B CA 1
ATOM 2658 C C . GLY B 1 145 ? 96.981 -17.979 -6.011 1.00 31.66 145 GLY B C 1
ATOM 2659 O O . GLY B 1 145 ? 96.419 -18.919 -6.566 1.00 33.98 145 GLY B O 1
ATOM 2660 N N . SER B 1 146 ? 98.288 -17.758 -6.090 1.00 30.37 146 SER B N 1
ATOM 2661 C CA . SER B 1 146 ? 99.188 -18.631 -6.835 1.00 29.12 146 SER B CA 1
ATOM 2662 C C . SER B 1 146 ? 100.621 -18.278 -6.478 1.00 27.37 146 SER B C 1
ATOM 2663 O O . SER B 1 146 ? 100.877 -17.265 -5.830 1.00 26.76 146 SER B O 1
ATOM 2666 N N . PHE B 1 147 ? 101.553 -19.106 -6.934 1.00 26.87 147 PHE B N 1
ATOM 2667 C CA . PHE B 1 147 ? 102.958 -18.861 -6.681 1.00 27.43 147 PHE B CA 1
ATOM 2668 C C . PHE B 1 147 ? 103.429 -17.606 -7.414 1.00 26.38 147 PHE B C 1
ATOM 2669 O O . PHE B 1 147 ? 104.161 -16.789 -6.842 1.00 24.76 147 PHE B O 1
ATOM 2677 N N . GLU B 1 148 ? 102.980 -17.426 -8.657 1.00 24.23 148 GLU B N 1
ATOM 2678 C CA . GLU B 1 148 ? 103.397 -16.261 -9.429 1.00 26.42 148 GLU B CA 1
ATOM 2679 C C . GLU B 1 148 ? 102.908 -14.937 -8.843 1.00 25.70 148 GLU B C 1
ATOM 2680 O O . GLU B 1 148 ? 103.594 -13.924 -8.948 1.00 25.82 148 GLU B O 1
ATOM 2686 N N . GLU B 1 149 ? 101.730 -14.942 -8.223 1.00 26.83 149 GLU B N 1
ATOM 2687 C CA . GLU B 1 149 ? 101.194 -13.729 -7.615 1.00 27.85 149 GLU B CA 1
ATOM 2688 C C . GLU B 1 149 ? 101.961 -13.412 -6.339 1.00 26.86 149 GLU B C 1
ATOM 2689 O O . GLU B 1 149 ? 102.206 -12.247 -6.019 1.00 22.42 149 GLU B O 1
ATOM 2695 N N . PHE B 1 150 ? 102.313 -14.467 -5.606 1.00 26.25 150 PHE B N 1
ATOM 2696 C CA . PHE B 1 150 ? 103.085 -14.334 -4.381 1.00 25.84 150 PHE B CA 1
ATOM 2697 C C . PHE B 1 150 ? 104.433 -13.709 -4.754 1.00 25.65 150 PHE B C 1
ATOM 2698 O O . PHE B 1 150 ? 104.892 -12.749 -4.135 1.00 26.13 150 PHE B O 1
ATOM 2706 N N . LYS B 1 151 ? 105.038 -14.256 -5.799 1.00 25.52 151 LYS B N 1
ATOM 2707 C CA . LYS B 1 151 ? 106.329 -13.800 -6.294 1.00 27.25 151 LYS B CA 1
ATOM 2708 C C . LYS B 1 151 ? 106.282 -12.311 -6.650 1.00 26.54 151 LYS B C 1
ATOM 2709 O O . LYS B 1 151 ? 107.167 -11.553 -6.250 1.00 25.85 151 LYS B O 1
ATOM 2715 N N . LYS B 1 152 ? 105.225 -11.892 -7.351 1.00 25.76 152 LYS B N 1
ATOM 2716 C CA . LYS B 1 152 ? 105.042 -10.492 -7.745 1.00 26.68 152 LYS B CA 1
ATOM 2717 C C . LYS B 1 152 ? 104.932 -9.563 -6.541 1.00 25.23 152 LYS B C 1
ATOM 2718 O O . LYS B 1 152 ? 105.568 -8.512 -6.496 1.00 22.66 152 LYS B O 1
ATOM 2724 N N . GLN B 1 153 ? 104.091 -9.931 -5.581 1.00 24.21 153 GLN B N 1
ATOM 2725 C CA . GLN B 1 153 ? 103.927 -9.106 -4.390 1.00 24.24 153 GLN B CA 1
ATOM 2726 C C . GLN B 1 153 ? 105.226 -9.032 -3.584 1.00 22.95 153 GLN B C 1
ATOM 2727 O O . GLN B 1 153 ? 105.609 -7.960 -3.121 1.00 24.95 153 GLN B O 1
ATOM 2733 N N . PHE B 1 154 ? 105.928 -10.157 -3.465 1.00 21.51 154 PHE B N 1
ATOM 2734 C CA . PHE B 1 154 ? 107.190 -10.204 -2.723 1.00 21.55 154 PHE B CA 1
ATOM 2735 C C . PHE B 1 154 ? 108.203 -9.255 -3.363 1.00 22.00 154 PHE B C 1
ATOM 2736 O O . PHE B 1 154 ? 108.772 -8.396 -2.686 1.00 22.51 154 PHE B O 1
ATOM 2744 N N . ASN B 1 155 ? 108.401 -9.391 -4.672 1.00 23.00 155 ASN B N 1
ATOM 2745 C CA . ASN B 1 155 ? 109.331 -8.530 -5.399 1.00 23.92 155 ASN B CA 1
ATOM 2746 C C . ASN B 1 155 ? 108.915 -7.064 -5.320 1.00 25.73 155 ASN B C 1
ATOM 2747 O O . ASN B 1 155 ? 109.766 -6.178 -5.206 1.00 25.51 155 ASN B O 1
ATOM 2752 N N . GLN B 1 156 ? 107.607 -6.817 -5.356 1.00 25.29 156 GLN B N 1
ATOM 2753 C CA . GLN B 1 156 ? 107.074 -5.458 -5.279 1.00 29.22 156 GLN B CA 1
ATOM 2754 C C . GLN B 1 156 ? 107.435 -4.817 -3.934 1.00 26.24 156 GLN B C 1
ATOM 2755 O O . GLN B 1 156 ? 107.912 -3.686 -3.891 1.00 25.65 156 GLN B O 1
ATOM 2761 N N . ALA B 1 157 ? 107.223 -5.559 -2.850 1.00 24.36 157 ALA B N 1
ATOM 2762 C CA . ALA B 1 157 ? 107.541 -5.083 -1.506 1.00 23.86 157 ALA B CA 1
ATOM 2763 C C . ALA B 1 157 ? 109.047 -4.831 -1.437 1.00 22.83 157 ALA B C 1
ATOM 2764 O O . ALA B 1 157 ? 109.500 -3.873 -0.810 1.00 22.01 157 ALA B O 1
ATOM 2766 N N . GLY B 1 158 ? 109.802 -5.683 -2.129 1.00 24.02 158 GLY B N 1
ATOM 2767 C CA . GLY B 1 158 ? 111.247 -5.562 -2.178 1.00 23.43 158 GLY B CA 1
ATOM 2768 C C . GLY B 1 158 ? 111.685 -4.263 -2.807 1.00 24.82 158 GLY B C 1
ATOM 2769 O O . GLY B 1 158 ? 112.514 -3.543 -2.246 1.00 25.76 158 GLY B O 1
ATOM 2770 N N . GLY B 1 159 ? 111.108 -3.956 -3.965 1.00 24.11 159 GLY B N 1
ATOM 2771 C CA . GLY B 1 159 ? 111.439 -2.731 -4.665 1.00 24.59 159 GLY B CA 1
ATOM 2772 C C . GLY B 1 159 ? 110.984 -1.479 -3.941 1.00 25.97 159 GLY B C 1
ATOM 2773 O O . GLY B 1 159 ? 111.665 -0.456 -3.999 1.00 26.58 159 GLY B O 1
ATOM 2774 N N . ASP B 1 160 ? 109.853 -1.566 -3.239 1.00 26.42 160 ASP B N 1
ATOM 2775 C CA . ASP B 1 160 ? 109.291 -0.428 -2.512 1.00 27.06 160 ASP B CA 1
ATOM 2776 C C . ASP B 1 160 ? 109.995 -0.029 -1.219 1.00 26.53 160 ASP B C 1
ATOM 2777 O O . ASP B 1 160 ? 109.751 1.059 -0.696 1.00 27.73 160 ASP B O 1
ATOM 2782 N N . ARG B 1 161 ? 110.808 -0.928 -0.670 1.00 25.06 161 ARG B N 1
ATOM 2783 C CA . ARG B 1 161 ? 111.554 -0.647 0.556 1.00 22.49 161 ARG B CA 1
ATOM 2784 C C . ARG B 1 161 ? 112.651 0.374 0.225 1.00 23.84 161 ARG B C 1
ATOM 2785 O O . ARG B 1 161 ? 113.704 0.033 -0.324 1.00 23.98 161 ARG B O 1
ATOM 2793 N N . PHE B 1 162 ? 112.360 1.639 0.514 1.00 22.81 162 PHE B N 1
ATOM 2794 C CA . PHE B 1 162 ? 113.287 2.726 0.243 1.00 22.62 162 PHE B CA 1
ATOM 2795 C C . PHE B 1 162 ? 114.431 2.727 1.248 1.00 21.47 162 PHE B C 1
ATOM 2796 O O . PHE B 1 162 ? 114.212 2.707 2.462 1.00 21.28 162 PHE B O 1
ATOM 2804 N N . GLY B 1 163 ? 115.652 2.777 0.729 1.00 18.23 163 GLY B N 1
ATOM 2805 C CA . GLY B 1 163 ? 116.819 2.748 1.591 1.00 18.91 163 GLY B CA 1
ATOM 2806 C C . GLY B 1 163 ? 117.242 1.310 1.840 1.00 18.18 163 GLY B C 1
ATOM 2807 O O . GLY B 1 163 ? 117.053 0.449 0.979 1.00 18.44 163 GLY B O 1
ATOM 2808 N N . SER B 1 164 ? 117.789 1.044 3.022 1.00 18.09 164 SER B N 1
ATOM 2809 C CA . SER B 1 164 ? 118.257 -0.290 3.388 1.00 17.48 164 SER B CA 1
ATOM 2810 C C . SER B 1 164 ? 117.168 -1.066 4.113 1.00 19.03 164 SER B C 1
ATOM 2811 O O . SER B 1 164 ? 116.399 -0.488 4.880 1.00 18.64 164 SER B O 1
ATOM 2814 N N . GLY B 1 165 ? 117.139 -2.380 3.902 1.00 18.04 165 GLY B N 1
ATOM 2815 C CA . GLY B 1 165 ? 116.131 -3.198 4.545 1.00 19.77 165 GLY B CA 1
ATOM 2816 C C . GLY B 1 165 ? 116.031 -4.620 4.028 1.00 19.34 165 GLY B C 1
ATOM 2817 O O . GLY B 1 165 ? 116.879 -5.082 3.265 1.00 19.23 165 GLY B O 1
ATOM 2818 N N . TRP B 1 166 ? 114.965 -5.296 4.446 1.00 19.51 166 TRP B N 1
ATOM 2819 C CA . TRP B 1 166 ? 114.692 -6.680 4.087 1.00 19.30 166 TRP B CA 1
ATOM 2820 C C . TRP B 1 166 ? 113.217 -6.839 3.731 1.00 20.62 166 TRP B C 1
ATOM 2821 O O . TRP B 1 166 ? 112.387 -6.045 4.161 1.00 20.87 166 TRP B O 1
ATOM 2832 N N . VAL B 1 167 ? 112.904 -7.861 2.938 1.00 21.33 167 VAL B N 1
ATOM 2833 C CA . VAL B 1 167 ? 111.517 -8.171 2.584 1.00 20.66 167 VAL B CA 1
ATOM 2834 C C . VAL B 1 167 ? 111.314 -9.580 3.093 1.00 20.53 167 VAL B C 1
ATOM 2835 O O . VAL B 1 167 ? 112.117 -10.468 2.802 1.00 19.38 167 VAL B O 1
ATOM 2839 N N . TRP B 1 168 ? 110.231 -9.786 3.832 1.00 20.41 168 TRP B N 1
ATOM 2840 C CA . TRP B 1 168 ? 109.957 -11.081 4.427 1.00 19.95 168 TRP B CA 1
ATOM 2841 C C . TRP B 1 168 ? 108.593 -11.662 4.149 1.00 20.73 168 TRP B C 1
ATOM 2842 O O . TRP B 1 168 ? 107.638 -10.956 3.830 1.00 22.29 168 TRP B O 1
ATOM 2853 N N . LEU B 1 169 ? 108.523 -12.975 4.305 1.00 20.94 169 LEU B N 1
ATOM 2854 C CA . LEU B 1 169 ? 107.267 -13.690 4.233 1.00 23.14 169 LEU B CA 1
ATOM 2855 C C . LEU B 1 169 ? 107.210 -14.128 5.693 1.00 21.97 169 LEU B C 1
ATOM 2856 O O . LEU B 1 169 ? 108.101 -14.834 6.168 1.00 22.26 169 LEU B O 1
ATOM 2861 N N . VAL B 1 170 ? 106.221 -13.648 6.425 1.00 22.82 170 VAL B N 1
ATOM 2862 C CA . VAL B 1 170 ? 106.115 -14.021 7.826 1.00 25.95 170 VAL B CA 1
ATOM 2863 C C . VAL B 1 170 ? 104.788 -14.675 8.172 1.00 27.60 170 VAL B C 1
ATOM 2864 O O . VAL B 1 170 ? 103.842 -14.674 7.384 1.00 26.23 170 VAL B O 1
ATOM 2868 N N . ARG B 1 171 ? 104.764 -15.263 9.360 1.00 29.10 171 ARG B N 1
ATOM 2869 C CA . ARG B 1 171 ? 103.578 -15.874 9.935 1.00 29.34 171 ARG B CA 1
ATOM 2870 C C . ARG B 1 171 ? 103.318 -14.844 11.034 1.00 30.71 171 ARG B C 1
ATOM 2871 O O . ARG B 1 171 ? 104.110 -14.730 11.973 1.00 28.80 171 ARG B O 1
ATOM 2879 N N . ASN B 1 172 ? 102.294 -14.010 10.850 1.00 32.31 172 ASN B N 1
ATOM 2880 C CA . ASN B 1 172 ? 101.980 -12.975 11.828 1.00 35.55 172 ASN B CA 1
ATOM 2881 C C . ASN B 1 172 ? 101.425 -13.549 13.135 1.00 37.93 172 ASN B C 1
ATOM 2882 O O . ASN B 1 172 ? 101.128 -14.744 13.212 1.00 37.44 172 ASN B O 1
ATOM 2887 N N . PRO B 1 173 ? 101.305 -12.714 14.187 1.00 39.59 173 PRO B N 1
ATOM 2888 C CA . PRO B 1 173 ? 100.782 -13.182 15.477 1.00 41.95 173 PRO B CA 1
ATOM 2889 C C . PRO B 1 173 ? 99.454 -13.942 15.376 1.00 43.49 173 PRO B C 1
ATOM 2890 O O . PRO B 1 173 ? 99.182 -14.833 16.183 1.00 43.31 173 PRO B O 1
ATOM 2894 N N . GLN B 1 174 ? 98.651 -13.608 14.367 1.00 44.86 174 GLN B N 1
ATOM 2895 C CA . GLN B 1 174 ? 97.358 -14.257 14.153 1.00 46.44 174 GLN B CA 1
ATOM 2896 C C . GLN B 1 174 ? 97.468 -15.595 13.418 1.00 44.65 174 GLN B C 1
ATOM 2897 O O . GLN B 1 174 ? 96.461 -16.272 13.199 1.00 44.05 174 GLN B O 1
ATOM 2903 N N . GLY B 1 175 ? 98.684 -15.959 13.018 1.00 41.90 175 GLY B N 1
ATOM 2904 C CA . GLY B 1 175 ? 98.890 -17.218 12.320 1.00 40.29 175 GLY B CA 1
ATOM 2905 C C . GLY B 1 175 ? 98.691 -17.183 10.813 1.00 38.25 175 GLY B C 1
ATOM 2906 O O . GLY B 1 175 ? 98.602 -18.233 10.177 1.00 38.39 175 GLY B O 1
ATOM 2907 N N . GLN B 1 176 ? 98.638 -15.985 10.237 1.00 37.57 176 GLN B N 1
ATOM 2908 C CA . GLN B 1 176 ? 98.454 -15.824 8.796 1.00 37.31 176 GLN B CA 1
ATOM 2909 C C . GLN B 1 176 ? 99.748 -15.428 8.085 1.00 35.62 176 GLN B C 1
ATOM 2910 O O . GLN B 1 176 ? 100.609 -14.758 8.662 1.00 34.85 176 GLN B O 1
ATOM 2916 N N . LEU B 1 177 ? 99.880 -15.845 6.829 1.00 33.28 177 LEU B N 1
ATOM 2917 C CA . LEU B 1 177 ? 101.052 -15.501 6.034 1.00 30.96 177 LEU B CA 1
ATOM 2918 C C . LEU B 1 177 ? 100.896 -14.052 5.616 1.00 31.46 177 LEU B C 1
ATOM 2919 O O . LEU B 1 177 ? 99.788 -13.600 5.315 1.00 30.40 177 LEU B O 1
ATOM 2924 N N . GLN B 1 178 ? 102.006 -13.327 5.591 1.00 29.79 178 GLN B N 1
ATOM 2925 C CA . GLN B 1 178 ? 101.969 -11.926 5.221 1.00 29.44 178 GLN B CA 1
ATOM 2926 C C . GLN B 1 178 ? 103.327 -11.477 4.693 1.00 27.21 178 GLN B C 1
ATOM 2927 O O . GLN B 1 178 ? 104.365 -11.935 5.168 1.00 25.99 178 GLN B O 1
ATOM 2933 N N . VAL B 1 179 ? 103.311 -10.652 3.650 1.00 25.78 179 VAL B N 1
ATOM 2934 C CA . VAL B 1 179 ? 104.547 -10.111 3.090 1.00 25.08 179 VAL B CA 1
ATOM 2935 C C . VAL B 1 179 ? 104.737 -8.769 3.792 1.00 25.43 179 VAL B C 1
ATOM 2936 O O . VAL B 1 179 ? 103.806 -7.967 3.884 1.00 24.41 179 VAL B O 1
ATOM 2940 N N . VAL B 1 180 ? 105.932 -8.548 4.320 1.00 24.73 180 VAL B N 1
ATOM 2941 C CA . VAL B 1 180 ? 106.239 -7.314 5.029 1.00 27.23 180 VAL B CA 1
ATOM 2942 C C . VAL B 1 180 ? 107.706 -6.978 4.796 1.00 27.33 180 VAL B C 1
ATOM 2943 O O . VAL B 1 180 ? 108.518 -7.870 4.553 1.00 27.18 180 VAL B O 1
ATOM 2947 N N . SER B 1 181 ? 108.030 -5.690 4.766 1.00 26.64 181 SER B N 1
ATOM 2948 C CA . SER B 1 181 ? 109.423 -5.292 4.610 1.00 26.46 181 SER B CA 1
ATOM 2949 C C . SER B 1 181 ? 109.789 -4.544 5.888 1.00 25.40 181 SER B C 1
ATOM 2950 O O . SER B 1 181 ? 108.927 -3.945 6.535 1.00 24.14 181 SER B O 1
ATOM 2953 N N . THR B 1 182 ? 111.055 -4.613 6.270 1.00 24.45 182 THR B N 1
ATOM 2954 C CA . THR B 1 182 ? 111.521 -3.936 7.474 1.00 23.20 182 THR B CA 1
ATOM 2955 C C . THR B 1 182 ? 112.726 -3.074 7.141 1.00 21.62 182 THR B C 1
ATOM 2956 O O . THR B 1 182 ? 113.451 -3.344 6.181 1.00 20.46 182 THR B O 1
ATOM 2960 N N . PRO B 1 183 ? 112.941 -2.004 7.918 1.00 20.93 183 PRO B N 1
ATOM 2961 C CA . PRO B 1 183 ? 114.086 -1.128 7.666 1.00 18.45 183 PRO B CA 1
ATOM 2962 C C . PRO B 1 183 ? 115.368 -1.676 8.282 1.00 18.23 183 PRO B C 1
ATOM 2963 O O . PRO B 1 183 ? 115.336 -2.435 9.254 1.00 17.99 183 PRO B O 1
ATOM 2967 N N . ASN B 1 184 ? 116.486 -1.328 7.654 1.00 18.61 184 ASN B N 1
ATOM 2968 C CA . ASN B 1 184 ? 117.816 -1.678 8.125 1.00 17.40 184 ASN B CA 1
ATOM 2969 C C . ASN B 1 184 ? 117.972 -3.134 8.543 1.00 16.44 184 ASN B C 1
ATOM 2970 O O . ASN B 1 184 ? 117.855 -4.026 7.704 1.00 19.19 184 ASN B O 1
ATOM 2975 N N . GLN B 1 185 ? 118.280 -3.387 9.809 1.00 16.44 185 GLN B N 1
ATOM 2976 C CA . GLN B 1 185 ? 118.414 -4.768 10.268 1.00 17.70 185 GLN B CA 1
ATOM 2977 C C . GLN B 1 185 ? 117.306 -5.156 11.244 1.00 19.91 185 GLN B C 1
ATOM 2978 O O . GLN B 1 185 ? 117.444 -6.126 11.996 1.00 21.68 185 GLN B O 1
ATOM 2984 N N . ASP B 1 186 ? 116.218 -4.392 11.249 1.00 18.51 186 ASP B N 1
ATOM 2985 C CA . ASP B 1 186 ? 115.095 -4.709 12.125 1.00 20.79 186 ASP B CA 1
ATOM 2986 C C . ASP B 1 186 ? 114.496 -6.048 11.705 1.00 22.48 186 ASP B C 1
ATOM 2987 O O . ASP B 1 186 ? 114.440 -6.387 10.520 1.00 22.07 186 ASP B O 1
ATOM 2992 N N . ASN B 1 187 ? 114.070 -6.825 12.685 1.00 24.76 187 ASN B N 1
ATOM 2993 C CA . ASN B 1 187 ? 113.501 -8.123 12.396 1.00 26.13 187 ASN B CA 1
ATOM 2994 C C . ASN B 1 187 ? 112.039 -8.174 12.828 1.00 25.96 187 ASN B C 1
ATOM 2995 O O . ASN B 1 187 ? 111.654 -7.552 13.820 1.00 26.64 187 ASN B O 1
ATOM 3000 N N . PRO B 1 188 ? 111.198 -8.896 12.069 1.00 25.60 188 PRO B N 1
ATOM 3001 C CA . PRO B 1 188 ? 109.776 -9.021 12.391 1.00 24.87 188 PRO B CA 1
ATOM 3002 C C . PRO B 1 188 ? 109.485 -9.651 13.759 1.00 25.57 188 PRO B C 1
ATOM 3003 O O . PRO B 1 188 ? 108.376 -9.508 14.269 1.00 26.40 188 PRO B O 1
ATOM 3007 N N . ILE B 1 189 ? 110.450 -10.351 14.357 1.00 27.59 189 ILE B N 1
ATOM 3008 C CA . ILE B 1 189 ? 110.177 -10.961 15.660 1.00 31.35 189 ILE B CA 1
ATOM 3009 C C . ILE B 1 189 ? 109.972 -9.924 16.750 1.00 32.13 189 ILE B C 1
ATOM 3010 O O . ILE B 1 189 ? 109.462 -10.237 17.822 1.00 31.39 189 ILE B O 1
ATOM 3015 N N . MET B 1 190 ? 110.360 -8.684 16.463 1.00 34.55 190 MET B N 1
ATOM 3016 C CA . MET B 1 190 ? 110.182 -7.593 17.410 1.00 36.88 190 MET B CA 1
ATOM 3017 C C . MET B 1 190 ? 108.692 -7.288 17.551 1.00 37.42 190 MET B C 1
ATOM 3018 O O . MET B 1 190 ? 108.261 -6.701 18.540 1.00 37.56 190 MET B O 1
ATOM 3023 N N . GLU B 1 191 ? 107.912 -7.730 16.567 1.00 38.29 191 GLU B N 1
ATOM 3024 C CA . GLU B 1 191 ? 106.465 -7.536 16.554 1.00 40.18 191 GLU B CA 1
ATOM 3025 C C . GLU B 1 191 ? 105.729 -8.840 16.863 1.00 38.29 191 GLU B C 1
ATOM 3026 O O . GLU B 1 191 ? 104.501 -8.867 16.908 1.00 38.84 191 GLU B O 1
ATOM 3032 N N . GLY B 1 192 ? 106.480 -9.921 17.056 1.00 37.22 192 GLY B N 1
ATOM 3033 C CA . GLY B 1 192 ? 105.871 -11.209 17.354 1.00 36.14 192 GLY B CA 1
ATOM 3034 C C . GLY B 1 192 ? 105.643 -12.102 16.144 1.00 35.49 192 GLY B C 1
ATOM 3035 O O . GLY B 1 192 ? 105.031 -13.166 16.262 1.00 35.09 192 GLY B O 1
ATOM 3036 N N . SER B 1 193 ? 106.143 -11.680 14.983 1.00 33.79 193 SER B N 1
ATOM 3037 C CA . SER B 1 193 ? 105.990 -12.448 13.748 1.00 31.74 193 SER B CA 1
ATOM 3038 C C . SER B 1 193 ? 107.157 -13.395 13.539 1.00 31.41 193 SER B C 1
ATOM 3039 O O . SER B 1 193 ? 108.275 -13.116 13.964 1.00 33.96 193 SER B O 1
ATOM 3042 N N . TYR B 1 194 ? 106.887 -14.527 12.898 1.00 29.48 194 TYR B N 1
ATOM 3043 C CA . TYR B 1 194 ? 107.923 -15.506 12.618 1.00 27.56 194 TYR B CA 1
ATOM 3044 C C . TYR B 1 194 ? 108.353 -15.357 11.159 1.00 26.08 194 TYR B C 1
ATOM 3045 O O . TYR B 1 194 ? 107.559 -15.571 10.246 1.00 24.95 194 TYR B O 1
ATOM 3054 N N . PRO B 1 195 ? 109.613 -14.955 10.927 1.00 26.09 195 PRO B N 1
ATOM 3055 C CA . PRO B 1 195 ? 110.125 -14.783 9.564 1.00 23.73 195 PRO B CA 1
ATOM 3056 C C . PRO B 1 195 ? 110.436 -16.134 8.916 1.00 23.70 195 PRO B C 1
ATOM 3057 O O . PRO B 1 195 ? 111.406 -16.801 9.274 1.00 23.81 195 PRO B O 1
ATOM 3061 N N . ILE B 1 196 ? 109.577 -16.550 7.989 1.00 23.76 196 ILE B N 1
ATOM 3062 C CA . ILE B 1 196 ? 109.747 -17.821 7.292 1.00 24.67 196 ILE B CA 1
ATOM 3063 C C . ILE B 1 196 ? 110.896 -17.748 6.279 1.00 25.64 196 ILE B C 1
ATOM 3064 O O . ILE B 1 196 ? 111.756 -18.631 6.238 1.00 25.10 196 ILE B O 1
ATOM 3069 N N . MET B 1 197 ? 110.920 -16.675 5.493 1.00 25.89 197 MET B N 1
ATOM 3070 C CA . MET B 1 197 ? 111.966 -16.459 4.493 1.00 24.46 197 MET B CA 1
ATOM 3071 C C . MET B 1 197 ? 112.084 -14.963 4.234 1.00 23.34 197 MET B C 1
ATOM 3072 O O . MET B 1 197 ? 111.146 -14.207 4.488 1.00 21.36 197 MET B O 1
ATOM 3077 N N . GLY B 1 198 ? 113.227 -14.542 3.707 1.00 23.14 198 GLY B N 1
ATOM 3078 C CA . GLY B 1 198 ? 113.413 -13.135 3.419 1.00 22.93 198 GLY B CA 1
ATOM 3079 C C . GLY B 1 198 ? 114.567 -12.857 2.484 1.00 23.29 198 GLY B C 1
ATOM 3080 O O . GLY B 1 198 ? 115.490 -13.665 2.358 1.00 23.78 198 GLY B O 1
ATOM 3081 N N . ASN B 1 199 ? 114.493 -11.728 1.789 1.00 22.32 199 ASN B N 1
ATOM 3082 C CA . ASN B 1 199 ? 115.563 -11.341 0.890 1.00 20.40 199 ASN B CA 1
ATOM 3083 C C . ASN B 1 199 ? 116.109 -9.996 1.349 1.00 19.75 199 ASN B C 1
ATOM 3084 O O . ASN B 1 199 ? 115.368 -9.116 1.786 1.00 18.78 199 ASN B O 1
ATOM 3089 N N . ASP B 1 200 ? 117.421 -9.860 1.226 1.00 19.73 200 ASP B N 1
ATOM 3090 C CA . ASP B 1 200 ? 118.165 -8.677 1.625 1.00 18.83 200 ASP B CA 1
ATOM 3091 C C . ASP B 1 200 ? 118.194 -7.619 0.522 1.00 20.44 200 ASP B C 1
ATOM 3092 O O . ASP B 1 200 ? 118.699 -7.879 -0.570 1.00 20.68 200 ASP B O 1
ATOM 3097 N N . VAL B 1 201 ? 117.668 -6.426 0.801 1.00 19.74 201 VAL B N 1
ATOM 3098 C CA . VAL B 1 201 ? 117.696 -5.366 -0.205 1.00 20.59 201 VAL B CA 1
ATOM 3099 C C . VAL B 1 201 ? 118.676 -4.230 0.115 1.00 21.81 201 VAL B C 1
ATOM 3100 O O . VAL B 1 201 ? 118.557 -3.116 -0.421 1.00 22.08 201 VAL B O 1
ATOM 3104 N N . TRP B 1 202 ? 119.617 -4.496 1.023 1.00 19.46 202 TRP B N 1
ATOM 3105 C CA . TRP B 1 202 ? 120.671 -3.521 1.324 1.00 18.42 202 TRP B CA 1
ATOM 3106 C C . TRP B 1 202 ? 121.477 -3.532 0.017 1.00 16.90 202 TRP B C 1
ATOM 3107 O O . TRP B 1 202 ? 121.589 -4.578 -0.628 1.00 17.79 202 TRP B O 1
ATOM 3118 N N . GLU B 1 203 ? 122.045 -2.398 -0.374 1.00 16.77 203 GLU B N 1
ATOM 3119 C CA . GLU B 1 203 ? 122.806 -2.352 -1.620 1.00 16.83 203 GLU B CA 1
ATOM 3120 C C . GLU B 1 203 ? 123.991 -3.296 -1.694 1.00 18.60 203 GLU B C 1
ATOM 3121 O O . GLU B 1 203 ? 124.331 -3.759 -2.783 1.00 17.51 203 GLU B O 1
ATOM 3127 N N . HIS B 1 204 ? 124.572 -3.643 -0.542 1.00 18.24 204 HIS B N 1
ATOM 3128 C CA . HIS B 1 204 ? 125.712 -4.558 -0.524 1.00 18.64 204 HIS B CA 1
ATOM 3129 C C . HIS B 1 204 ? 125.364 -5.974 -0.993 1.00 18.58 204 HIS B C 1
ATOM 3130 O O . HIS B 1 204 ? 126.245 -6.735 -1.377 1.00 19.06 204 HIS B O 1
ATOM 3137 N N . ALA B 1 205 ? 124.082 -6.325 -0.967 1.00 19.49 205 ALA B N 1
ATOM 3138 C CA . ALA B 1 205 ? 123.655 -7.661 -1.392 1.00 19.44 205 ALA B CA 1
ATOM 3139 C C . ALA B 1 205 ? 123.587 -7.836 -2.903 1.00 20.06 205 ALA B C 1
ATOM 3140 O O . ALA B 1 205 ? 123.523 -8.965 -3.383 1.00 20.28 205 ALA B O 1
ATOM 3142 N N . TYR B 1 206 ? 123.638 -6.736 -3.655 1.00 21.53 206 TYR B N 1
ATOM 3143 C CA . TYR B 1 206 ? 123.518 -6.837 -5.109 1.00 21.94 206 TYR B CA 1
ATOM 3144 C C . TYR B 1 206 ? 124.267 -5.832 -5.974 1.00 21.53 206 TYR B C 1
ATOM 3145 O O . TYR B 1 206 ? 124.239 -5.947 -7.196 1.00 21.22 206 TYR B O 1
ATOM 3154 N N . TYR B 1 207 ? 124.963 -4.881 -5.365 1.00 20.72 207 TYR B N 1
ATOM 3155 C CA . TYR B 1 207 ? 125.621 -3.844 -6.151 1.00 22.08 207 TYR B CA 1
ATOM 3156 C C . TYR B 1 207 ? 126.760 -4.247 -7.095 1.00 21.71 207 TYR B C 1
ATOM 3157 O O . TYR B 1 207 ? 126.873 -3.708 -8.193 1.00 21.13 207 TYR B O 1
ATOM 3166 N N . LEU B 1 208 ? 127.592 -5.192 -6.683 1.00 21.68 208 LEU B N 1
ATOM 3167 C CA . LEU B 1 208 ? 128.707 -5.612 -7.523 1.00 23.68 208 LEU B CA 1
ATOM 3168 C C . LEU B 1 208 ? 128.266 -6.181 -8.866 1.00 24.13 208 LEU B C 1
ATOM 3169 O O . LEU B 1 208 ? 128.836 -5.850 -9.904 1.00 23.65 208 LEU B O 1
ATOM 3174 N N . ARG B 1 209 ? 127.218 -6.997 -8.846 1.00 24.37 209 ARG B N 1
ATOM 3175 C CA . ARG B 1 209 ? 126.711 -7.628 -10.056 1.00 24.92 209 ARG B CA 1
ATOM 3176 C C . ARG B 1 209 ? 125.582 -6.861 -10.731 1.00 25.11 209 ARG B C 1
ATOM 3177 O O . ARG B 1 209 ? 125.544 -6.736 -11.957 1.00 25.78 209 ARG B O 1
ATOM 3185 N N . TYR B 1 210 ? 124.689 -6.302 -9.926 1.00 24.42 210 TYR B N 1
ATOM 3186 C CA . TYR B 1 210 ? 123.540 -5.592 -10.464 1.00 23.76 210 TYR B CA 1
ATOM 3187 C C . TYR B 1 210 ? 123.583 -4.079 -10.420 1.00 21.80 210 TYR B C 1
ATOM 3188 O O . TYR B 1 210 ? 122.815 -3.429 -11.117 1.00 22.93 210 TYR B O 1
ATOM 3197 N N . GLN B 1 211 ? 124.481 -3.522 -9.618 1.00 22.11 211 GLN B N 1
ATOM 3198 C CA . GLN B 1 211 ? 124.566 -2.077 -9.440 1.00 21.32 211 GLN B CA 1
ATOM 3199 C C . GLN B 1 211 ? 123.200 -1.558 -8.978 1.00 20.39 211 GLN B C 1
ATOM 3200 O O . GLN B 1 211 ? 122.618 -2.114 -8.050 1.00 18.83 211 GLN B O 1
ATOM 3206 N N . ASN B 1 212 ? 122.667 -0.537 -9.645 1.00 20.56 212 ASN B N 1
ATOM 3207 C CA . ASN B 1 212 ? 121.383 0.045 -9.264 1.00 22.08 212 ASN B CA 1
ATOM 3208 C C . ASN B 1 212 ? 120.143 -0.774 -9.631 1.00 22.89 212 ASN B C 1
ATOM 3209 O O . ASN B 1 212 ? 119.032 -0.409 -9.256 1.00 23.88 212 ASN B O 1
ATOM 3214 N N . ARG B 1 213 ? 120.324 -1.873 -10.351 1.00 23.02 213 ARG B N 1
ATOM 3215 C CA . ARG B 1 213 ? 119.185 -2.670 -10.791 1.00 25.13 213 ARG B CA 1
ATOM 32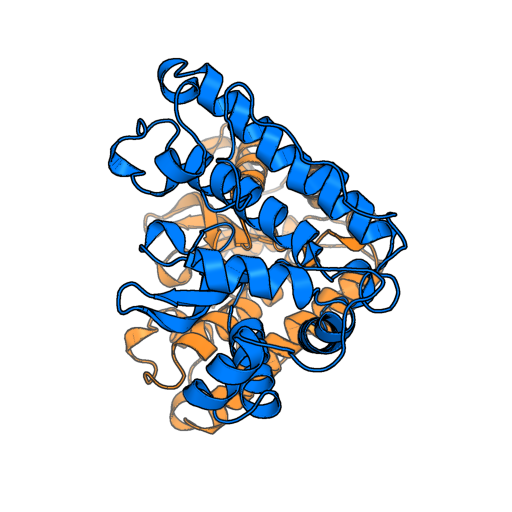16 C C . ARG B 1 213 ? 118.657 -3.686 -9.784 1.00 24.84 213 ARG B C 1
ATOM 3217 O O . ARG B 1 213 ? 118.713 -4.893 -10.019 1.00 26.81 213 ARG B O 1
ATOM 3225 N N . ARG B 1 214 ? 118.110 -3.185 -8.679 1.00 24.85 214 ARG B N 1
ATOM 3226 C CA . ARG B 1 214 ? 117.560 -4.042 -7.630 1.00 23.37 214 ARG B CA 1
ATOM 3227 C C . ARG B 1 214 ? 116.498 -5.015 -8.162 1.00 23.41 214 ARG B C 1
ATOM 3228 O O . ARG B 1 214 ? 116.516 -6.197 -7.819 1.00 23.62 214 ARG B O 1
ATOM 3236 N N . PRO B 1 215 ? 115.561 -4.535 -9.006 1.00 24.33 215 PRO B N 1
ATOM 3237 C CA . PRO B 1 215 ? 114.542 -5.457 -9.517 1.00 24.88 215 PRO B CA 1
ATOM 3238 C C . PRO B 1 215 ? 115.087 -6.698 -10.221 1.00 23.69 215 PRO B C 1
ATOM 3239 O O . PRO B 1 215 ? 114.475 -7.757 -10.140 1.00 25.24 215 PRO B O 1
ATOM 3243 N N . GLU B 1 216 ? 116.238 -6.578 -10.881 1.00 23.67 216 GLU B N 1
ATOM 3244 C CA . GLU B 1 216 ? 116.852 -7.721 -11.564 1.00 24.40 216 GLU B CA 1
ATOM 3245 C C . GLU B 1 216 ? 117.343 -8.741 -10.539 1.00 23.14 216 GLU B C 1
ATOM 3246 O O . GLU B 1 216 ? 117.232 -9.950 -10.749 1.00 23.23 216 GLU B O 1
ATOM 3252 N N . TYR B 1 217 ? 117.933 -8.242 -9.455 1.00 21.43 217 TYR B N 1
ATOM 3253 C CA . TYR B 1 217 ? 118.419 -9.094 -8.374 1.00 19.65 217 TYR B CA 1
ATOM 3254 C C . TYR B 1 217 ? 117.244 -9.837 -7.754 1.00 19.98 217 TYR B C 1
ATOM 3255 O O . TYR B 1 217 ? 117.307 -11.049 -7.550 1.00 19.96 217 TYR B O 1
ATOM 3264 N N . LEU B 1 218 ? 116.174 -9.100 -7.457 1.00 20.36 218 LEU B N 1
ATOM 3265 C CA . LEU B 1 218 ? 114.977 -9.683 -6.855 1.00 22.65 218 LEU B CA 1
ATOM 3266 C C . LEU B 1 218 ? 114.416 -10.808 -7.718 1.00 23.88 218 LEU B C 1
ATOM 3267 O O . LEU B 1 218 ? 113.986 -11.836 -7.197 1.00 23.65 218 LEU B O 1
ATOM 3272 N N . ASN B 1 219 ? 114.459 -10.625 -9.038 1.00 27.11 219 ASN B N 1
ATOM 3273 C CA . ASN B 1 219 ? 113.972 -11.639 -9.971 1.00 28.19 219 ASN B CA 1
ATOM 3274 C C . ASN B 1 219 ? 114.836 -12.897 -9.970 1.00 26.96 219 ASN B C 1
ATOM 3275 O O . ASN B 1 219 ? 114.322 -14.012 -9.871 1.00 26.27 219 ASN B O 1
ATOM 3280 N N . ASN B 1 220 ? 116.146 -12.710 -10.093 1.00 25.59 220 ASN B N 1
ATOM 3281 C CA . ASN B 1 220 ? 117.083 -13.828 -10.130 1.00 25.80 220 ASN B CA 1
ATOM 3282 C C . ASN B 1 220 ? 117.226 -14.597 -8.828 1.00 25.35 220 ASN B C 1
ATOM 3283 O O . ASN B 1 220 ? 117.575 -15.780 -8.840 1.00 24.40 220 ASN B O 1
ATOM 3288 N N . TRP B 1 221 ? 116.953 -13.933 -7.709 1.00 24.54 221 TRP B N 1
ATOM 3289 C CA . TRP B 1 221 ? 117.082 -14.559 -6.400 1.00 23.02 221 TRP B CA 1
ATOM 3290 C C . TRP B 1 221 ? 116.267 -15.841 -6.265 1.00 22.90 221 TRP B C 1
ATOM 3291 O O . TRP B 1 221 ? 116.706 -16.795 -5.624 1.00 22.36 221 TRP B O 1
ATOM 3302 N N . TRP B 1 222 ? 115.105 -15.870 -6.909 1.00 22.52 222 TRP B N 1
ATOM 3303 C CA . TRP B 1 222 ? 114.216 -17.030 -6.870 1.00 23.45 222 TRP B CA 1
ATOM 3304 C C . TRP B 1 222 ? 114.847 -18.314 -7.386 1.00 23.41 222 TRP B C 1
ATOM 3305 O O . TRP B 1 222 ? 114.418 -19.405 -7.019 1.00 24.41 222 TRP B O 1
ATOM 3316 N N . ASN B 1 223 ? 115.873 -18.186 -8.222 1.00 23.99 223 ASN B N 1
ATOM 3317 C CA . ASN B 1 223 ? 116.544 -19.354 -8.778 1.00 24.57 223 ASN B CA 1
ATOM 3318 C C . ASN B 1 223 ? 117.405 -20.123 -7.784 1.00 24.25 223 ASN B C 1
ATOM 3319 O O . ASN B 1 223 ? 117.860 -21.220 -8.097 1.00 22.97 223 ASN B O 1
ATOM 3324 N N . VAL B 1 224 ? 117.635 -19.559 -6.597 1.00 23.93 224 VAL B N 1
ATOM 3325 C CA . VAL B 1 224 ? 118.467 -20.232 -5.589 1.00 23.98 224 VAL B CA 1
ATOM 3326 C C . VAL B 1 224 ? 117.750 -20.516 -4.272 1.00 25.04 224 VAL B C 1
ATOM 3327 O O . VAL B 1 224 ? 118.353 -21.025 -3.323 1.00 24.36 224 VAL B O 1
ATOM 3331 N N . VAL B 1 225 ? 116.463 -20.188 -4.217 1.00 25.85 225 VAL B N 1
ATOM 3332 C CA . VAL B 1 225 ? 115.670 -20.397 -3.013 1.00 24.32 225 VAL B CA 1
ATOM 3333 C C . VAL B 1 225 ? 115.552 -21.873 -2.656 1.00 24.07 225 VAL B C 1
ATOM 3334 O O . VAL B 1 225 ? 115.193 -22.704 -3.492 1.00 25.57 225 VAL B O 1
ATOM 3338 N N . ASN B 1 226 ? 115.853 -22.182 -1.400 1.00 23.18 226 ASN B N 1
ATOM 3339 C CA . ASN B 1 226 ? 115.815 -23.549 -0.886 1.00 24.74 226 ASN B CA 1
ATOM 3340 C C . ASN B 1 226 ? 114.436 -23.864 -0.295 1.00 24.61 226 ASN B C 1
ATOM 3341 O O . ASN B 1 226 ? 114.199 -23.632 0.890 1.00 24.15 226 ASN B O 1
ATOM 3346 N N . TRP B 1 227 ? 113.545 -24.425 -1.112 1.00 25.34 227 TRP B N 1
ATOM 3347 C CA . TRP B 1 227 ? 112.192 -24.749 -0.658 1.00 26.66 227 TRP B CA 1
ATOM 3348 C C . TRP B 1 227 ? 112.100 -25.819 0.418 1.00 27.45 227 TRP B C 1
ATOM 3349 O O . TRP B 1 227 ? 111.164 -25.814 1.215 1.00 30.51 227 TRP B O 1
ATOM 3360 N N . SER B 1 228 ? 113.076 -26.721 0.465 1.00 28.40 228 SER B N 1
ATOM 3361 C CA . SER B 1 228 ? 113.082 -27.774 1.478 1.00 28.42 228 SER B CA 1
ATOM 3362 C C . SER B 1 228 ? 113.234 -27.156 2.855 1.00 27.81 228 SER B C 1
ATOM 3363 O O . SER B 1 228 ? 112.502 -27.502 3.784 1.00 27.14 228 SER B O 1
ATOM 3366 N N . GLU B 1 229 ? 114.172 -26.217 2.973 1.00 27.41 229 GLU B N 1
ATOM 3367 C CA . GLU B 1 229 ? 114.417 -25.540 4.240 1.00 25.82 229 GLU B CA 1
ATOM 3368 C C . GLU B 1 229 ? 113.254 -24.627 4.602 1.00 25.80 229 GLU B C 1
ATOM 3369 O O . GLU B 1 229 ? 112.857 -24.556 5.766 1.00 26.31 229 GLU B O 1
ATOM 3375 N N . ILE B 1 230 ? 112.714 -23.926 3.607 1.00 25.42 230 ILE B N 1
ATOM 3376 C CA . ILE B 1 230 ? 111.590 -23.022 3.837 1.00 25.74 230 ILE B CA 1
ATOM 3377 C C . ILE B 1 230 ? 110.362 -23.780 4.349 1.00 26.59 230 ILE B C 1
ATOM 3378 O O . ILE B 1 230 ? 109.578 -23.234 5.117 1.00 25.69 230 ILE B O 1
ATOM 3383 N N . ASN B 1 231 ? 110.213 -25.041 3.943 1.00 28.34 231 ASN B N 1
ATOM 3384 C CA . ASN B 1 231 ? 109.099 -25.859 4.417 1.00 31.87 231 ASN B CA 1
ATOM 3385 C C . ASN B 1 231 ? 109.287 -26.229 5.882 1.00 31.46 231 ASN B C 1
ATOM 3386 O O . ASN B 1 231 ? 108.320 -26.261 6.639 1.00 32.02 231 ASN B O 1
ATOM 3391 N N . ARG B 1 232 ? 110.524 -26.525 6.276 1.00 31.59 232 ARG B N 1
ATOM 3392 C CA . ARG B 1 232 ? 110.811 -26.855 7.672 1.00 33.64 232 ARG B CA 1
ATOM 3393 C C . ARG B 1 232 ? 110.488 -25.648 8.544 1.00 32.20 232 ARG B C 1
ATOM 3394 O O . ARG B 1 232 ? 109.923 -25.789 9.624 1.00 33.40 232 ARG B O 1
ATOM 3402 N N . ARG B 1 233 ? 110.827 -24.456 8.059 1.00 30.60 233 ARG B N 1
ATOM 3403 C CA . ARG B 1 233 ? 110.561 -23.229 8.804 1.00 30.37 233 ARG B CA 1
ATOM 3404 C C . ARG B 1 233 ? 109.067 -22.937 8.882 1.00 30.19 233 ARG B C 1
ATOM 3405 O O . ARG B 1 233 ? 108.590 -22.404 9.884 1.00 30.30 233 ARG B O 1
ATOM 3413 N N . THR B 1 234 ? 108.331 -23.288 7.829 1.00 29.53 234 THR B N 1
ATOM 3414 C CA . THR B 1 234 ? 106.883 -23.073 7.799 1.00 31.73 234 THR B CA 1
ATOM 3415 C C . THR B 1 234 ? 106.212 -23.934 8.872 1.00 31.25 234 THR B C 1
ATOM 3416 O O . THR B 1 234 ? 105.302 -23.482 9.559 1.00 30.78 234 THR B O 1
ATOM 3420 N N . GLN B 1 235 ? 106.688 -25.166 9.018 1.00 33.72 235 GLN B N 1
ATOM 3421 C CA . GLN B 1 235 ? 106.160 -26.091 10.014 1.00 37.35 235 GLN B CA 1
ATOM 3422 C C . GLN B 1 235 ? 106.455 -25.581 11.422 1.00 36.55 235 GLN B C 1
ATOM 3423 O O . GLN B 1 235 ? 105.568 -25.554 12.275 1.00 37.86 235 GLN B O 1
ATOM 3429 N N . ALA B 1 236 ? 107.690 -25.139 11.644 1.00 35.55 236 ALA B N 1
ATOM 3430 C CA . ALA B 1 236 ? 108.107 -24.620 12.945 1.00 34.73 236 ALA B CA 1
ATOM 3431 C C . ALA B 1 236 ? 107.345 -23.361 13.360 1.00 35.13 236 ALA B C 1
ATOM 3432 O O . ALA B 1 236 ? 107.128 -23.128 14.551 1.00 35.07 236 ALA B O 1
ATOM 3434 N N . SER B 1 237 ? 106.928 -22.562 12.382 1.00 33.76 237 SER B N 1
ATOM 3435 C CA . SER B 1 237 ? 106.196 -21.329 12.659 1.00 34.22 237 SER B CA 1
ATOM 3436 C C . SER B 1 237 ? 104.776 -21.573 13.180 1.00 35.52 237 SER B C 1
ATOM 3437 O O . SER B 1 237 ? 104.234 -22.687 12.983 1.00 36.50 237 SER B O 1
ATOM 3440 N N . ARG B 1 238 ? 104.217 -20.630 13.777 1.00 33.50 238 ARG B N 1
#